Protein 6XZ6 (pdb70)

GO terms:
  GO:0031981 nuclear lumen (C, HTP)
  GO:0005737 cytoplasm (C, HTP)
  GO:0010608 post-transcriptional regulation of gene expression (P, IDA)

Nearest PDB structures (foldseek):
  6xz6-assembly2_C  TM=1.003E+00  e=1.293E-26  Trypanosoma brucei brucei TREU927
  5vtl-assembly1_A  TM=8.570E-01  e=5.437E-08  Trypanosoma brucei
  5hu6-assembly1_D  TM=6.162E-01  e=7.330E-04  Trypanosoma brucei brucei
  4wjg-assembly1_E  TM=4.818E-01  e=4.435E-03  Trypanosoma brucei brucei
  4x0j-assembly1_A  TM=3.186E-01  e=2.013E-04  Trypanosoma brucei brucei

InterPro domains:
  IPR031987 Trypanosoma glutamic acid/alanine-rich protein [PF16731] (33-225)

Structure (mmCIF, N/CA/C/O backbone):
data_6XZ6
#
_entry.id   6XZ6
#
_cell.length_a   160.505
_cell.length_b   66.056
_cell.length_c   71.018
_cell.angle_alpha   90.000
_cell.angle_beta   94.440
_cell.angle_gamma   90.000
#
_symmetry.space_group_name_H-M   'C 1 2 1'
#
loop_
_entity.id
_entity.type
_entity.pdbx_description
1 polymer 'GARP domain-containing protein'
2 polymer 'Complement factor H'
3 water water
#
loop_
_atom_site.group_PDB
_atom_site.id
_atom_site.type_symbol
_atom_site.label_atom_id
_atom_site.label_alt_id
_atom_site.label_comp_id
_atom_site.label_asym_id
_atom_site.label_entity_id
_atom_site.label_seq_id
_atom_site.pdbx_PDB_ins_code
_atom_site.Cartn_x
_atom_site.Cartn_y
_atom_site.Cartn_z
_atom_site.occupancy
_atom_site.B_iso_or_equiv
_atom_site.auth_seq_id
_atom_site.auth_comp_id
_atom_site.auth_asym_id
_atom_site.auth_atom_id
_atom_site.pdbx_PDB_model_num
ATOM 1 N N . ASN A 1 3 ? -48.231 -26.033 -19.652 1.00 63.38 25 ASN A N 1
ATOM 2 C CA . ASN A 1 3 ? -47.464 -27.021 -20.421 1.00 62.99 25 ASN A CA 1
ATOM 3 C C . ASN A 1 3 ? -46.170 -27.381 -19.631 1.00 63.14 25 ASN A C 1
ATOM 4 O O . ASN A 1 3 ? -46.075 -27.037 -18.445 1.00 63.80 25 ASN A O 1
ATOM 9 N N . ASP A 1 4 ? -45.209 -28.114 -20.258 1.00 54.88 26 ASP A N 1
ATOM 10 C CA . ASP A 1 4 ? -43.885 -28.291 -19.676 1.00 52.55 26 ASP A CA 1
ATOM 11 C C . ASP A 1 4 ? -43.211 -27.018 -20.178 1.00 49.34 26 ASP A C 1
ATOM 12 O O . ASP A 1 4 ? -42.260 -26.554 -19.562 1.00 49.96 26 ASP A O 1
ATOM 17 N N . ASN A 1 5 ? -43.769 -26.412 -21.270 1.00 39.44 27 ASN A N 1
ATOM 18 C CA . ASN A 1 5 ? -43.351 -25.128 -21.814 1.00 35.94 27 ASN A CA 1
ATOM 19 C C . ASN A 1 5 ? -43.594 -24.018 -20.803 1.00 34.86 27 ASN A C 1
ATOM 20 O O . ASN A 1 5 ? -42.765 -23.127 -20.690 1.00 37.05 27 ASN A O 1
ATOM 25 N N . LEU A 1 6 ? -44.708 -24.069 -20.060 1.00 27.23 28 LEU A N 1
ATOM 26 C CA . LEU A 1 6 ? -45.012 -23.114 -18.978 1.00 24.25 28 LEU A CA 1
ATOM 27 C C . LEU A 1 6 ? -44.104 -23.350 -17.753 1.00 27.40 28 LEU A C 1
ATOM 28 O O . LEU A 1 6 ? -43.625 -22.387 -17.180 1.00 26.13 28 LEU A O 1
ATOM 33 N N . GLU A 1 7 ? -43.811 -24.621 -17.403 1.00 26.21 29 GLU A N 1
ATOM 34 C CA . GLU A 1 7 ? -42.873 -25.009 -16.333 1.00 27.14 29 GLU A CA 1
ATOM 35 C C . GLU A 1 7 ? -41.450 -24.465 -16.676 1.00 30.29 29 GLU A C 1
ATOM 36 O O . GLU A 1 7 ? -40.787 -23.909 -15.804 1.00 30.67 29 GLU A O 1
ATOM 42 N N . ALA A 1 8 ? -41.015 -24.607 -17.956 1.00 23.88 30 ALA A N 1
ATOM 43 C CA . ALA A 1 8 ? -39.757 -24.121 -18.518 1.00 21.72 30 ALA A CA 1
ATOM 44 C C . ALA A 1 8 ? -39.678 -22.602 -18.374 1.00 24.84 30 ALA A C 1
ATOM 45 O O . ALA A 1 8 ? -38.729 -22.077 -17.777 1.00 25.81 30 ALA A O 1
ATOM 47 N N . GLU A 1 9 ? -40.700 -21.905 -18.880 1.00 18.78 31 GLU A N 1
ATOM 48 C CA . GLU A 1 9 ? -40.785 -20.464 -18.835 1.00 17.85 31 GLU A CA 1
ATOM 49 C C . GLU A 1 9 ? -40.845 -19.918 -17.406 1.00 20.28 31 GLU A C 1
ATOM 50 O O . GLU A 1 9 ? -40.329 -18.837 -17.143 1.00 17.50 31 GLU A O 1
ATOM 56 N N . LEU A 1 10 ? -41.454 -20.665 -16.475 1.00 20.55 32 LEU A N 1
ATOM 57 C CA . LEU A 1 10 ? -41.530 -20.235 -15.058 1.00 20.91 32 LEU A CA 1
ATOM 58 C C . LEU A 1 10 ? -40.161 -20.409 -14.392 1.00 28.11 32 LEU A C 1
ATOM 59 O O . LEU A 1 10 ? -39.733 -19.528 -13.648 1.00 30.40 32 LEU A O 1
ATOM 64 N N . GLU A 1 11 ? -39.453 -21.516 -14.708 1.00 24.42 33 GLU A N 1
ATOM 65 C CA . GLU A 1 11 ? -38.093 -21.791 -14.223 1.00 23.40 33 GLU A CA 1
ATOM 66 C C . GLU A 1 11 ? -37.142 -20.732 -14.744 1.00 23.16 33 GLU A C 1
ATOM 67 O O . GLU A 1 11 ? -36.338 -20.218 -13.965 1.00 22.24 33 GLU A O 1
ATOM 73 N N . GLN A 1 12 ? -37.293 -20.356 -16.040 1.00 17.60 34 GLN A N 1
ATOM 74 C CA . GLN A 1 12 ? -36.502 -19.308 -16.718 1.00 16.12 34 GLN A CA 1
ATOM 75 C C . GLN A 1 12 ? -36.763 -17.921 -16.149 1.00 20.49 34 GLN A C 1
ATOM 76 O O . GLN A 1 12 ? -35.824 -17.150 -16.039 1.00 21.32 34 GLN A O 1
ATOM 82 N N . THR A 1 13 ? -38.034 -17.575 -15.866 1.00 18.16 35 THR A N 1
ATOM 83 C CA . THR A 1 13 ? -38.415 -16.245 -15.360 1.00 19.30 35 THR A CA 1
ATOM 84 C C . THR A 1 13 ? -37.859 -16.048 -13.936 1.00 24.35 35 THR A C 1
ATOM 85 O O . THR A 1 13 ? -37.379 -14.969 -13.629 1.00 23.37 35 THR A O 1
ATOM 89 N N . LYS A 1 14 ? -37.876 -17.123 -13.107 1.00 21.06 36 LYS A N 1
ATOM 90 C CA . LYS A 1 14 ? -37.340 -17.170 -11.756 1.00 20.48 36 LYS A CA 1
ATOM 91 C C . LYS A 1 14 ? -35.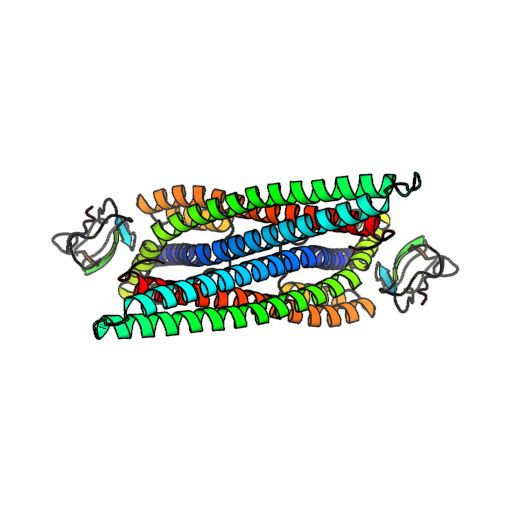826 -16.919 -11.780 1.00 24.63 36 LYS A C 1
ATOM 92 O O . LYS A 1 14 ? -35.340 -16.163 -10.957 1.00 24.40 36 LYS A O 1
ATOM 98 N N . ALA A 1 15 ? -35.086 -17.530 -12.737 1.00 22.04 37 ALA A N 1
ATOM 99 C CA . ALA A 1 15 ? -33.633 -17.375 -12.915 1.00 20.44 37 ALA A CA 1
ATOM 100 C C . ALA A 1 15 ? -33.252 -15.953 -13.284 1.00 23.44 37 ALA A C 1
ATOM 101 O O . ALA A 1 15 ? -32.276 -15.452 -12.751 1.00 23.95 37 ALA A O 1
ATOM 103 N N . LEU A 1 16 ? -34.029 -15.287 -14.158 1.00 19.61 38 LEU A N 1
ATOM 104 C CA . LEU A 1 16 ? -33.867 -13.872 -14.547 1.00 18.24 38 LEU A CA 1
ATOM 105 C C . LEU A 1 16 ? -34.076 -12.960 -13.336 1.00 24.80 38 LEU A C 1
ATOM 106 O O . LEU A 1 16 ? -33.328 -12.021 -13.126 1.00 25.15 38 LEU A O 1
ATOM 111 N N . CYS A 1 17 ? -35.081 -13.267 -12.542 1.00 25.66 39 CYS A N 1
ATOM 112 C CA . CYS A 1 17 ? -35.497 -12.579 -11.320 1.00 28.32 39 CYS A CA 1
ATOM 113 C C . CYS A 1 17 ? -34.395 -12.651 -10.224 1.00 28.94 39 CYS A C 1
ATOM 114 O O . CYS A 1 17 ? -34.075 -11.633 -9.621 1.00 29.28 39 CYS A O 1
ATOM 117 N N . GLU A 1 18 ? -33.783 -13.830 -10.022 1.00 22.54 40 GLU A N 1
ATOM 118 C CA . GLU A 1 18 ? -32.701 -14.073 -9.068 1.00 21.32 40 GLU A CA 1
ATOM 119 C C . GLU A 1 18 ? -31.481 -13.256 -9.454 1.00 24.15 40 GLU A C 1
ATOM 120 O O . GLU A 1 18 ? -30.938 -12.566 -8.611 1.00 24.22 40 GLU A O 1
ATOM 126 N N . VAL A 1 19 ? -31.068 -13.302 -10.735 1.00 20.33 41 VAL A N 1
ATOM 127 C CA . VAL A 1 19 ? -29.935 -12.545 -11.267 1.00 18.05 41 VAL A CA 1
ATOM 128 C C . VAL A 1 19 ? -30.169 -11.037 -11.186 1.00 21.42 41 VAL A C 1
ATOM 129 O O . VAL A 1 19 ? -29.261 -10.319 -10.765 1.00 23.73 41 VAL A O 1
ATOM 133 N N . ALA A 1 20 ? -31.355 -10.546 -11.601 1.00 16.64 42 ALA A N 1
ATOM 134 C CA . ALA A 1 20 ? -31.693 -9.104 -11.585 1.00 17.16 42 ALA A CA 1
ATOM 135 C C . ALA A 1 20 ? -31.607 -8.486 -10.192 1.00 23.78 42 ALA A C 1
ATOM 136 O O . ALA A 1 20 ? -31.113 -7.363 -10.050 1.00 24.03 42 ALA A O 1
ATOM 138 N N . LYS A 1 21 ? -32.096 -9.227 -9.171 1.00 22.34 43 LYS A N 1
ATOM 139 C CA . LYS A 1 21 ? -32.110 -8.862 -7.750 1.00 23.26 43 LYS A CA 1
ATOM 140 C C . LYS A 1 21 ? -30.689 -8.707 -7.195 1.00 28.97 43 LYS A C 1
ATOM 141 O O . LYS A 1 21 ? -30.445 -7.804 -6.401 1.00 31.68 43 LYS A O 1
ATOM 147 N N . GLN A 1 22 ? -29.753 -9.559 -7.634 1.00 24.29 44 GLN A N 1
ATOM 148 C CA . GLN A 1 22 ? -28.328 -9.509 -7.249 1.00 22.40 44 GLN A CA 1
ATOM 149 C C . GLN A 1 22 ? -27.627 -8.313 -7.884 1.00 25.26 44 GLN A C 1
ATOM 150 O O . GLN A 1 22 ? -26.796 -7.678 -7.236 1.00 27.42 44 GLN A O 1
ATOM 156 N N . LEU A 1 23 ? -27.941 -8.021 -9.159 1.00 18.30 45 LEU A N 1
ATOM 157 C CA . LEU A 1 23 ? -27.358 -6.897 -9.903 1.00 16.25 45 LEU A CA 1
ATOM 158 C C . LEU A 1 23 ? -27.807 -5.534 -9.370 1.00 20.00 45 LEU A C 1
ATOM 159 O O . LEU A 1 23 ? -27.045 -4.586 -9.420 1.00 20.17 45 LEU A O 1
ATOM 164 N N . ARG A 1 24 ? -28.993 -5.437 -8.791 1.00 17.99 46 ARG A N 1
ATOM 165 C CA . ARG A 1 24 ? -29.462 -4.186 -8.191 1.00 17.82 46 ARG A CA 1
ATOM 166 C C . ARG A 1 24 ? -28.842 -3.965 -6.804 1.00 24.28 46 ARG A C 1
ATOM 167 O O . ARG A 1 24 ? -28.660 -2.820 -6.406 1.00 27.21 46 ARG A O 1
ATOM 175 N N . LYS A 1 25 ? -28.496 -5.058 -6.085 1.00 20.40 47 LYS A N 1
ATOM 176 C CA . LYS A 1 25 ? -27.848 -5.040 -4.772 1.00 20.44 47 LYS A CA 1
ATOM 177 C C . LYS A 1 25 ? -26.382 -4.708 -4.852 1.00 26.34 47 LYS A C 1
ATOM 178 O O . LYS A 1 25 ? -25.925 -3.966 -3.993 1.00 29.41 47 LYS A O 1
ATOM 184 N N . LEU A 1 26 ? -25.635 -5.242 -5.846 1.00 21.95 48 LEU A N 1
ATOM 185 C CA . LEU A 1 26 ? -24.188 -4.973 -6.009 1.00 21.14 48 LEU A CA 1
ATOM 186 C C . LEU A 1 26 ? -23.771 -3.489 -5.863 1.00 26.23 48 LEU A C 1
ATOM 187 O O . LEU A 1 26 ? -22.809 -3.270 -5.134 1.00 29.85 48 LEU A O 1
ATOM 192 N N . PRO A 1 27 ? -24.396 -2.464 -6.505 1.00 18.83 49 PRO A N 1
ATOM 193 C CA . PRO A 1 27 ? -23.897 -1.084 -6.334 1.00 18.72 49 PRO A CA 1
ATOM 194 C C . PRO A 1 27 ? -24.100 -0.507 -4.925 1.00 27.03 49 PRO A C 1
ATOM 195 O O . PRO A 1 27 ? -23.366 0.404 -4.500 1.00 29.25 49 PRO A O 1
ATOM 199 N N . LEU A 1 28 ? -25.114 -1.021 -4.211 1.00 23.09 50 LEU A N 1
ATOM 200 C CA . LEU A 1 28 ? -25.447 -0.612 -2.851 1.00 24.15 50 LEU A CA 1
ATOM 201 C C . LEU A 1 28 ? -24.408 -1.210 -1.889 1.00 29.29 50 LEU A C 1
ATOM 202 O O . LEU A 1 28 ? -23.911 -0.533 -1.007 1.00 31.85 50 LEU A O 1
ATOM 207 N N . LEU A 1 29 ? -24.038 -2.455 -2.112 1.00 24.59 51 LEU A N 1
ATOM 208 C CA . LEU A 1 29 ? -23.023 -3.215 -1.394 1.00 24.36 51 LEU A CA 1
ATOM 209 C C . LEU A 1 29 ? -21.624 -2.584 -1.598 1.00 27.61 51 LEU A C 1
ATOM 210 O O . LEU A 1 29 ? -20.951 -2.328 -0.611 1.00 29.92 51 LEU A O 1
ATOM 215 N N . THR A 1 30 ? -21.199 -2.307 -2.852 1.00 21.46 52 THR A N 1
ATOM 216 C CA . THR A 1 30 ? -19.893 -1.698 -3.144 1.00 20.79 52 THR A CA 1
ATOM 217 C C . THR A 1 30 ? -19.754 -0.349 -2.469 1.00 26.12 52 THR A C 1
ATOM 218 O O . THR A 1 30 ? -18.661 -0.025 -2.044 1.00 27.96 52 THR A O 1
ATOM 222 N N . GLU A 1 31 ? -20.842 0.437 -2.377 1.00 22.20 53 GLU A N 1
ATOM 223 C CA . GLU A 1 31 ? -20.861 1.756 -1.731 1.00 23.49 53 GLU A CA 1
ATOM 224 C C . GLU A 1 31 ? -20.650 1.649 -0.222 1.00 28.78 53 GLU A C 1
ATOM 225 O O . GLU A 1 31 ? -19.962 2.489 0.353 1.00 29.35 53 GLU A O 1
ATOM 231 N N . GLU A 1 32 ? -21.236 0.614 0.427 1.00 24.95 54 GLU A N 1
ATOM 232 C CA . GLU A 1 32 ? -21.076 0.375 1.865 1.00 24.55 54 GLU A CA 1
ATOM 233 C C . GLU A 1 32 ? -19.610 0.051 2.164 1.00 25.10 54 GLU A C 1
ATOM 234 O O . GLU A 1 32 ? -19.049 0.581 3.122 1.00 25.53 54 GLU A O 1
ATOM 240 N N . ARG A 1 33 ? -18.979 -0.776 1.298 1.00 18.14 55 ARG A N 1
ATOM 241 C CA . ARG A 1 33 ? -17.577 -1.177 1.382 1.00 16.44 55 ARG A CA 1
ATOM 242 C C . ARG A 1 33 ? -16.630 -0.002 1.165 1.00 21.76 55 ARG A C 1
ATOM 243 O O . ARG A 1 33 ? -15.667 0.140 1.915 1.00 23.21 55 ARG A O 1
ATOM 251 N N . ARG A 1 34 ? -16.935 0.851 0.164 1.00 18.63 56 ARG A N 1
ATOM 252 C CA . ARG A 1 34 ? -16.206 2.078 -0.172 1.00 20.35 56 ARG A CA 1
ATOM 253 C C . ARG A 1 34 ? -16.245 3.068 0.995 1.00 24.43 56 ARG A C 1
ATOM 254 O O . ARG A 1 34 ? -15.217 3.629 1.326 1.00 26.62 56 ARG A O 1
ATOM 262 N N . PHE A 1 35 ? -17.407 3.243 1.641 1.00 19.80 57 PHE A N 1
ATOM 263 C CA . PHE A 1 35 ? -17.601 4.090 2.829 1.00 20.02 57 PHE A CA 1
ATOM 264 C C . PHE A 1 35 ? -16.806 3.551 4.014 1.00 24.74 57 PHE A C 1
ATOM 265 O O . PHE A 1 35 ? -16.068 4.300 4.650 1.00 24.97 57 PHE A O 1
ATOM 273 N N . GLU A 1 36 ? -16.893 2.227 4.252 1.00 21.76 58 GLU A N 1
ATOM 274 C CA . GLU A 1 36 ? -16.163 1.517 5.298 1.00 21.62 58 GLU A CA 1
ATOM 275 C C . GLU A 1 36 ? -14.635 1.671 5.149 1.00 24.22 58 GLU A C 1
ATOM 276 O O . GLU A 1 36 ? -13.963 1.935 6.144 1.00 24.21 58 GLU A O 1
ATOM 282 N N . ALA A 1 37 ? -14.101 1.521 3.917 1.00 20.85 59 ALA A N 1
ATOM 283 C CA . ALA A 1 37 ? -12.674 1.681 3.618 1.00 20.72 59 ALA A CA 1
ATOM 284 C C . ALA A 1 37 ? -12.225 3.124 3.885 1.00 26.51 59 ALA A C 1
ATOM 285 O O . ALA A 1 37 ? -11.183 3.334 4.502 1.00 28.34 59 ALA A O 1
ATOM 287 N N . VAL A 1 38 ? -13.040 4.104 3.478 1.00 23.15 60 VAL A N 1
ATOM 288 C CA . VAL A 1 38 ? -12.796 5.540 3.676 1.00 24.59 60 VAL A CA 1
ATOM 289 C C . VAL A 1 38 ? -12.770 5.863 5.182 1.00 29.49 60 VAL A C 1
ATOM 290 O O . VAL A 1 38 ? -11.909 6.602 5.633 1.00 31.20 60 VAL A O 1
ATOM 294 N N . GLY A 1 39 ? -13.711 5.300 5.933 1.00 25.02 61 GLY A N 1
ATOM 295 C CA . GLY A 1 39 ? -13.782 5.469 7.378 1.00 25.17 61 GLY A CA 1
ATOM 296 C C . GLY A 1 39 ? -12.585 4.869 8.073 1.00 27.27 61 GLY A C 1
ATOM 297 O O . GLY A 1 39 ? -11.959 5.537 8.881 1.00 28.88 61 GLY A O 1
ATOM 298 N N . ALA A 1 40 ? -12.230 3.619 7.717 1.00 22.04 62 ALA A N 1
ATOM 299 C CA . ALA A 1 40 ? -11.077 2.892 8.244 1.00 21.18 62 ALA A CA 1
ATOM 300 C C . ALA A 1 40 ? -9.777 3.633 7.971 1.00 25.95 62 ALA A C 1
ATOM 301 O O . ALA A 1 40 ? -8.974 3.780 8.878 1.00 26.98 62 ALA A O 1
ATOM 303 N N . LEU A 1 41 ? -9.596 4.161 6.745 1.00 22.83 63 LEU A N 1
ATOM 304 C CA . LEU A 1 41 ? -8.417 4.942 6.363 1.00 22.33 63 LEU A CA 1
ATOM 305 C C . LEU A 1 41 ? -8.287 6.251 7.151 1.00 34.22 63 LEU A C 1
ATOM 306 O O . LEU A 1 41 ? -7.208 6.546 7.662 1.00 37.57 63 LEU A O 1
ATOM 311 N N . GLU A 1 42 ? -9.356 7.035 7.245 1.00 32.78 64 GLU A N 1
ATOM 312 C CA . GLU A 1 42 ? -9.319 8.289 7.978 1.00 35.40 64 GLU A CA 1
ATOM 313 C C . GLU A 1 42 ? -9.060 8.092 9.472 1.00 39.48 64 GLU A C 1
ATOM 314 O O . GLU A 1 42 ? -8.335 8.881 10.063 1.00 40.01 64 GLU A O 1
ATOM 320 N N . GLU A 1 43 ? -9.541 6.998 10.052 1.00 37.68 65 GLU A N 1
ATOM 321 C CA . GLU A 1 43 ? -9.238 6.664 11.450 1.00 40.89 65 GLU A CA 1
ATOM 322 C C . GLU A 1 43 ? -7.749 6.336 11.608 1.00 45.65 65 GLU A C 1
ATOM 323 O O . GLU A 1 43 ? -7.155 6.721 12.614 1.00 48.30 65 GLU A O 1
ATOM 329 N N . SER A 1 44 ? -7.137 5.645 10.602 1.00 37.88 66 SER A N 1
ATOM 330 C CA . SER A 1 44 ? -5.712 5.291 10.619 1.00 34.01 66 SER A CA 1
ATOM 331 C C . SER A 1 44 ? -4.851 6.527 10.478 1.00 36.69 66 SER A C 1
ATOM 332 O O . SER A 1 44 ? -3.776 6.593 11.072 1.00 37.80 66 SER A O 1
ATOM 335 N N . LYS A 1 45 ? -5.345 7.532 9.750 1.00 31.42 67 LYS A N 1
ATOM 336 C CA . LYS A 1 45 ? -4.635 8.796 9.606 1.00 31.62 67 LYS A CA 1
ATOM 337 C C . LYS A 1 45 ? -4.753 9.635 10.897 1.00 42.83 67 LYS A C 1
ATOM 338 O O . LYS A 1 45 ? -3.812 10.354 11.234 1.00 44.23 67 LYS A O 1
ATOM 344 N N . LYS A 1 46 ? -5.877 9.503 11.655 1.00 43.14 68 LYS A N 1
ATOM 345 C CA . LYS A 1 46 ? -6.064 10.229 12.929 1.00 45.90 68 LYS A CA 1
ATOM 346 C C . LYS A 1 46 ? -5.197 9.609 14.016 1.00 48.68 68 LYS A C 1
ATOM 347 O O . LYS A 1 46 ? -4.681 10.330 14.860 1.00 51.37 68 LYS A O 1
ATOM 353 N N . ALA A 1 47 ? -5.054 8.281 14.006 1.00 42.20 69 ALA A N 1
ATOM 354 C CA . ALA A 1 47 ? -4.206 7.536 14.933 1.00 42.60 69 ALA A CA 1
ATOM 355 C C . ALA A 1 47 ? -2.726 7.880 14.680 1.00 46.65 69 ALA A C 1
ATOM 356 O O . ALA A 1 47 ? -1.976 8.041 15.640 1.00 48.17 69 ALA A O 1
ATOM 358 N N . ALA A 1 48 ? -2.316 8.036 13.398 1.00 40.80 70 ALA A N 1
ATOM 359 C CA . ALA A 1 48 ? -0.945 8.398 13.042 1.00 39.47 70 ALA A CA 1
ATOM 360 C C . ALA A 1 48 ? -0.609 9.839 13.454 1.00 46.91 70 ALA A C 1
ATOM 361 O O . ALA A 1 48 ? 0.495 10.098 13.934 1.00 49.27 70 ALA A O 1
ATOM 363 N N . LYS A 1 49 ? -1.550 10.772 13.277 1.00 44.00 71 LYS A N 1
ATOM 364 C CA . LYS A 1 49 ? -1.395 12.194 13.638 1.00 44.91 71 LYS A CA 1
ATOM 365 C C . LYS A 1 49 ? -1.259 12.339 15.156 1.00 48.40 71 LYS A C 1
ATOM 366 O O . LYS A 1 49 ? -0.403 13.088 15.627 1.00 49.44 71 LYS A O 1
ATOM 372 N N . GLU A 1 50 ? -2.069 11.581 15.910 1.00 44.90 72 GLU A N 1
ATOM 373 C CA . GLU A 1 50 ? -2.065 11.563 17.371 1.00 48.03 72 GLU A CA 1
ATOM 374 C C . GLU A 1 50 ? -0.817 10.889 17.929 1.00 52.87 72 GLU A C 1
ATOM 375 O O . GLU A 1 50 ? -0.265 11.366 18.925 1.00 55.83 72 GLU A O 1
ATOM 381 N N . GLY A 1 51 ? -0.380 9.801 17.285 1.00 46.35 73 GLY A N 1
ATOM 382 C CA . GLY A 1 51 ? 0.824 9.058 17.647 1.00 44.84 73 GLY A CA 1
ATOM 383 C C . GLY A 1 51 ? 2.077 9.903 17.490 1.00 47.35 73 GLY A C 1
ATOM 384 O O . GLY A 1 51 ? 2.975 9.829 18.325 1.00 48.63 73 GLY A O 1
ATOM 385 N N . LYS A 1 52 ? 2.128 10.728 16.425 1.00 42.36 74 LYS A N 1
ATOM 386 C CA . LYS A 1 52 ? 3.216 11.655 16.101 1.00 43.86 74 LYS A CA 1
ATOM 387 C C . LYS A 1 52 ? 3.299 12.740 17.168 1.00 56.26 74 LYS A C 1
ATOM 388 O O . LYS A 1 52 ? 4.403 13.138 17.549 1.00 59.85 74 LYS A O 1
ATOM 394 N N . LYS A 1 53 ? 2.132 13.231 17.627 1.00 54.71 75 LYS A N 1
ATOM 395 C CA . LYS A 1 53 ? 2.042 14.253 18.655 1.00 57.48 75 LYS A CA 1
ATOM 396 C C . LYS A 1 53 ? 2.612 13.703 19.977 1.00 62.84 75 LYS A C 1
ATOM 397 O O . LYS A 1 53 ? 3.490 14.344 20.555 1.00 65.61 75 LYS A O 1
ATOM 403 N N . ALA A 1 54 ? 2.212 12.478 20.372 1.00 56.86 76 ALA A N 1
ATOM 404 C CA . ALA A 1 54 ? 2.664 11.791 21.588 1.00 58.20 76 ALA A CA 1
ATOM 405 C C . ALA A 1 54 ? 4.190 11.593 21.591 1.00 62.79 76 ALA A C 1
ATOM 406 O O . ALA A 1 54 ? 4.845 11.853 22.603 1.00 64.24 76 ALA A O 1
ATOM 408 N N . ALA A 1 55 ? 4.752 11.175 20.436 1.00 57.24 77 ALA A N 1
ATOM 409 C CA . ALA A 1 55 ? 6.176 10.948 20.239 1.00 56.01 77 ALA A CA 1
ATOM 410 C C . ALA A 1 55 ? 6.918 12.251 20.411 1.00 63.26 77 ALA A C 1
ATOM 411 O O . ALA A 1 55 ? 8.017 12.243 20.948 1.00 64.28 77 ALA A O 1
ATOM 413 N N . LYS A 1 56 ? 6.308 13.372 19.992 1.00 60.90 78 LYS A N 1
ATOM 414 C CA . LYS A 1 56 ? 6.892 14.703 20.113 1.00 62.32 78 LYS A CA 1
ATOM 415 C C . LYS A 1 56 ? 6.869 15.204 21.561 1.00 69.71 78 LYS A C 1
ATOM 416 O O . LYS A 1 56 ? 7.833 15.823 22.005 1.00 70.98 78 LYS A O 1
ATOM 422 N N . ARG A 1 57 ? 5.796 14.894 22.306 1.00 67.78 79 ARG A N 1
ATOM 423 C CA . ARG A 1 57 ? 5.611 15.221 23.728 1.00 70.35 79 ARG A CA 1
ATOM 424 C C . ARG A 1 57 ? 6.613 14.404 24.575 1.00 76.93 79 ARG A C 1
ATOM 425 O O . ARG A 1 57 ? 7.166 14.925 25.546 1.00 79.91 79 ARG A O 1
ATOM 433 N N . ALA A 1 58 ? 6.848 13.133 24.196 1.00 72.23 80 ALA A N 1
ATOM 434 C CA . ALA A 1 58 ? 7.800 12.260 24.878 1.00 72.61 80 ALA A CA 1
ATOM 435 C C . ALA A 1 58 ? 9.258 12.687 24.638 1.00 75.64 80 ALA A C 1
ATOM 436 O O . ALA A 1 58 ? 10.034 12.764 25.587 1.00 76.94 80 ALA A O 1
ATOM 438 N N . GLU A 1 59 ? 9.611 12.981 23.382 1.00 69.88 81 GLU A N 1
ATOM 439 C CA . GLU A 1 59 ? 10.954 13.385 22.975 1.00 69.11 81 GLU A CA 1
ATOM 440 C C . GLU A 1 59 ? 11.380 14.700 23.606 1.00 76.18 81 GLU A C 1
ATOM 441 O O . GLU A 1 59 ? 12.511 14.797 24.075 1.00 77.28 81 GLU A O 1
ATOM 447 N N . ALA A 1 60 ? 10.467 15.682 23.677 1.00 74.04 82 ALA A N 1
ATOM 448 C CA . ALA A 1 60 ? 10.710 16.977 24.322 1.00 76.20 82 ALA A CA 1
ATOM 449 C C . ALA A 1 60 ? 10.823 16.794 25.851 1.00 83.03 82 ALA A C 1
ATOM 450 O O . ALA A 1 60 ? 11.670 17.427 26.486 1.00 84.05 82 ALA A O 1
ATOM 452 N N . GLY A 1 61 ? 9.998 15.902 26.403 1.00 80.47 83 GLY A N 1
ATOM 453 C CA . GLY A 1 61 ? 9.984 15.566 27.822 1.00 83.42 83 GLY A CA 1
ATOM 454 C C . GLY A 1 61 ? 11.227 14.848 28.319 1.00 88.56 83 GLY A C 1
ATOM 455 O O . GLY A 1 61 ? 11.717 15.145 29.409 1.00 91.41 83 GLY A O 1
ATOM 456 N N . ALA A 1 62 ? 11.757 13.906 27.519 1.00 83.42 84 ALA A N 1
ATOM 457 C CA . ALA A 1 62 ? 12.940 13.104 27.847 1.00 83.22 84 ALA A CA 1
ATOM 458 C C . ALA A 1 62 ? 14.283 13.807 27.627 1.00 88.13 84 ALA A C 1
ATOM 459 O O . ALA A 1 62 ? 15.314 13.206 27.939 1.00 87.95 84 ALA A O 1
ATOM 461 N N . VAL A 1 63 ? 14.285 15.065 27.114 1.00 86.04 85 VAL A N 1
ATOM 462 C CA . VAL A 1 63 ? 15.504 15.872 26.912 1.00 86.94 85 VAL A CA 1
ATOM 463 C C . VAL A 1 63 ? 16.125 16.132 28.292 1.00 95.91 85 VAL A C 1
ATOM 464 O O . VAL A 1 63 ? 15.490 16.763 29.152 1.00 97.86 85 VAL A O 1
ATOM 468 N N . GLY A 1 64 ? 17.324 15.568 28.491 1.00 93.81 86 GLY A N 1
ATOM 469 C CA . GLY A 1 64 ? 18.080 15.625 29.739 1.00 96.79 86 GLY A CA 1
ATOM 470 C C . GLY A 1 64 ? 17.458 14.779 30.834 1.00 104.28 86 GLY A C 1
ATOM 471 O O . GLY A 1 64 ? 17.645 15.070 32.021 1.00 107.38 86 GLY A O 1
ATOM 472 N N . GLY A 1 65 ? 16.717 13.738 30.424 1.00 100.22 87 GLY A N 1
ATOM 473 C CA . GLY A 1 65 ? 15.999 12.814 31.300 1.00 102.37 87 GLY A CA 1
ATOM 474 C C . GLY A 1 65 ? 16.757 11.559 31.670 1.00 107.06 87 GLY A C 1
ATOM 475 O O . GLY A 1 65 ? 17.847 11.294 31.144 1.00 105.23 87 GLY A O 1
ATOM 476 N N . THR A 1 66 ? 16.156 10.771 32.585 1.00 106.17 88 THR A N 1
ATOM 477 C CA . THR A 1 66 ? 16.708 9.515 33.114 1.00 107.26 88 THR A CA 1
ATOM 478 C C . THR A 1 66 ? 16.669 8.395 32.057 1.00 107.96 88 THR A C 1
ATOM 479 O O . THR A 1 66 ? 16.056 8.582 31.006 1.00 104.82 88 THR A O 1
ATOM 483 N N . SER A 1 67 ? 17.316 7.241 32.332 1.00 105.58 89 SER A N 1
ATOM 484 C CA . SER A 1 67 ? 17.330 6.104 31.408 1.00 103.65 89 SER A CA 1
ATOM 485 C C . SER A 1 67 ? 15.958 5.449 31.256 1.00 108.12 89 SER A C 1
ATOM 486 O O . SER A 1 67 ? 15.629 4.978 30.166 1.00 104.81 89 SER A O 1
ATOM 489 N N . GLU A 1 68 ? 15.141 5.466 32.327 1.00 108.40 90 GLU A N 1
ATOM 490 C CA . GLU A 1 68 ? 13.779 4.914 32.321 1.00 108.87 90 GLU A CA 1
ATOM 491 C C . GLU A 1 68 ? 12.711 5.986 31.949 1.00 108.78 90 GLU A C 1
ATOM 492 O O . GLU A 1 68 ? 11.520 5.847 32.266 1.00 109.80 90 GLU A O 1
ATOM 498 N N . GLN A 1 69 ? 13.177 7.046 31.249 1.00 99.89 91 GLN A N 1
ATOM 499 C CA . GLN A 1 69 ? 12.434 8.194 30.724 1.00 96.50 91 GLN A CA 1
ATOM 500 C C . GLN A 1 69 ? 12.785 8.365 29.248 1.00 92.53 91 GLN A C 1
ATOM 501 O O . GLN A 1 69 ? 11.940 8.793 28.465 1.00 89.65 91 GLN A O 1
ATOM 507 N N . GLN A 1 70 ? 14.050 8.057 28.888 1.00 85.67 92 GLN A N 1
ATOM 508 C CA . GLN A 1 70 ? 14.592 8.110 27.533 1.00 80.81 92 GLN A CA 1
ATOM 509 C C . GLN A 1 70 ? 14.170 6.868 26.739 1.00 80.07 92 GLN A C 1
ATOM 510 O O . GLN A 1 70 ? 14.000 6.938 25.523 1.00 75.31 92 GLN A O 1
ATOM 516 N N . GLN A 1 71 ? 13.975 5.746 27.440 1.00 79.08 93 GLN A N 1
ATOM 517 C CA . GLN A 1 71 ? 13.484 4.494 26.872 1.00 78.50 93 GLN A CA 1
ATOM 518 C C . GLN A 1 71 ? 12.005 4.675 26.454 1.00 80.01 93 GLN A C 1
ATOM 519 O O . GLN A 1 71 ? 11.571 4.073 25.473 1.00 77.38 93 GLN A O 1
ATOM 525 N N . ALA A 1 72 ? 11.251 5.512 27.203 1.00 76.73 94 ALA A N 1
ATOM 526 C CA . ALA A 1 72 ? 9.852 5.841 26.945 1.00 75.18 94 ALA A CA 1
ATOM 527 C C . ALA A 1 72 ? 9.700 6.589 25.615 1.00 73.77 94 ALA A C 1
ATOM 528 O O . ALA A 1 72 ? 8.867 6.192 24.801 1.00 71.58 94 ALA A O 1
ATOM 530 N N . ALA A 1 73 ? 10.527 7.637 25.378 1.00 68.24 95 ALA A N 1
ATOM 531 C CA . ALA A 1 73 ? 10.515 8.426 24.138 1.00 64.48 95 ALA A CA 1
ATOM 532 C C . ALA A 1 73 ? 10.828 7.548 22.930 1.00 63.99 95 ALA A C 1
ATOM 533 O O . ALA A 1 73 ? 10.100 7.619 21.945 1.00 62.44 95 ALA A O 1
ATOM 535 N N . LYS A 1 74 ? 11.852 6.670 23.037 1.00 58.75 96 LYS A N 1
ATOM 536 C CA . LYS A 1 74 ? 12.259 5.710 22.003 1.00 55.26 96 LYS A CA 1
ATOM 537 C C . LYS A 1 74 ? 11.092 4.780 21.633 1.00 59.76 96 LYS A C 1
ATOM 538 O O . LYS A 1 74 ? 10.912 4.484 20.454 1.00 58.92 96 LYS A O 1
ATOM 544 N N . ARG A 1 75 ? 10.303 4.339 22.641 1.00 58.07 97 ARG A N 1
ATOM 545 C CA . ARG A 1 75 ? 9.136 3.451 22.536 1.00 57.72 97 ARG A CA 1
ATOM 546 C C . ARG A 1 75 ? 7.912 4.151 21.925 1.00 60.11 97 ARG A C 1
ATOM 547 O O . ARG A 1 75 ? 7.143 3.508 21.196 1.00 58.24 97 ARG A O 1
ATOM 555 N N . ALA A 1 76 ? 7.709 5.452 22.267 1.00 56.87 98 ALA A N 1
ATOM 556 C CA . ALA A 1 76 ? 6.631 6.308 21.756 1.00 54.99 98 ALA A CA 1
ATOM 557 C C . ALA A 1 76 ? 6.936 6.688 20.313 1.00 54.49 98 ALA A C 1
ATOM 558 O O . ALA A 1 76 ? 6.010 6.869 19.528 1.00 53.38 98 ALA A O 1
ATOM 560 N N . ARG A 1 77 ? 8.235 6.796 19.960 1.00 48.62 99 ARG A N 1
ATOM 561 C CA . ARG A 1 77 ? 8.693 7.098 18.601 1.00 45.55 99 ARG A CA 1
ATOM 562 C C . ARG A 1 77 ? 8.495 5.890 17.711 1.00 48.13 99 ARG A C 1
ATOM 563 O O . ARG A 1 77 ? 8.087 6.046 16.568 1.00 48.41 99 ARG A O 1
ATOM 571 N N . GLU A 1 78 ? 8.797 4.690 18.217 1.00 43.64 100 GLU A N 1
ATOM 572 C CA . GLU A 1 78 ? 8.630 3.463 17.457 1.00 40.95 100 GLU A CA 1
ATOM 573 C C . GLU A 1 78 ? 7.154 3.162 17.199 1.00 42.60 100 GLU A C 1
ATOM 574 O O . GLU A 1 78 ? 6.824 2.663 16.119 1.00 41.86 100 GLU A O 1
ATOM 580 N N . ALA A 1 79 ? 6.269 3.520 18.145 1.00 37.96 101 ALA A N 1
ATOM 581 C CA . ALA A 1 79 ? 4.824 3.327 18.004 1.00 36.97 101 ALA A CA 1
ATOM 582 C C . ALA A 1 79 ? 4.217 4.343 17.035 1.00 39.36 101 ALA A C 1
ATOM 583 O O . ALA A 1 79 ? 3.295 4.014 16.290 1.00 37.15 101 ALA A O 1
ATOM 585 N N . ALA A 1 80 ? 4.769 5.558 17.004 1.00 38.14 102 ALA A N 1
ATOM 586 C CA . ALA A 1 80 ? 4.303 6.636 16.126 1.00 37.69 102 ALA A CA 1
ATOM 587 C C . ALA A 1 80 ? 4.571 6.264 14.670 1.00 39.61 102 ALA A C 1
ATOM 588 O O . ALA A 1 80 ? 3.748 6.586 13.798 1.00 39.19 102 ALA A O 1
ATOM 590 N N . THR A 1 81 ? 5.707 5.564 14.415 1.00 33.97 103 THR A N 1
ATOM 591 C CA . THR A 1 81 ? 6.057 5.123 13.067 1.00 31.75 103 THR A CA 1
ATOM 592 C C . THR A 1 81 ? 5.239 3.876 12.714 1.00 33.23 103 THR A C 1
ATOM 593 O O . THR A 1 81 ? 4.768 3.791 11.587 1.00 32.18 103 THR A O 1
ATOM 597 N N . VAL A 1 82 ? 4.999 2.954 13.667 1.00 29.60 104 VAL A N 1
ATOM 598 C CA . VAL A 1 82 ? 4.146 1.788 13.410 1.00 28.99 104 VAL A CA 1
ATOM 599 C C . VAL A 1 82 ? 2.726 2.236 13.031 1.00 32.21 104 VAL A C 1
ATOM 600 O O . VAL A 1 82 ? 2.160 1.684 12.089 1.00 32.18 104 VAL A O 1
ATOM 604 N N . ALA A 1 83 ? 2.186 3.280 13.702 1.00 28.66 105 ALA A N 1
ATOM 605 C CA . ALA A 1 83 ? 0.876 3.863 13.383 1.00 27.50 105 ALA A CA 1
ATOM 606 C C . ALA A 1 83 ? 0.911 4.469 11.977 1.00 27.92 105 ALA A C 1
ATOM 607 O O . ALA A 1 83 ? 0.029 4.171 11.180 1.00 26.96 105 ALA A O 1
ATOM 609 N N . TYR A 1 84 ? 1.967 5.229 11.636 1.00 25.18 106 TYR A N 1
ATOM 610 C CA . TYR A 1 84 ? 2.177 5.785 10.279 1.00 23.43 106 TYR A CA 1
ATOM 611 C C . TYR A 1 84 ? 2.198 4.682 9.194 1.00 25.25 106 TYR A C 1
ATOM 612 O O . TYR A 1 84 ? 1.514 4.803 8.177 1.00 25.44 106 TYR A O 1
ATOM 621 N N . GLU A 1 85 ? 2.993 3.628 9.412 1.00 19.51 107 GLU A N 1
ATOM 622 C CA . GLU A 1 85 ? 3.140 2.503 8.485 1.00 17.32 107 GLU A CA 1
ATOM 623 C C . GLU A 1 85 ? 1.849 1.753 8.265 1.00 23.20 107 GLU A C 1
ATOM 624 O O . GLU A 1 85 ? 1.613 1.311 7.164 1.00 23.78 107 GLU A O 1
ATOM 630 N N . ALA A 1 86 ? 0.999 1.626 9.295 1.00 23.23 108 ALA A N 1
ATOM 631 C CA . ALA A 1 86 ? -0.320 0.987 9.217 1.00 22.91 108 ALA A CA 1
ATOM 632 C C . ALA A 1 86 ? -1.276 1.859 8.406 1.00 27.18 108 ALA A C 1
ATOM 633 O O . ALA A 1 86 ? -2.055 1.324 7.631 1.00 27.46 108 ALA A O 1
ATOM 635 N N . SER A 1 87 ? -1.199 3.204 8.551 1.00 24.37 109 SER A N 1
ATOM 636 C CA . SER A 1 87 ? -2.005 4.158 7.774 1.00 22.78 109 SER A CA 1
ATOM 637 C C . SER A 1 87 ? -1.651 4.059 6.247 1.00 24.92 109 SER A C 1
ATOM 638 O O . SER A 1 87 ? -2.516 4.206 5.380 1.00 24.95 109 SER A O 1
ATOM 641 N N . VAL A 1 88 ? -0.385 3.777 5.943 1.00 20.28 110 VAL A N 1
ATOM 642 C CA . VAL A 1 88 ? 0.100 3.614 4.572 1.00 18.98 110 VAL A CA 1
ATOM 643 C C . VAL A 1 88 ? -0.493 2.312 3.980 1.00 23.99 110 VAL A C 1
ATOM 644 O O . VAL A 1 88 ? -0.907 2.295 2.811 1.00 23.52 110 VAL A O 1
ATOM 648 N N . ARG A 1 89 ? -0.557 1.239 4.806 1.00 19.86 111 ARG A N 1
ATOM 649 C CA . ARG A 1 89 ? -1.166 -0.027 4.416 1.00 18.65 111 ARG A CA 1
ATOM 650 C C . ARG A 1 89 ? -2.687 0.122 4.225 1.00 23.68 111 ARG A C 1
ATOM 651 O O . ARG A 1 89 ? -3.231 -0.523 3.327 1.00 23.64 111 ARG A O 1
ATOM 659 N N . ALA A 1 90 ? -3.355 1.011 5.013 1.00 20.18 112 ALA A N 1
ATOM 660 C CA . ALA A 1 90 ? -4.787 1.319 4.880 1.00 20.16 112 ALA A CA 1
ATOM 661 C C . ALA A 1 90 ? -5.050 2.122 3.592 1.00 26.67 112 ALA A C 1
ATOM 662 O O . ALA A 1 90 ? -6.086 1.918 2.971 1.00 27.52 112 ALA A O 1
ATOM 664 N N . GLU A 1 91 ? -4.088 2.972 3.152 1.00 24.67 113 GLU A N 1
ATOM 665 C CA . GLU A 1 91 ? -4.147 3.721 1.866 1.00 24.87 113 GLU A CA 1
ATOM 666 C C . GLU A 1 91 ? -4.238 2.771 0.695 1.00 26.29 113 GLU A C 1
ATOM 667 O O . GLU A 1 91 ? -5.087 2.945 -0.179 1.00 25.74 113 GLU A O 1
ATOM 673 N N . ALA A 1 92 ? -3.316 1.789 0.659 1.00 23.25 114 ALA A N 1
ATOM 674 C CA . ALA A 1 92 ? -3.218 0.757 -0.382 1.00 21.70 114 ALA A CA 1
ATOM 675 C C . ALA A 1 92 ? -4.428 -0.153 -0.366 1.00 25.29 114 ALA A C 1
ATOM 676 O O . ALA A 1 92 ? -4.990 -0.386 -1.414 1.00 25.77 114 ALA A O 1
ATOM 678 N N . ALA A 1 93 ? -4.901 -0.586 0.808 1.00 22.03 115 ALA A N 1
ATOM 679 C CA . ALA A 1 93 ? -6.091 -1.441 0.866 1.00 21.17 115 ALA A CA 1
ATOM 680 C C . ALA A 1 93 ? -7.360 -0.730 0.379 1.00 25.30 115 ALA A C 1
ATOM 681 O O . ALA A 1 93 ? -8.103 -1.341 -0.384 1.00 25.85 115 ALA A O 1
ATOM 683 N N . ALA A 1 94 ? -7.577 0.570 0.755 1.00 20.76 116 ALA A N 1
ATOM 684 C CA . ALA A 1 94 ? -8.739 1.383 0.335 1.00 19.02 116 ALA A CA 1
ATOM 685 C C . ALA A 1 94 ? -8.731 1.638 -1.160 1.00 23.14 116 ALA A C 1
ATOM 686 O O . ALA A 1 94 ? -9.784 1.648 -1.781 1.00 23.76 116 ALA A O 1
ATOM 688 N N . MET A 1 95 ? -7.539 1.817 -1.745 1.00 19.68 117 MET A N 1
ATOM 689 C CA . MET A 1 95 ? -7.316 1.998 -3.180 1.00 17.52 117 MET A CA 1
ATOM 690 C C . MET A 1 95 ? -7.815 0.705 -3.869 1.00 21.42 117 MET A C 1
ATOM 691 O O . MET A 1 95 ? -8.509 0.809 -4.877 1.00 21.80 117 MET A O 1
ATOM 696 N N . GLU A 1 96 ? -7.524 -0.501 -3.296 1.00 17.03 118 GLU A N 1
ATOM 697 C CA . GLU A 1 96 ? -8.014 -1.760 -3.891 1.00 16.61 118 GLU A CA 1
ATOM 698 C C . GLU A 1 96 ? -9.538 -1.840 -3.798 1.00 22.14 118 GLU A C 1
ATOM 699 O O . GLU A 1 96 ? -10.180 -2.227 -4.760 1.00 23.38 118 GLU A O 1
ATOM 705 N N . VAL A 1 97 ? -10.118 -1.454 -2.651 1.00 17.82 119 VAL A N 1
ATOM 706 C CA . VAL A 1 97 ? -11.577 -1.408 -2.469 1.00 16.40 119 VAL A CA 1
ATOM 707 C C . VAL A 1 97 ? -12.198 -0.558 -3.609 1.00 20.68 119 VAL A C 1
ATOM 708 O O . VAL A 1 97 ? -13.093 -1.039 -4.282 1.00 20.65 119 VAL A O 1
ATOM 712 N N . LYS A 1 98 ? -11.726 0.675 -3.829 1.00 17.51 120 LYS A N 1
ATOM 713 C CA . LYS A 1 98 ? -12.233 1.533 -4.921 1.00 18.12 120 LYS A CA 1
ATOM 714 C C . LYS A 1 98 ? -12.073 0.844 -6.323 1.00 22.95 120 LYS A C 1
ATOM 715 O O . LYS A 1 98 ? -12.949 0.972 -7.166 1.00 23.76 120 LYS A O 1
ATOM 721 N N . ARG A 1 99 ? -10.997 0.091 -6.524 1.00 18.48 121 ARG A N 1
ATOM 722 C CA . ARG A 1 99 ? -10.694 -0.617 -7.752 1.00 18.91 121 ARG A CA 1
ATOM 723 C C . ARG A 1 99 ? -11.633 -1.809 -8.021 1.00 24.18 121 ARG A C 1
ATOM 724 O O . ARG A 1 99 ? -12.074 -1.967 -9.158 1.00 27.27 121 ARG A O 1
ATOM 732 N N . PHE A 1 100 ? -11.912 -2.652 -7.013 1.00 17.92 122 PHE A N 1
ATOM 733 C CA . PHE A 1 100 ? -12.818 -3.788 -7.150 1.00 16.44 122 PHE A CA 1
ATOM 734 C C . PHE A 1 100 ? -14.271 -3.373 -7.231 1.00 21.22 122 PHE A C 1
ATOM 735 O O . PHE A 1 100 ? -15.039 -4.019 -7.936 1.00 20.95 122 PHE A O 1
ATOM 743 N N . ALA A 1 101 ? -14.640 -2.285 -6.522 1.00 18.99 123 ALA A N 1
ATOM 744 C CA . ALA A 1 101 ? -15.954 -1.642 -6.526 1.00 19.07 123 ALA A CA 1
ATOM 745 C C . ALA A 1 101 ? -16.214 -1.111 -7.939 1.00 26.47 123 ALA A C 1
ATOM 746 O O . ALA A 1 101 ? -17.278 -1.359 -8.482 1.00 28.27 123 ALA A O 1
ATOM 748 N N . ARG A 1 102 ? -15.214 -0.486 -8.577 1.00 24.65 124 ARG A N 1
ATOM 749 C CA . ARG A 1 102 ? -15.314 0.014 -9.947 1.00 25.73 124 ARG A CA 1
ATOM 750 C C . ARG A 1 102 ? -15.585 -1.115 -10.939 1.00 30.27 124 ARG A C 1
ATOM 751 O O . ARG A 1 102 ? -16.402 -0.954 -11.842 1.00 32.99 124 ARG A O 1
ATOM 759 N N . ALA A 1 103 ? -14.883 -2.241 -10.780 1.00 24.12 125 ALA A N 1
ATOM 760 C CA . ALA A 1 103 ? -14.978 -3.428 -11.623 1.00 21.84 125 ALA A CA 1
ATOM 761 C C . ALA A 1 103 ? -16.380 -4.013 -11.550 1.00 22.36 125 ALA A C 1
ATOM 762 O O . ALA A 1 103 ? -16.978 -4.336 -12.575 1.00 20.86 125 ALA A O 1
ATOM 764 N N . LEU A 1 104 ? -16.912 -4.107 -10.323 1.00 18.24 126 LEU A N 1
ATOM 765 C CA . LEU A 1 104 ? -18.240 -4.639 -10.036 1.00 16.92 126 LEU A CA 1
ATOM 766 C C . LEU A 1 104 ? -19.342 -3.706 -10.500 1.00 23.82 126 LEU A C 1
ATOM 767 O O . LEU A 1 104 ? -20.411 -4.161 -10.892 1.00 24.35 126 LEU A O 1
ATOM 772 N N . ASP A 1 105 ? -19.056 -2.407 -10.531 1.00 21.90 127 ASP A N 1
ATOM 773 C CA . ASP A 1 105 ? -20.004 -1.416 -10.984 1.00 22.37 127 ASP A CA 1
ATOM 774 C C . ASP A 1 105 ? -20.129 -1.438 -12.501 1.00 26.55 127 ASP A C 1
ATOM 775 O O . ASP A 1 105 ? -21.218 -1.245 -13.020 1.00 27.50 127 ASP A O 1
ATOM 780 N N . SER A 1 106 ? -19.037 -1.743 -13.211 1.00 23.93 128 SER A N 1
ATOM 781 C CA . SER A 1 106 ? -19.023 -1.883 -14.671 1.00 23.42 128 SER A CA 1
ATOM 782 C C . SER A 1 106 ? -19.807 -3.132 -15.074 1.00 25.10 128 SER A C 1
ATOM 783 O O . SER A 1 106 ? -20.506 -3.117 -16.088 1.00 24.72 128 SER A O 1
ATOM 786 N N . PHE A 1 107 ? -19.697 -4.197 -14.257 1.00 19.90 129 PHE A N 1
ATOM 787 C CA . PHE A 1 107 ? -20.374 -5.464 -14.456 1.00 19.22 129 PHE A CA 1
ATOM 788 C C . PHE A 1 107 ? -21.886 -5.293 -14.308 1.00 24.37 129 PHE A C 1
ATOM 789 O O . PHE A 1 107 ? -22.644 -5.716 -15.185 1.00 24.90 129 PHE A O 1
ATOM 797 N N . GLU A 1 108 ? -22.319 -4.640 -13.216 1.00 19.40 130 GLU A N 1
ATOM 798 C CA . GLU A 1 108 ? -23.727 -4.388 -12.939 1.00 17.99 130 GLU A CA 1
ATOM 799 C C . GLU A 1 108 ? -24.297 -3.524 -14.064 1.00 23.53 130 GLU A C 1
ATOM 800 O O . GLU A 1 108 ? -25.390 -3.792 -14.557 1.00 24.68 130 GLU A O 1
ATOM 806 N N . SER A 1 109 ? -23.557 -2.502 -14.472 1.00 21.15 131 SER A N 1
ATOM 807 C CA . SER A 1 109 ? -23.954 -1.590 -15.539 1.00 22.41 131 SER A CA 1
ATOM 808 C C . SER A 1 109 ? -24.184 -2.318 -16.864 1.00 27.58 131 SER A C 1
ATOM 809 O O . SER A 1 109 ? -25.144 -2.022 -17.560 1.00 29.88 131 SER A O 1
ATOM 812 N N . GLU A 1 110 ? -23.339 -3.292 -17.178 1.00 24.51 132 GLU A N 1
ATOM 813 C CA . GLU A 1 110 ? -23.396 -4.091 -18.405 1.00 24.56 132 GLU A CA 1
ATOM 814 C C . GLU A 1 110 ? -24.655 -4.933 -18.523 1.00 27.05 132 GLU A C 1
ATOM 815 O O . GLU A 1 110 ? -25.141 -5.128 -19.647 1.00 27.84 132 GLU A O 1
ATOM 821 N N . TYR A 1 111 ? -25.164 -5.459 -17.379 1.00 20.73 133 TYR A N 1
ATOM 822 C CA . TYR A 1 111 ? -26.289 -6.397 -17.378 1.00 18.49 133 TYR A CA 1
ATOM 823 C C . TYR A 1 111 ? -27.593 -5.978 -16.709 1.00 20.08 133 TYR A C 1
ATOM 824 O O . TYR A 1 111 ? -28.606 -6.581 -17.047 1.00 19.48 133 TYR A O 1
ATOM 833 N N . GLU A 1 112 ? -27.601 -5.030 -15.752 1.00 16.30 134 GLU A N 1
ATOM 834 C CA . GLU A 1 112 ? -28.848 -4.747 -15.023 1.00 17.05 134 GLU A CA 1
ATOM 835 C C . GLU A 1 112 ? -30.035 -4.358 -15.926 1.00 23.12 134 GLU A C 1
ATOM 836 O O . GLU A 1 112 ? -31.122 -4.900 -15.722 1.00 24.09 134 GLU A O 1
ATOM 842 N N . SER A 1 113 ? -29.840 -3.455 -16.898 1.00 19.52 135 SER A N 1
ATOM 843 C CA . SER A 1 113 ? -30.904 -2.994 -17.799 1.00 22.02 135 SER A CA 1
ATOM 844 C C . SER A 1 113 ? -31.433 -4.104 -18.733 1.00 28.92 135 SER A C 1
ATOM 845 O O . SER A 1 113 ? -32.602 -4.070 -19.169 1.00 30.77 135 SER A O 1
ATOM 848 N N . VAL A 1 114 ? -30.554 -5.071 -19.049 1.00 23.33 136 VAL A N 1
ATOM 849 C CA . VAL A 1 114 ? -30.883 -6.203 -19.902 1.00 22.09 136 VAL A CA 1
ATOM 850 C C . VAL A 1 114 ? -31.838 -7.134 -19.134 1.00 25.01 136 VAL A C 1
ATOM 851 O O . VAL A 1 114 ? -32.940 -7.376 -19.616 1.00 27.41 136 VAL A O 1
ATOM 855 N N . PHE A 1 115 ? -31.443 -7.605 -17.937 1.00 17.75 137 PHE A N 1
ATOM 856 C CA . PHE A 1 115 ? -32.266 -8.485 -17.107 1.00 16.36 137 PHE A CA 1
ATOM 857 C C . PHE A 1 115 ? -33.574 -7.834 -16.689 1.00 23.70 137 PHE A C 1
ATOM 858 O O . PHE A 1 115 ? -34.578 -8.531 -16.603 1.00 26.34 137 PHE A O 1
ATOM 866 N N . SER A 1 116 ? -33.573 -6.519 -16.441 1.00 20.01 138 SER A N 1
ATOM 867 C CA . SER A 1 116 ? -34.777 -5.758 -16.108 1.00 21.50 138 SER A CA 1
ATOM 868 C C . SER A 1 116 ? -35.755 -5.693 -17.301 1.00 25.62 138 SER A C 1
ATOM 869 O O . SER A 1 116 ? -36.942 -5.867 -17.105 1.00 27.38 138 SER A O 1
ATOM 872 N N . GLY A 1 117 ? -35.237 -5.501 -18.510 1.00 21.53 139 GLY A N 1
ATOM 873 C CA . GLY A 1 117 ? -36.007 -5.471 -19.750 1.00 21.42 139 GLY A CA 1
ATOM 874 C C . GLY A 1 117 ? -36.583 -6.820 -20.118 1.00 25.15 139 GLY A C 1
ATOM 875 O O . GLY A 1 117 ? -37.719 -6.894 -20.587 1.00 27.81 139 GLY A O 1
ATOM 876 N N . LEU A 1 118 ? -35.831 -7.899 -19.886 1.00 19.29 140 LEU A N 1
ATOM 877 C CA . LEU A 1 118 ? -36.324 -9.246 -20.137 1.00 18.61 140 LEU A CA 1
ATOM 878 C C . LEU A 1 118 ? -37.492 -9.539 -19.207 1.00 24.23 140 LEU A C 1
ATOM 879 O O . LEU A 1 118 ? -38.501 -10.092 -19.656 1.00 26.21 140 LEU A O 1
ATOM 884 N N . LEU A 1 119 ? -37.410 -9.085 -17.950 1.00 19.52 141 LEU A N 1
ATOM 885 C CA . LEU A 1 119 ? -38.481 -9.291 -16.980 1.00 19.49 141 LEU A CA 1
ATOM 886 C C . LEU A 1 119 ? -39.702 -8.483 -17.333 1.00 26.73 141 LEU A C 1
ATOM 887 O O . LEU A 1 119 ? -40.809 -8.995 -17.214 1.00 30.31 141 LEU A O 1
ATOM 892 N N . ARG A 1 120 ? -39.511 -7.242 -17.801 1.00 22.79 142 ARG A N 1
ATOM 893 C CA . ARG A 1 120 ? -40.578 -6.346 -18.224 1.00 24.08 142 ARG A CA 1
ATOM 894 C C . ARG A 1 120 ? -41.387 -7.019 -19.340 1.00 31.14 142 ARG A C 1
ATOM 895 O O . ARG A 1 120 ? -42.612 -6.949 -19.313 1.00 33.22 142 ARG A O 1
ATOM 903 N N . GLY A 1 121 ? -40.700 -7.695 -20.280 1.00 26.56 143 GLY A N 1
ATOM 904 C CA . GLY A 1 121 ? -41.297 -8.479 -21.359 1.00 24.88 143 GLY A CA 1
ATOM 905 C C . GLY A 1 121 ? -42.154 -9.606 -20.819 1.00 27.38 143 GLY A C 1
ATOM 906 O O . GLY A 1 121 ? -43.297 -9.751 -21.246 1.00 29.13 143 GLY A O 1
ATOM 907 N N . ALA A 1 122 ? -41.627 -10.384 -19.835 1.00 21.51 144 ALA A N 1
ATOM 908 C CA . ALA A 1 122 ? -42.348 -11.474 -19.126 1.00 19.15 144 ALA A CA 1
ATOM 909 C C . ALA A 1 122 ? -43.567 -10.913 -18.327 1.00 25.15 144 ALA A C 1
ATOM 910 O O . ALA A 1 122 ? -44.607 -11.583 -18.245 1.00 26.51 144 ALA A O 1
ATOM 912 N N . ALA A 1 123 ? -43.463 -9.672 -17.780 1.00 20.29 145 ALA A N 1
ATOM 913 C CA . ALA A 1 123 ? -44.569 -9.010 -17.070 1.00 20.68 145 ALA A CA 1
ATOM 914 C C . ALA A 1 123 ? -45.756 -8.728 -17.991 1.00 28.76 145 ALA A C 1
ATOM 915 O O . ALA A 1 123 ? -46.910 -8.910 -17.586 1.00 29.69 145 ALA A O 1
ATOM 917 N N . GLU A 1 124 ? -45.460 -8.300 -19.237 1.00 28.47 146 GLU A N 1
ATOM 918 C CA . GLU A 1 124 ? -46.415 -7.924 -20.285 1.00 30.44 146 GLU A CA 1
ATOM 919 C C . GLU A 1 124 ? -46.901 -9.096 -21.158 1.00 34.80 146 GLU A C 1
ATOM 920 O O . GLU A 1 124 ? -48.074 -9.115 -21.538 1.00 36.26 146 GLU A O 1
ATOM 926 N N . HIS A 1 125 ? -45.996 -10.032 -21.521 1.00 29.34 147 HIS A N 1
ATOM 927 C CA . HIS A 1 125 ? -46.268 -11.127 -22.444 1.00 28.27 147 HIS A CA 1
ATOM 928 C C . HIS A 1 125 ? -45.909 -12.537 -21.919 1.00 31.64 147 HIS A C 1
ATOM 929 O O . HIS A 1 125 ? -45.712 -13.456 -22.720 1.00 33.49 147 HIS A O 1
ATOM 936 N N . GLY A 1 126 ? -45.871 -12.715 -20.602 1.00 26.27 148 GLY A N 1
ATOM 937 C CA . GLY A 1 126 ? -45.595 -14.016 -19.993 1.00 24.28 148 GLY A CA 1
ATOM 938 C C . GLY A 1 126 ? -46.693 -14.985 -20.344 1.00 29.83 148 GLY A C 1
ATOM 939 O O . GLY A 1 126 ? -47.842 -14.567 -20.526 1.00 31.67 148 GLY A O 1
ATOM 940 N N . GLY A 1 127 ? -46.332 -16.262 -20.480 1.00 26.47 149 GLY A N 1
ATOM 941 C CA . GLY A 1 127 ? -47.226 -17.342 -20.908 1.00 25.78 149 GLY A CA 1
ATOM 942 C C . GLY A 1 127 ? -48.438 -17.628 -20.049 1.00 28.44 149 GLY A C 1
ATOM 943 O O . GLY A 1 127 ? -49.462 -18.074 -20.572 1.00 30.56 149 GLY A O 1
ATOM 944 N N . ASN A 1 128 ? -48.321 -17.368 -18.735 1.00 21.78 150 ASN A N 1
ATOM 945 C CA . ASN A 1 128 ? -49.297 -17.647 -17.664 1.00 20.68 150 ASN A CA 1
ATOM 946 C C . ASN A 1 128 ? -49.466 -16.369 -16.880 1.00 25.57 150 ASN A C 1
ATOM 947 O O . ASN A 1 128 ? -48.639 -15.453 -16.994 1.00 22.48 150 ASN A O 1
ATOM 952 N N . GLU A 1 129 ? -50.486 -16.340 -15.997 1.00 23.18 151 GLU A N 1
ATOM 953 C CA . GLU A 1 129 ? -50.708 -15.187 -15.147 1.00 23.14 151 GLU A CA 1
ATOM 954 C C . GLU A 1 129 ? -49.756 -15.281 -13.924 1.00 27.61 151 GLU A C 1
ATOM 955 O O . GLU A 1 129 ? -49.431 -14.250 -13.327 1.00 29.41 151 GLU A O 1
ATOM 961 N N . THR A 1 130 ? -49.242 -16.506 -13.619 1.00 21.78 152 THR A N 1
ATOM 962 C CA . THR A 1 130 ? -48.239 -16.798 -12.577 1.00 20.47 152 THR A CA 1
ATOM 963 C C . THR A 1 130 ? -46.878 -16.203 -13.007 1.00 24.38 152 THR A C 1
ATOM 964 O O . THR A 1 130 ? -46.238 -15.499 -12.230 1.00 24.93 152 THR A O 1
ATOM 968 N N . ILE A 1 131 ? -46.446 -16.495 -14.249 1.00 20.91 153 ILE A N 1
ATOM 969 C CA . ILE A 1 131 ? -45.212 -15.975 -14.864 1.00 19.40 153 ILE A CA 1
ATOM 970 C C . ILE A 1 131 ? -45.251 -14.429 -14.930 1.00 24.13 153 ILE A C 1
ATOM 971 O O . ILE A 1 131 ? -44.282 -13.797 -14.523 1.00 25.17 153 ILE A O 1
ATOM 976 N N . LYS A 1 132 ? -46.379 -13.831 -15.393 1.00 21.22 154 LYS A N 1
ATOM 977 C CA . LYS A 1 132 ? -46.587 -12.370 -15.478 1.00 21.42 154 LYS A CA 1
ATOM 978 C C . LYS A 1 132 ? -46.560 -11.773 -14.077 1.00 27.91 154 LYS A C 1
ATOM 979 O O . LYS A 1 132 ? -46.034 -10.665 -13.909 1.00 28.03 154 LYS A O 1
ATOM 985 N N . GLN A 1 133 ? -47.120 -12.518 -13.070 1.00 23.97 155 GLN A N 1
ATOM 986 C CA . GLN A 1 133 ? -47.159 -12.041 -11.682 1.00 24.91 155 GLN A CA 1
ATOM 987 C C . GLN A 1 133 ? -45.788 -12.033 -11.033 1.00 29.92 155 GLN A C 1
ATOM 988 O O . GLN A 1 133 ? -45.472 -11.078 -10.321 1.00 30.72 155 GLN A O 1
ATOM 994 N N . LEU A 1 134 ? -44.978 -13.089 -11.279 1.00 26.15 156 LEU A N 1
ATOM 995 C CA . LEU A 1 134 ? -43.621 -13.213 -10.740 1.00 25.69 156 LEU A CA 1
ATOM 996 C C . LEU A 1 134 ? -42.722 -12.090 -11.266 1.00 31.18 156 LEU A C 1
ATOM 997 O O . LEU A 1 134 ? -42.038 -11.451 -10.470 1.00 32.00 156 LEU A O 1
ATOM 1002 N N . ALA A 1 135 ? -42.764 -11.831 -12.600 1.00 27.63 157 ALA A N 1
ATOM 1003 C CA . ALA A 1 135 ? -41.993 -10.786 -13.273 1.00 26.49 157 ALA A CA 1
ATOM 1004 C C . ALA A 1 135 ? -42.444 -9.357 -12.870 1.00 32.80 157 ALA A C 1
ATOM 1005 O O . ALA A 1 135 ? -41.596 -8.463 -12.800 1.00 31.72 157 ALA A O 1
ATOM 1007 N N . LYS A 1 136 ? -43.761 -9.141 -12.606 1.00 31.25 158 LYS A N 1
ATOM 1008 C CA . LYS A 1 136 ? -44.279 -7.834 -12.176 1.00 33.52 158 LYS A CA 1
ATOM 1009 C C . LYS A 1 136 ? -43.814 -7.500 -10.753 1.00 42.62 158 LYS A C 1
ATOM 1010 O O . LYS A 1 136 ? -43.500 -6.337 -10.483 1.00 46.40 158 LYS A O 1
ATOM 1016 N N . GLU A 1 137 ? -43.748 -8.518 -9.856 1.00 38.20 159 GLU A N 1
ATOM 1017 C CA . GLU A 1 137 ? -43.303 -8.408 -8.466 1.00 38.74 159 GLU A CA 1
ATOM 1018 C C . GLU A 1 137 ? -41.801 -8.147 -8.374 1.00 41.36 159 GLU A C 1
ATOM 1019 O O . GLU A 1 137 ? -41.320 -7.590 -7.391 1.00 42.90 159 GLU A O 1
ATOM 1025 N N . CYS A 1 138 ? -41.072 -8.564 -9.392 1.00 37.12 160 CYS A N 1
ATOM 1026 C CA . CYS A 1 138 ? -39.620 -8.480 -9.528 1.00 35.88 160 CYS A CA 1
ATOM 1027 C C . CYS A 1 138 ? -39.158 -7.201 -10.228 1.00 37.48 160 CYS A C 1
ATOM 1028 O O . CYS A 1 138 ? -37.979 -7.076 -10.549 1.00 37.61 160 CYS A O 1
ATOM 1031 N N . ALA A 1 139 ? -40.076 -6.266 -10.493 1.00 33.93 161 ALA A N 1
ATOM 1032 C CA . ALA A 1 139 ? -39.763 -5.022 -11.191 1.00 33.47 161 ALA A CA 1
ATOM 1033 C C . ALA A 1 139 ? -38.719 -4.211 -10.457 1.00 36.67 161 ALA A C 1
ATOM 1034 O O . ALA A 1 139 ? -37.717 -3.845 -11.057 1.00 36.05 161 ALA A O 1
ATOM 1036 N N . THR A 1 140 ? -38.902 -3.995 -9.155 1.00 34.01 162 THR A N 1
ATOM 1037 C CA . THR A 1 140 ? -37.964 -3.183 -8.371 1.00 34.51 162 THR A CA 1
ATOM 1038 C C . THR A 1 140 ? -37.250 -3.956 -7.231 1.00 37.06 162 THR A C 1
ATOM 1039 O O . THR A 1 140 ? -36.405 -3.361 -6.554 1.00 38.38 162 THR A O 1
ATOM 1043 N N . ALA A 1 141 ? -37.553 -5.266 -7.053 1.00 29.35 163 ALA A N 1
ATOM 1044 C CA . ALA A 1 141 ? -36.954 -6.125 -6.030 1.00 27.43 163 ALA A CA 1
ATOM 1045 C C . ALA A 1 141 ? -35.420 -6.129 -6.085 1.00 31.53 163 ALA A C 1
ATOM 1046 O O . ALA A 1 141 ? -34.820 -6.136 -7.169 1.00 28.96 163 ALA A O 1
ATOM 1048 N N . VAL A 1 142 ? -34.803 -6.088 -4.889 1.00 29.36 164 VAL A N 1
ATOM 1049 C CA . VAL A 1 142 ? -33.353 -6.068 -4.641 1.00 27.84 164 VAL A CA 1
ATOM 1050 C C . VAL A 1 142 ? -33.042 -7.237 -3.689 1.00 35.01 164 VAL A C 1
ATOM 1051 O O . VAL A 1 142 ? -33.851 -7.524 -2.799 1.00 36.46 164 VAL A O 1
ATOM 1055 N N . ALA A 1 143 ? -31.894 -7.928 -3.891 1.00 31.17 165 ALA A N 1
ATOM 1056 C CA . ALA A 1 143 ? -31.484 -9.066 -3.064 1.00 30.96 165 ALA A CA 1
ATOM 1057 C C . ALA A 1 143 ? -31.094 -8.574 -1.706 1.00 36.91 165 ALA A C 1
ATOM 1058 O O . ALA A 1 143 ? -30.628 -7.454 -1.583 1.00 37.02 165 ALA A O 1
ATOM 1060 N N . ASP A 1 144 ? -31.255 -9.420 -0.688 1.00 35.94 166 ASP A N 1
ATOM 1061 C CA . ASP A 1 144 ? -30.880 -9.091 0.672 1.00 37.83 166 ASP A CA 1
ATOM 1062 C C . ASP A 1 144 ? -29.370 -9.013 0.839 1.00 37.62 166 ASP A C 1
ATOM 1063 O O . ASP A 1 144 ? -28.888 -8.167 1.562 1.00 37.06 166 ASP A O 1
ATOM 1068 N N . ASP A 1 145 ? -28.632 -9.873 0.157 1.00 34.31 167 ASP A N 1
ATOM 1069 C CA . ASP A 1 145 ? -27.171 -9.886 0.162 1.00 34.58 167 ASP A CA 1
ATOM 1070 C C . ASP A 1 145 ? -26.649 -10.483 -1.155 1.00 34.31 167 ASP A C 1
ATOM 1071 O O . ASP A 1 145 ? -27.430 -10.983 -1.981 1.00 32.17 167 ASP A O 1
ATOM 1076 N N . VAL A 1 146 ? -25.335 -10.348 -1.381 1.00 29.42 168 VAL A N 1
ATOM 1077 C CA . VAL A 1 146 ? -24.620 -10.923 -2.519 1.00 28.01 168 VAL A CA 1
ATOM 1078 C C . VAL A 1 146 ? -23.281 -11.460 -1.985 1.00 34.41 168 VAL A C 1
ATOM 1079 O O . VAL A 1 146 ? -22.473 -10.731 -1.382 1.00 34.56 168 VAL A O 1
ATOM 1083 N N . THR A 1 147 ? -23.094 -12.765 -2.155 1.00 31.67 169 THR A N 1
ATOM 1084 C CA . THR A 1 147 ? -21.865 -13.452 -1.797 1.00 30.89 169 THR A CA 1
ATOM 1085 C C . THR A 1 147 ? -21.298 -13.937 -3.120 1.00 30.91 169 THR A C 1
ATOM 1086 O O . THR A 1 147 ? -22.087 -14.216 -4.019 1.00 30.38 169 THR A O 1
ATOM 1090 N N . PRO A 1 148 ? -19.971 -14.108 -3.270 1.00 25.50 170 PRO A N 1
ATOM 1091 C CA . PRO A 1 148 ? -19.446 -14.694 -4.516 1.00 24.18 170 PRO A CA 1
ATOM 1092 C C . PRO A 1 148 ? -20.115 -16.008 -4.959 1.00 26.76 170 PRO A C 1
ATOM 1093 O O . PRO A 1 148 ? -20.344 -16.181 -6.137 1.00 25.15 170 PRO A O 1
ATOM 1097 N N . GLU A 1 149 ? -20.478 -16.888 -4.021 1.00 25.73 171 GLU A N 1
ATOM 1098 C CA . GLU A 1 149 ? -21.117 -18.186 -4.276 1.00 27.42 171 GLU A CA 1
ATOM 1099 C C . GLU A 1 149 ? -22.544 -18.031 -4.806 1.00 32.88 171 GLU A C 1
ATOM 1100 O O . GLU A 1 149 ? -22.962 -18.838 -5.641 1.00 34.82 171 GLU A O 1
ATOM 1106 N N . ALA A 1 150 ? -23.303 -17.027 -4.309 1.00 26.81 172 ALA A N 1
ATOM 1107 C CA . ALA A 1 150 ? -24.679 -16.762 -4.759 1.00 24.76 172 ALA A CA 1
ATOM 1108 C C . ALA A 1 150 ? -24.658 -16.219 -6.176 1.00 26.38 172 ALA A C 1
ATOM 1109 O O . ALA A 1 150 ? -25.518 -16.572 -6.977 1.00 25.92 172 ALA A O 1
ATOM 1111 N N . LEU A 1 151 ? -23.673 -15.372 -6.490 1.00 20.93 173 LEU A N 1
ATOM 1112 C CA . LEU A 1 151 ? -23.493 -14.803 -7.815 1.00 19.80 173 LEU A CA 1
ATOM 1113 C C . LEU A 1 151 ? -23.254 -15.900 -8.867 1.00 26.08 173 LEU A C 1
ATOM 1114 O O . LEU A 1 151 ? -23.940 -15.881 -9.883 1.00 29.41 173 LEU A O 1
ATOM 1119 N N . THR A 1 152 ? -22.342 -16.877 -8.624 1.00 20.75 174 THR A N 1
ATOM 1120 C CA . THR A 1 152 ? -22.020 -17.963 -9.571 1.00 19.55 174 THR A CA 1
ATOM 1121 C C . THR A 1 152 ? -23.138 -18.995 -9.671 1.00 24.88 174 THR A C 1
ATOM 1122 O O . THR A 1 152 ? -23.379 -19.529 -10.757 1.00 25.38 174 THR A O 1
ATOM 1126 N N . ARG A 1 153 ? -23.804 -19.305 -8.543 1.00 21.74 175 ARG A N 1
ATOM 1127 C CA . ARG A 1 153 ? -24.910 -20.274 -8.504 1.00 22.01 175 ARG A CA 1
ATOM 1128 C C . ARG A 1 153 ? -26.049 -19.820 -9.422 1.00 27.87 175 ARG A C 1
ATOM 1129 O O . ARG A 1 153 ? -26.500 -20.588 -10.279 1.00 30.95 175 ARG A O 1
ATOM 1137 N N . ALA A 1 154 ? -26.449 -18.552 -9.298 1.00 21.86 176 ALA A N 1
ATOM 1138 C CA . ALA A 1 154 ? -27.490 -17.955 -10.105 1.00 20.56 176 ALA A CA 1
ATOM 1139 C C . ALA A 1 154 ? -27.060 -17.855 -11.593 1.00 24.26 176 ALA A C 1
ATOM 1140 O O . ALA A 1 154 ? -27.914 -17.980 -12.486 1.00 24.31 176 ALA A O 1
ATOM 1142 N N . ALA A 1 155 ? -25.739 -17.669 -11.859 1.00 19.36 177 ALA A N 1
ATOM 1143 C CA . ALA A 1 155 ? -25.179 -17.596 -13.226 1.00 17.82 177 ALA A CA 1
ATOM 1144 C C . ALA A 1 155 ? -25.177 -18.981 -13.891 1.00 21.97 177 ALA A C 1
ATOM 1145 O O . ALA A 1 155 ? -25.531 -19.103 -15.052 1.00 23.30 177 ALA A O 1
ATOM 1147 N N . HIS A 1 156 ? -24.840 -20.022 -13.141 1.00 18.12 178 HIS A N 1
ATOM 1148 C CA . HIS A 1 156 ? -24.868 -21.407 -13.609 1.00 18.13 178 HIS A CA 1
ATOM 1149 C C . HIS A 1 156 ? -26.306 -21.857 -13.811 1.00 24.97 178 HIS A C 1
ATOM 1150 O O . HIS A 1 156 ? -26.570 -22.618 -14.724 1.00 26.90 178 HIS A O 1
ATOM 1157 N N . ASN A 1 157 ? -27.240 -21.413 -12.942 1.00 20.98 179 ASN A N 1
ATOM 1158 C CA . ASN A 1 157 ? -28.645 -21.746 -13.060 1.00 20.23 179 ASN A CA 1
ATOM 1159 C C . ASN A 1 157 ? -29.206 -21.149 -14.326 1.00 23.26 179 ASN A C 1
ATOM 1160 O O . ASN A 1 157 ? -29.863 -21.866 -15.067 1.00 27.17 179 ASN A O 1
ATOM 1165 N N . LEU A 1 158 ? -28.872 -19.892 -14.637 1.00 17.18 180 LEU A N 1
ATOM 1166 C CA . LEU A 1 158 ? -29.318 -19.221 -15.857 1.00 17.67 180 LEU A CA 1
ATOM 1167 C C . LEU A 1 158 ? -28.759 -19.897 -17.128 1.00 21.85 180 LEU A C 1
ATOM 1168 O O . LEU A 1 158 ? -29.488 -20.126 -18.080 1.00 22.72 180 LEU A O 1
ATOM 1173 N N . ARG A 1 159 ? -27.493 -20.241 -17.102 1.00 17.95 181 ARG A N 1
ATOM 1174 C CA . ARG A 1 159 ? -26.753 -20.872 -18.165 1.00 17.71 181 ARG A CA 1
ATOM 1175 C C . ARG A 1 159 ? -27.309 -22.306 -18.498 1.00 22.96 181 ARG A C 1
ATOM 1176 O O . ARG A 1 159 ? -27.200 -22.766 -19.665 1.00 23.27 181 ARG A O 1
ATOM 1184 N N . GLY A 1 160 ? -27.896 -22.966 -17.490 1.00 18.27 182 GLY A N 1
ATOM 1185 C CA . GLY A 1 160 ? -28.472 -24.309 -17.616 1.00 18.81 182 GLY A CA 1
ATOM 1186 C C . GLY A 1 160 ? -29.873 -24.294 -18.187 1.00 22.29 182 GLY A C 1
ATOM 1187 O O . GLY A 1 160 ? -30.308 -25.263 -18.801 1.00 22.85 182 GLY A O 1
ATOM 1188 N N . LEU A 1 161 ? -30.568 -23.165 -18.021 1.00 19.13 183 LEU A N 1
ATOM 1189 C CA . LEU A 1 161 ? -31.928 -22.913 -18.504 1.00 17.68 183 LEU A CA 1
ATOM 1190 C C . LEU A 1 161 ? -31.993 -22.248 -19.872 1.00 20.57 183 LEU A C 1
ATOM 1191 O O . LEU A 1 161 ? -32.974 -22.455 -20.583 1.00 21.81 183 LEU A O 1
ATOM 1196 N N . TYR A 1 162 ? -30.980 -21.431 -20.221 1.00 16.29 184 TYR A N 1
ATOM 1197 C CA . TYR A 1 162 ? -30.870 -20.656 -21.471 1.00 15.84 184 TYR A CA 1
ATOM 1198 C C . TYR A 1 162 ? -29.697 -21.133 -22.319 1.00 22.58 184 TYR A C 1
ATOM 1199 O O . TYR A 1 162 ? -28.543 -20.970 -21.928 1.00 24.12 184 TYR A O 1
ATOM 1208 N N . MET A 1 163 ? -29.973 -21.691 -23.494 1.00 20.51 185 MET A N 1
ATOM 1209 C CA . MET A 1 163 ? -28.933 -22.147 -24.445 1.00 22.13 185 MET A CA 1
ATOM 1210 C C . MET A 1 163 ? -28.273 -21.019 -25.228 1.00 23.92 185 MET A C 1
ATOM 1211 O O . MET A 1 163 ? -27.226 -21.234 -25.834 1.00 23.43 185 MET A O 1
ATOM 1216 N N . GLN A 1 164 ? -28.871 -19.811 -25.181 1.00 19.41 186 GLN A N 1
ATOM 1217 C CA . GLN A 1 164 ? -28.386 -18.610 -25.841 1.00 19.23 186 GLN A CA 1
ATOM 1218 C C . GLN A 1 164 ? -27.011 -18.259 -25.341 1.00 24.34 186 GLN A C 1
ATOM 1219 O O . GLN A 1 164 ? -26.732 -18.439 -24.153 1.00 22.42 186 GLN A O 1
ATOM 1225 N N . ASP A 1 165 ? -26.147 -17.768 -26.262 1.00 22.87 187 ASP A N 1
ATOM 1226 C CA . ASP A 1 165 ? -24.771 -17.378 -25.977 1.00 22.01 187 ASP A CA 1
ATOM 1227 C C . ASP A 1 165 ? -24.697 -16.344 -24.855 1.00 25.81 187 ASP A C 1
ATOM 1228 O O . ASP A 1 165 ? -23.763 -16.376 -24.065 1.00 26.03 187 ASP A O 1
ATOM 1233 N N . PHE A 1 166 ? -25.682 -15.445 -24.773 1.00 23.23 188 PHE A N 1
ATOM 1234 C CA . PHE A 1 166 ? -25.753 -14.403 -23.754 1.00 23.07 188 PHE A CA 1
ATOM 1235 C C . PHE A 1 166 ? -25.631 -14.929 -22.326 1.00 25.61 188 PHE A C 1
ATOM 1236 O O . PHE A 1 166 ? -24.927 -14.336 -21.510 1.00 26.21 188 PHE A O 1
ATOM 1244 N N . ALA A 1 167 ? -26.362 -16.013 -22.021 1.00 20.59 189 ALA A N 1
ATOM 1245 C CA . ALA A 1 167 ? -26.373 -16.690 -20.725 1.00 18.20 189 ALA A CA 1
ATOM 1246 C C . ALA A 1 167 ? -25.008 -17.301 -20.412 1.00 18.73 189 ALA A C 1
ATOM 1247 O O . ALA A 1 167 ? -24.590 -17.270 -19.263 1.00 19.95 189 ALA A O 1
ATOM 1249 N N . GLU A 1 168 ? -24.290 -17.797 -21.424 1.00 13.61 190 GLU A N 1
ATOM 1250 C CA . GLU A 1 168 ? -22.931 -18.340 -21.287 1.00 14.33 190 GLU A CA 1
ATOM 1251 C C . GLU A 1 168 ? -21.938 -17.209 -21.042 1.00 21.25 190 GLU A C 1
ATOM 1252 O O . GLU A 1 168 ? -21.091 -17.334 -20.161 1.00 22.41 190 GLU A O 1
ATOM 1258 N N . GLU A 1 169 ? -22.064 -16.084 -21.785 1.00 18.85 191 GLU A N 1
ATOM 1259 C CA . GLU A 1 169 ? -21.208 -14.913 -21.591 1.00 18.00 191 GLU A CA 1
ATOM 1260 C C . GLU A 1 169 ? -21.509 -14.266 -20.230 1.00 19.58 191 GLU A C 1
ATOM 1261 O O . GLU A 1 169 ? -20.575 -13.849 -19.566 1.00 20.97 191 GLU A O 1
ATOM 1267 N N . TYR A 1 170 ? -22.759 -14.295 -19.758 1.00 14.48 192 TYR A N 1
ATOM 1268 C CA . TYR A 1 170 ? -23.072 -13.807 -18.406 1.00 14.67 192 TYR A CA 1
ATOM 1269 C C . TYR A 1 170 ? -22.368 -14.653 -17.360 1.00 20.20 192 TYR A C 1
ATOM 1270 O O . TYR A 1 170 ? -21.749 -14.082 -16.477 1.00 22.36 192 TYR A O 1
ATOM 1279 N N . LEU A 1 171 ? -22.403 -15.988 -17.475 1.00 15.59 193 LEU A N 1
ATOM 1280 C CA . LEU A 1 171 ? -21.676 -16.878 -16.557 1.00 14.55 193 LEU A CA 1
ATOM 1281 C C . LEU A 1 171 ? -20.165 -16.535 -16.518 1.00 21.77 193 LEU A C 1
ATOM 1282 O O . LEU A 1 171 ? -19.608 -16.387 -15.428 1.00 24.74 193 LEU A O 1
ATOM 1287 N N . GLN A 1 172 ? -19.519 -16.390 -17.687 1.00 16.66 194 GLN A N 1
ATOM 1288 C CA . GLN A 1 172 ? -18.102 -16.070 -17.767 1.00 16.64 194 GLN A CA 1
ATOM 1289 C C . GLN A 1 172 ? -17.788 -14.785 -17.000 1.00 21.64 194 GLN A C 1
ATOM 1290 O O . GLN A 1 172 ? -16.890 -14.787 -16.174 1.00 22.40 194 GLN A O 1
ATOM 1296 N N . GLU A 1 173 ? -18.588 -13.728 -17.199 1.00 19.20 195 GLU A N 1
ATOM 1297 C CA . GLU A 1 173 ? -18.480 -12.415 -16.527 1.00 17.88 195 GLU A CA 1
ATOM 1298 C C . GLU A 1 173 ? -18.822 -12.482 -15.054 1.00 21.48 195 GLU A C 1
ATOM 1299 O O . GLU A 1 173 ? -18.194 -11.770 -14.271 1.00 22.41 195 GLU A O 1
ATOM 1305 N N . ALA A 1 174 ? -19.846 -13.282 -14.669 1.00 16.57 196 ALA A N 1
ATOM 1306 C CA . ALA A 1 174 ? -20.262 -13.435 -13.269 1.00 15.71 196 ALA A CA 1
ATOM 1307 C C . ALA A 1 174 ? -19.197 -14.163 -12.478 1.00 24.70 196 ALA A C 1
ATOM 1308 O O . ALA A 1 174 ? -19.082 -13.933 -11.276 1.00 27.49 196 ALA A O 1
ATOM 1310 N N . ASN A 1 175 ? -18.413 -15.041 -13.143 1.00 22.24 197 ASN A N 1
ATOM 1311 C CA . ASN A 1 175 ? -17.313 -15.762 -12.503 1.00 23.30 197 ASN A CA 1
ATOM 1312 C C . ASN A 1 175 ? -16.178 -14.790 -12.166 1.00 26.62 197 ASN A C 1
ATOM 1313 O O . ASN A 1 175 ? -15.669 -14.847 -11.061 1.00 29.09 197 ASN A O 1
ATOM 1318 N N . GLU A 1 176 ? -15.859 -13.850 -13.068 1.00 21.30 198 GLU A N 1
ATOM 1319 C CA . GLU A 1 176 ? -14.872 -12.790 -12.858 1.00 21.25 198 GLU A CA 1
ATOM 1320 C C . GLU A 1 176 ? -15.324 -11.858 -11.737 1.00 25.63 198 GLU A C 1
ATOM 1321 O O . GLU A 1 176 ? -14.502 -11.447 -10.929 1.00 25.67 198 GLU A O 1
ATOM 1327 N N . ALA A 1 177 ? -16.628 -11.528 -11.690 1.00 22.79 199 ALA A N 1
ATOM 1328 C CA . ALA A 1 177 ? -17.231 -10.642 -10.698 1.00 22.86 199 ALA A CA 1
ATOM 1329 C C . ALA A 1 177 ? -17.310 -11.288 -9.323 1.00 28.69 199 ALA A C 1
ATOM 1330 O O . ALA A 1 177 ? -17.147 -10.589 -8.328 1.00 29.99 199 ALA A O 1
ATOM 1332 N N . ALA A 1 178 ? -17.538 -12.618 -9.255 1.00 25.46 200 ALA A N 1
ATOM 1333 C CA . ALA A 1 178 ? -17.521 -13.347 -7.996 1.00 24.92 200 ALA A CA 1
ATOM 1334 C C . ALA A 1 178 ? -16.100 -13.262 -7.397 1.00 30.46 200 ALA A C 1
ATOM 1335 O O . ALA A 1 178 ? -15.982 -13.060 -6.195 1.00 32.39 200 ALA A O 1
ATOM 1337 N N . ASN A 1 179 ? -15.027 -13.323 -8.230 1.00 25.44 201 ASN A N 1
ATOM 1338 C CA . ASN A 1 179 ? -13.646 -13.174 -7.736 1.00 25.31 201 ASN A CA 1
ATOM 1339 C C . ASN A 1 179 ? -13.355 -11.734 -7.286 1.00 28.87 201 ASN A C 1
ATOM 1340 O O . ASN A 1 179 ? -12.673 -11.523 -6.286 1.00 31.18 201 ASN A O 1
ATOM 1345 N N . LYS A 1 180 ? -13.856 -10.752 -8.027 1.00 21.65 202 LYS A N 1
ATOM 1346 C CA . LYS A 1 180 ? -13.686 -9.347 -7.703 1.00 19.91 202 LYS A CA 1
ATOM 1347 C C . LYS A 1 180 ? -14.435 -9.011 -6.399 1.00 25.31 202 LYS A C 1
ATOM 1348 O O . LYS A 1 180 ? -13.942 -8.228 -5.598 1.00 26.99 202 LYS A O 1
ATOM 1354 N N . LEU A 1 181 ? -15.597 -9.634 -6.169 1.00 21.51 203 LEU A N 1
ATOM 1355 C CA . LEU A 1 181 ? -16.392 -9.444 -4.962 1.00 21.18 203 LEU A CA 1
ATOM 1356 C C . LEU A 1 181 ? -15.685 -10.056 -3.755 1.00 26.54 203 LEU A C 1
ATOM 1357 O O . LEU A 1 181 ? -15.716 -9.456 -2.696 1.00 30.12 203 LEU A O 1
ATOM 1362 N N . GLU A 1 182 ? -14.981 -11.187 -3.934 1.00 22.67 204 GLU A N 1
ATOM 1363 C CA . GLU A 1 182 ? -14.198 -11.875 -2.901 1.00 24.21 204 GLU A CA 1
ATOM 1364 C C . GLU A 1 182 ? -12.986 -11.029 -2.504 1.00 27.32 204 GLU A C 1
ATOM 1365 O O . GLU A 1 182 ? -12.688 -10.910 -1.321 1.00 27.94 204 GLU A O 1
ATOM 1371 N N . GLU A 1 183 ? -12.311 -10.428 -3.491 1.00 23.95 205 GLU A N 1
ATOM 1372 C CA . GLU A 1 183 ? -11.180 -9.528 -3.310 1.00 24.09 205 GLU A CA 1
ATOM 1373 C C . GLU A 1 183 ? -11.628 -8.195 -2.731 1.00 28.75 205 GLU A C 1
ATOM 1374 O O . GLU A 1 183 ? -10.821 -7.554 -2.070 1.00 30.68 205 GLU A O 1
ATOM 1380 N N . LEU A 1 184 ? -12.890 -7.753 -2.982 1.00 23.95 206 LEU A N 1
ATOM 1381 C CA . LEU A 1 184 ? -13.425 -6.491 -2.422 1.00 23.53 206 LEU A CA 1
ATOM 1382 C C . LEU A 1 184 ? -13.577 -6.662 -0.909 1.00 27.77 206 LEU A C 1
ATOM 1383 O O . LEU A 1 184 ? -13.333 -5.724 -0.153 1.00 26.24 206 LEU A O 1
ATOM 1388 N N . GLN A 1 185 ? -13.942 -7.874 -0.478 1.00 25.78 207 GLN A N 1
ATOM 1389 C CA . GLN A 1 185 ? -14.116 -8.194 0.938 1.00 27.61 207 GLN A CA 1
ATOM 1390 C C . GLN A 1 185 ? -12.776 -8.409 1.651 1.00 28.62 207 GLN A C 1
ATOM 1391 O O . GLN A 1 185 ? -12.632 -7.971 2.793 1.00 28.52 207 GLN A O 1
ATOM 1397 N N . LYS A 1 186 ? -11.766 -8.977 0.957 1.00 24.76 208 LYS A N 1
ATOM 1398 C CA . LYS A 1 186 ? -10.421 -9.170 1.534 1.00 24.93 208 LYS A CA 1
ATOM 1399 C C . LYS A 1 186 ? -9.766 -7.798 1.745 1.00 28.24 208 LYS A C 1
ATOM 1400 O O . LYS A 1 186 ? -9.149 -7.572 2.790 1.00 31.29 208 LYS A O 1
ATOM 1406 N N . ALA A 1 187 ? -9.932 -6.878 0.766 1.00 19.95 209 ALA A N 1
ATOM 1407 C CA . ALA A 1 187 ? -9.397 -5.521 0.803 1.00 17.51 209 ALA A CA 1
ATOM 1408 C C . ALA A 1 187 ? -10.053 -4.668 1.859 1.00 24.23 209 ALA A C 1
ATOM 1409 O O . ALA A 1 187 ? -9.388 -3.822 2.451 1.00 25.78 209 ALA A O 1
ATOM 1411 N N . THR A 1 188 ? -11.342 -4.876 2.122 1.00 23.20 210 THR A N 1
ATOM 1412 C CA . THR A 1 188 ? -12.039 -4.128 3.180 1.00 24.34 210 THR A CA 1
ATOM 1413 C C . THR A 1 188 ? -11.514 -4.569 4.556 1.00 28.88 210 THR A C 1
ATOM 1414 O O . THR A 1 188 ? -11.242 -3.712 5.394 1.00 32.46 210 THR A O 1
ATOM 1418 N N . ALA A 1 189 ? -11.339 -5.881 4.769 1.00 22.40 211 ALA A N 1
ATOM 1419 C CA . ALA A 1 189 ? -10.807 -6.440 6.020 1.00 23.68 211 ALA A CA 1
ATOM 1420 C C . ALA A 1 189 ? -9.377 -5.940 6.303 1.00 28.48 211 ALA A C 1
ATOM 1421 O O . ALA A 1 189 ? -9.054 -5.618 7.450 1.00 30.19 211 ALA A O 1
ATOM 1423 N N . GLU A 1 190 ? -8.540 -5.855 5.255 1.00 23.08 212 GLU A N 1
ATOM 1424 C CA . GLU A 1 190 ? -7.167 -5.346 5.320 1.00 22.17 212 GLU A CA 1
ATOM 1425 C C . GLU A 1 190 ? -7.139 -3.849 5.733 1.00 25.07 212 GLU A C 1
ATOM 1426 O O . GLU A 1 190 ? -6.170 -3.443 6.385 1.00 26.59 212 GLU A O 1
ATOM 1432 N N . THR A 1 191 ? -8.138 -3.017 5.306 1.00 19.11 213 THR A N 1
ATOM 1433 C CA . THR A 1 191 ? -8.170 -1.589 5.702 1.00 20.23 213 THR A CA 1
ATOM 1434 C C . THR A 1 191 ? -8.541 -1.480 7.173 1.00 29.41 213 THR A C 1
ATOM 1435 O O . THR A 1 191 ? -7.921 -0.717 7.922 1.00 31.95 213 THR A O 1
ATOM 1439 N N . VAL A 1 192 ? -9.527 -2.281 7.595 1.00 26.30 214 VAL A N 1
ATOM 1440 C CA . VAL A 1 192 ? -9.995 -2.326 8.978 1.00 28.10 214 VAL A CA 1
ATOM 1441 C C . VAL A 1 192 ? -8.857 -2.807 9.894 1.00 33.36 214 VAL A C 1
ATOM 1442 O O . VAL A 1 192 ? -8.640 -2.195 10.934 1.00 34.53 214 VAL A O 1
ATOM 1446 N N . ARG A 1 193 ? -8.092 -3.850 9.464 1.00 28.77 215 ARG A N 1
ATOM 1447 C CA . ARG A 1 193 ? -6.964 -4.449 10.200 1.00 28.26 215 ARG A CA 1
ATOM 1448 C C . ARG A 1 193 ? -5.847 -3.450 10.429 1.00 31.24 215 ARG A C 1
ATOM 1449 O O . ARG A 1 193 ? -5.288 -3.398 11.520 1.00 34.61 215 ARG A O 1
ATOM 1457 N N . ALA A 1 194 ? -5.544 -2.640 9.417 1.00 24.30 216 ALA A N 1
ATOM 1458 C CA . ALA A 1 194 ? -4.529 -1.605 9.472 1.00 24.17 216 ALA A CA 1
ATOM 1459 C C . ALA A 1 194 ? -5.009 -0.414 10.296 1.00 29.41 216 ALA A C 1
ATOM 1460 O O . ALA A 1 194 ? -4.206 0.213 10.969 1.00 31.29 216 ALA A O 1
ATOM 1462 N N . ALA A 1 195 ? -6.309 -0.121 10.288 1.00 27.52 217 ALA A N 1
ATOM 1463 C CA . ALA A 1 195 ? -6.893 0.959 11.108 1.00 29.02 217 ALA A CA 1
ATOM 1464 C C . ALA A 1 195 ? -6.788 0.604 12.580 1.00 35.80 217 ALA A C 1
ATOM 1465 O O . ALA A 1 195 ? -6.500 1.474 13.397 1.00 38.27 217 ALA A O 1
ATOM 1467 N N . ASP A 1 196 ? -6.997 -0.683 12.914 1.00 34.04 218 ASP A N 1
ATOM 1468 C CA . ASP A 1 196 ? -6.889 -1.214 14.286 1.00 37.33 218 ASP A CA 1
ATOM 1469 C C . ASP A 1 196 ? -5.435 -1.217 14.719 1.00 42.77 218 ASP A C 1
ATOM 1470 O O . ASP A 1 196 ? -5.141 -0.862 15.854 1.00 44.82 218 ASP A O 1
ATOM 1475 N N . ALA A 1 197 ? -4.525 -1.613 13.800 1.00 37.48 219 ALA A N 1
ATOM 1476 C CA . ALA A 1 197 ? -3.079 -1.642 14.001 1.00 36.91 219 ALA A CA 1
ATOM 1477 C C . ALA A 1 197 ? -2.548 -0.240 14.330 1.00 41.81 219 ALA A C 1
ATOM 1478 O O . ALA A 1 197 ? -1.735 -0.114 15.250 1.00 45.66 219 ALA A O 1
ATOM 1480 N N . ALA A 1 198 ? -3.040 0.809 13.618 1.00 34.70 220 ALA A N 1
ATOM 1481 C CA . ALA A 1 198 ? -2.665 2.205 13.856 1.00 34.38 220 ALA A CA 1
ATOM 1482 C C . ALA A 1 198 ? -3.212 2.709 15.202 1.00 42.47 220 ALA A C 1
ATOM 1483 O O . ALA A 1 198 ? -2.506 3.410 15.904 1.00 44.04 220 ALA A O 1
ATOM 1485 N N . ASP A 1 199 ? -4.432 2.319 15.585 1.00 41.76 221 ASP A N 1
ATOM 1486 C CA . ASP A 1 199 ? -5.040 2.713 16.866 1.00 45.55 221 ASP A CA 1
ATOM 1487 C C . ASP A 1 199 ? -4.249 2.176 18.042 1.00 50.58 221 ASP A C 1
ATOM 1488 O O . ASP A 1 199 ? -3.930 2.940 18.952 1.00 51.29 221 ASP A O 1
ATOM 1493 N N . ASP A 1 200 ? -3.908 0.873 17.997 1.00 47.79 222 ASP A N 1
ATOM 1494 C CA . ASP A 1 200 ? -3.123 0.161 19.013 1.00 50.16 222 ASP A CA 1
ATOM 1495 C C . ASP A 1 200 ? -1.767 0.841 19.238 1.00 54.63 222 ASP A C 1
ATOM 1496 O O . ASP A 1 200 ? -1.357 1.002 20.389 1.00 58.56 222 ASP A O 1
ATOM 1501 N N . ALA A 1 201 ? -1.084 1.241 18.134 1.00 46.16 223 ALA A N 1
ATOM 1502 C CA . ALA A 1 201 ? 0.203 1.929 18.138 1.00 44.67 223 ALA A CA 1
ATOM 1503 C C . ALA A 1 201 ? 0.051 3.345 18.696 1.00 49.33 223 ALA A C 1
ATOM 1504 O O . ALA A 1 201 ? 0.879 3.747 19.502 1.00 50.09 223 ALA A O 1
ATOM 1506 N N . LYS A 1 202 ? -1.000 4.100 18.286 1.00 46.08 224 LYS A N 1
ATOM 1507 C CA . LYS A 1 202 ? -1.313 5.449 18.795 1.00 47.41 224 LYS A CA 1
ATOM 1508 C C . LYS A 1 202 ? -1.416 5.387 20.328 1.00 56.96 224 LYS A C 1
ATOM 1509 O O . LYS A 1 202 ? -0.808 6.201 21.021 1.00 59.67 224 LYS A O 1
ATOM 1515 N N . SER A 1 203 ? -2.177 4.402 20.838 1.00 54.12 225 SER A N 1
ATOM 1516 C CA . SER A 1 203 ? -2.396 4.155 22.250 1.00 57.14 225 SER A CA 1
ATOM 1517 C C . SER A 1 203 ? -1.114 3.807 22.977 1.00 63.28 225 SER A C 1
ATOM 1518 O O . SER A 1 203 ? -0.941 4.261 24.103 1.00 68.48 225 SER A O 1
ATOM 1521 N N . GLU A 1 204 ? -0.208 3.031 22.352 1.00 56.65 226 GLU A N 1
ATOM 1522 C CA . GLU A 1 204 ? 1.083 2.675 22.947 1.00 57.29 226 GLU A CA 1
ATOM 1523 C C . GLU A 1 204 ? 1.966 3.921 23.053 1.00 59.30 226 GLU A C 1
ATOM 1524 O O . GLU A 1 204 ? 2.629 4.091 24.064 1.00 61.46 226 GLU A O 1
ATOM 1530 N N . ALA A 1 205 ? 1.928 4.813 22.043 1.00 52.53 227 ALA A N 1
ATOM 1531 C CA . ALA A 1 205 ? 2.668 6.080 22.025 1.00 51.96 227 ALA A CA 1
ATOM 1532 C C . ALA A 1 205 ? 2.116 7.023 23.091 1.00 60.12 227 ALA A C 1
ATOM 1533 O O . ALA A 1 205 ? 2.891 7.596 23.847 1.00 61.59 227 ALA A O 1
ATOM 1535 N N . GLN A 1 206 ? 0.784 7.140 23.188 1.00 59.14 228 GLN A N 1
ATOM 1536 C CA . GLN A 1 206 ? 0.093 7.982 24.172 1.00 62.86 228 GLN A CA 1
ATOM 1537 C C . GLN A 1 206 ? 0.323 7.554 25.637 1.00 72.42 228 GLN A C 1
ATOM 1538 O O . GLN A 1 206 ? 0.374 8.417 26.518 1.00 75.11 228 GLN A O 1
ATOM 1544 N N . GLU A 1 207 ? 0.468 6.234 25.900 1.00 70.52 229 GLU A N 1
ATOM 1545 C CA . GLU A 1 207 ? 0.709 5.684 27.246 1.00 74.50 229 GLU A CA 1
ATOM 1546 C C . GLU A 1 207 ? 2.132 5.948 27.754 1.00 80.85 229 GLU A C 1
ATOM 1547 O O . GLU A 1 207 ? 2.321 6.221 28.942 1.00 85.09 229 GLU A O 1
ATOM 1553 N N . GLU A 1 208 ? 3.127 5.845 26.856 1.00 74.24 230 GLU A N 1
ATOM 1554 C CA . GLU A 1 208 ? 4.543 6.080 27.148 1.00 73.93 230 GLU A CA 1
ATOM 1555 C C . GLU A 1 208 ? 4.777 7.574 27.357 1.00 80.12 230 GLU A C 1
ATOM 1556 O O . GLU A 1 208 ? 5.656 7.940 28.143 1.00 81.73 230 GLU A O 1
ATOM 1562 N N . ALA A 1 209 ? 4.008 8.433 26.634 1.00 76.27 231 ALA A N 1
ATOM 1563 C CA . ALA A 1 209 ? 4.135 9.891 26.720 1.00 77.52 231 ALA A CA 1
ATOM 1564 C C . ALA A 1 209 ? 3.315 10.528 27.849 1.00 87.63 231 ALA A C 1
ATOM 1565 O O . ALA A 1 209 ? 3.408 11.745 28.056 1.00 88.92 231 ALA A O 1
ATOM 1567 N N . ALA A 1 210 ? 2.530 9.711 28.581 1.00 87.06 232 ALA A N 1
ATOM 1568 C CA . ALA A 1 210 ? 1.667 10.164 29.670 1.00 91.06 232 ALA A CA 1
ATOM 1569 C C . ALA A 1 210 ? 2.434 10.841 30.814 1.00 98.92 232 ALA A C 1
ATOM 1570 O O . ALA A 1 210 ? 1.928 11.797 31.413 1.00 101.54 232 ALA A O 1
ATOM 1572 N N . GLN A 1 211 ? 3.666 10.372 31.081 1.00 94.89 233 GLN A N 1
ATOM 1573 C CA . GLN A 1 211 ? 4.526 10.885 32.148 1.00 97.07 233 GLN A CA 1
ATOM 1574 C C . GLN A 1 211 ? 5.094 12.294 31.894 1.00 101.68 233 GLN A C 1
ATOM 1575 O O . GLN A 1 211 ? 5.475 12.959 32.857 1.00 105.07 233 GLN A O 1
ATOM 1581 N N . PHE A 1 212 ? 5.149 12.747 30.623 1.00 95.07 234 PHE A N 1
ATOM 1582 C CA . PHE A 1 212 ? 5.739 14.037 30.230 1.00 94.38 234 PHE A CA 1
ATOM 1583 C C . PHE A 1 212 ? 4.733 15.215 30.073 1.00 99.36 234 PHE A C 1
ATOM 1584 O O . PHE A 1 212 ? 3.527 14.970 29.979 1.00 98.59 234 PHE A O 1
ATOM 1592 N N . PRO A 1 213 ? 5.197 16.500 30.032 1.00 97.44 235 PRO A N 1
ATOM 1593 C CA . PRO A 1 213 ? 4.247 17.613 29.865 1.00 98.76 235 PRO A CA 1
ATOM 1594 C C . PRO A 1 213 ? 3.777 17.795 28.415 1.00 100.67 235 PRO A C 1
ATOM 1595 O O . PRO A 1 213 ? 4.568 17.613 27.481 1.00 97.75 235 PRO A O 1
ATOM 1599 N N . GLU A 1 214 ? 2.504 18.203 28.231 1.00 98.40 236 GLU A N 1
ATOM 1600 C CA . GLU A 1 214 ? 1.899 18.489 26.917 1.00 96.18 236 GLU A CA 1
ATOM 1601 C C . GLU A 1 214 ? 2.474 19.826 26.357 1.00 101.27 236 GLU A C 1
ATOM 1602 O O . GLU A 1 214 ? 3.045 20.605 27.127 1.00 104.09 236 GLU A O 1
ATOM 1608 N N . ILE A 1 215 ? 2.322 20.108 25.041 1.00 95.27 237 ILE A N 1
ATOM 1609 C CA . ILE A 1 215 ? 2.798 21.398 24.505 1.00 113.46 237 ILE A CA 1
ATOM 1610 C C . ILE A 1 215 ? 1.611 22.356 24.256 1.00 146.03 237 ILE A C 1
ATOM 1611 O O . ILE A 1 215 ? 0.531 22.199 24.835 1.00 105.57 237 ILE A O 1
ATOM 1616 N N . GLU B 2 2 ? -52.462 -23.863 -37.573 1.00 89.93 264 GLU B N 1
ATOM 1617 C CA . GLU B 2 2 ? -51.403 -24.864 -37.413 1.00 85.27 264 GLU B CA 1
ATOM 1618 C C . GLU B 2 2 ? -50.026 -24.342 -37.880 1.00 80.71 264 GLU B C 1
ATOM 1619 O O . GLU B 2 2 ? -49.210 -25.087 -38.431 1.00 79.24 264 GLU B O 1
ATOM 1625 N N . ILE B 2 3 ? -49.780 -23.047 -37.626 1.00 72.42 265 ILE B N 1
ATOM 1626 C CA . ILE B 2 3 ? -48.522 -22.321 -37.878 1.00 66.25 265 ILE B CA 1
ATOM 1627 C C . ILE B 2 3 ? -47.518 -22.626 -36.743 1.00 65.10 265 ILE B C 1
ATOM 1628 O O . ILE B 2 3 ? -47.896 -22.599 -35.570 1.00 64.30 265 ILE B O 1
ATOM 1633 N N . THR B 2 4 ? -46.247 -22.923 -37.093 1.00 58.60 266 THR B N 1
ATOM 1634 C CA . THR B 2 4 ? -45.169 -23.129 -36.114 1.00 53.48 266 THR B CA 1
ATOM 1635 C C . THR B 2 4 ? -43.923 -22.389 -36.546 1.00 55.41 266 THR B C 1
ATOM 1636 O O . THR B 2 4 ? -43.717 -22.211 -37.747 1.00 56.71 266 THR B O 1
ATOM 1640 N N . CYS B 2 5 ? -43.103 -21.942 -35.562 1.00 48.88 267 CYS B N 1
ATOM 1641 C CA . CYS B 2 5 ? -41.824 -21.246 -35.757 1.00 45.82 267 CYS B CA 1
ATOM 1642 C C . CYS B 2 5 ? -40.750 -21.958 -34.999 1.00 44.34 267 CYS B C 1
ATOM 1643 O O . CYS B 2 5 ? -40.978 -22.486 -33.909 1.00 42.16 267 CYS B O 1
ATOM 1646 N N . ASP B 2 6 ? -39.547 -21.840 -35.522 1.00 39.43 268 ASP B N 1
ATOM 1647 C CA . ASP B 2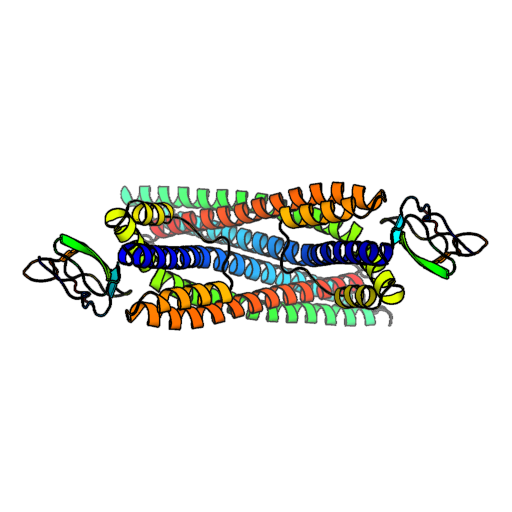 6 ? -38.344 -22.310 -34.882 1.00 37.33 268 ASP B CA 1
ATOM 1648 C C . ASP B 2 6 ? -37.912 -21.158 -33.969 1.00 35.93 268 ASP B C 1
ATOM 1649 O O . ASP B 2 6 ? -38.338 -20.015 -34.218 1.00 35.57 268 ASP B O 1
ATOM 1654 N N . PRO B 2 7 ? -37.082 -21.408 -32.924 1.00 27.59 269 PRO B N 1
ATOM 1655 C CA . PRO B 2 7 ? -36.619 -20.292 -32.082 1.00 24.48 269 PRO B CA 1
ATOM 1656 C C . PRO B 2 7 ? -35.970 -19.170 -32.905 1.00 27.38 269 PRO B C 1
ATOM 1657 O O . PRO B 2 7 ? -35.300 -19.470 -33.906 1.00 28.98 269 PRO B O 1
ATOM 1661 N N . PRO B 2 8 ? -36.181 -17.874 -32.549 1.00 19.77 270 PRO B N 1
ATOM 1662 C CA . PRO B 2 8 ? -35.536 -16.798 -33.323 1.00 18.33 270 PRO B CA 1
ATOM 1663 C C . PRO B 2 8 ? -34.027 -16.820 -33.169 1.00 22.52 270 PRO B C 1
ATOM 1664 O O . PRO B 2 8 ? -33.493 -17.331 -32.188 1.00 23.22 270 PRO B O 1
ATOM 1668 N N . ARG B 2 9 ? -33.335 -16.289 -34.155 1.00 19.24 271 ARG B N 1
ATOM 1669 C CA . ARG B 2 9 ? -31.901 -16.212 -34.108 1.00 17.61 271 ARG B CA 1
ATOM 1670 C C . ARG B 2 9 ? -31.609 -14.714 -34.028 1.00 23.01 271 ARG B C 1
ATOM 1671 O O . ARG B 2 9 ? -31.891 -13.961 -34.960 1.00 26.17 271 ARG B O 1
ATOM 1679 N N . ILE B 2 10 ? -31.194 -14.274 -32.839 1.00 17.60 272 ILE B N 1
ATOM 1680 C CA . ILE B 2 10 ? -30.898 -12.882 -32.509 1.00 16.93 272 ILE B CA 1
ATOM 1681 C C . ILE B 2 10 ? -29.426 -12.766 -32.051 1.00 24.13 272 ILE B C 1
ATOM 1682 O O . ILE B 2 10 ? -29.159 -12.716 -30.844 1.00 20.28 272 ILE B O 1
ATOM 1687 N N . PRO B 2 11 ? -28.454 -12.677 -33.008 1.00 25.98 273 PRO B N 1
ATOM 1688 C CA . PRO B 2 11 ? -27.067 -12.399 -32.602 1.00 27.27 273 PRO B CA 1
ATOM 1689 C C . PRO B 2 11 ? -27.007 -11.028 -31.877 1.00 33.63 273 PRO B C 1
ATOM 1690 O O . PRO B 2 11 ? -27.754 -10.106 -32.240 1.00 33.55 273 PRO B O 1
ATOM 1694 N N . ASN B 2 12 ? -26.138 -10.909 -30.845 1.00 30.43 274 ASN B N 1
ATOM 1695 C CA . ASN B 2 12 ? -25.896 -9.697 -30.032 1.00 30.25 274 ASN B CA 1
ATOM 1696 C C . ASN B 2 12 ? -27.135 -9.2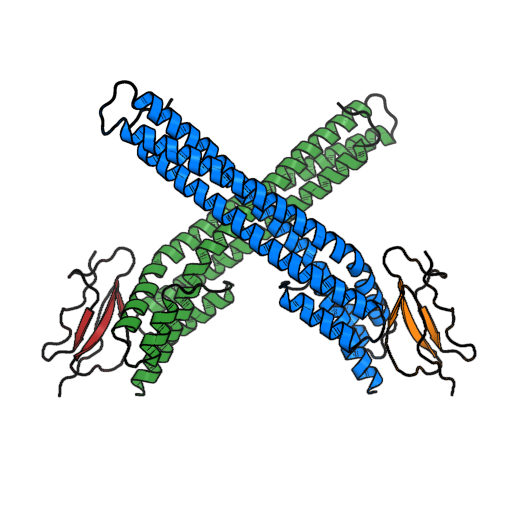21 -29.251 1.00 31.33 274 ASN B C 1
ATOM 1697 O O . ASN B 2 12 ? -27.207 -8.059 -28.831 1.00 30.95 274 ASN B O 1
ATOM 1702 N N . GLY B 2 13 ? -28.052 -10.163 -29.021 1.00 26.38 275 GLY B N 1
ATOM 1703 C CA . GLY B 2 13 ? -29.283 -9.970 -28.270 1.00 25.02 275 GLY B CA 1
ATOM 1704 C C . GLY B 2 13 ? -29.696 -11.195 -27.481 1.00 26.75 275 GLY B C 1
ATOM 1705 O O . GLY B 2 13 ? -29.090 -12.262 -27.638 1.00 26.55 275 GLY B O 1
ATOM 1706 N N . VAL B 2 14 ? -30.735 -11.040 -26.626 1.00 21.71 276 VAL B N 1
ATOM 1707 C CA . VAL B 2 14 ? -31.339 -12.103 -25.790 1.00 19.41 276 VAL B CA 1
ATOM 1708 C C . VAL B 2 14 ? -32.865 -12.051 -25.918 1.00 25.45 276 VAL B C 1
ATOM 1709 O O . VAL B 2 14 ? -33.452 -11.000 -25.673 1.00 28.08 276 VAL B O 1
ATOM 1713 N N . TYR B 2 15 ? -33.508 -13.176 -26.230 1.00 20.06 277 TYR B N 1
ATOM 1714 C CA . TYR B 2 15 ? -34.975 -13.281 -26.276 1.00 18.23 277 TYR B CA 1
ATOM 1715 C C . TYR B 2 15 ? -35.468 -14.149 -25.128 1.00 22.97 277 TYR B C 1
ATOM 1716 O O . TYR B 2 15 ? -34.688 -14.866 -24.468 1.00 21.39 277 TYR B O 1
ATOM 1725 N N . ARG B 2 16 ? -36.774 -14.060 -24.892 1.00 20.59 278 ARG B N 1
ATOM 1726 C CA . ARG B 2 16 ? -37.508 -14.821 -23.901 1.00 20.03 278 ARG B CA 1
ATOM 1727 C C . ARG B 2 16 ? -38.957 -15.020 -24.408 1.00 25.46 278 ARG B C 1
ATOM 1728 O O . ARG B 2 16 ? -39.464 -14.141 -25.114 1.00 25.92 278 ARG B O 1
ATOM 1736 N N . PRO B 2 17 ? -39.637 -16.153 -24.094 1.00 22.22 279 PRO B N 1
ATOM 1737 C CA . PRO B 2 17 ? -39.115 -17.334 -23.392 1.00 21.38 279 PRO B CA 1
ATOM 1738 C C . PRO B 2 17 ? -38.268 -18.172 -24.380 1.00 23.63 279 PRO B C 1
ATOM 1739 O O . PRO B 2 17 ? -38.294 -17.948 -25.598 1.00 20.14 279 PRO B O 1
ATOM 1743 N N . GLU B 2 18 ? -37.501 -19.107 -23.849 1.00 20.76 280 GLU B N 1
ATOM 1744 C CA . GLU B 2 18 ? -36.699 -19.972 -24.681 1.00 19.70 280 GLU B CA 1
ATOM 1745 C C . GLU B 2 18 ? -37.352 -21.359 -24.787 1.00 26.97 280 GLU B C 1
ATOM 1746 O O . GLU B 2 18 ? -37.343 -22.134 -23.825 1.00 28.76 280 GLU B O 1
ATOM 1752 N N . LEU B 2 19 ? -37.975 -21.638 -25.942 1.00 24.79 281 LEU B N 1
ATOM 1753 C CA . LEU B 2 19 ? -38.658 -22.914 -26.219 1.00 27.03 281 LEU B CA 1
ATOM 1754 C C . LEU B 2 19 ? -38.137 -23.518 -27.509 1.00 34.41 281 LEU B C 1
ATOM 1755 O O . LEU B 2 19 ? -37.647 -22.779 -28.377 1.00 33.84 281 LEU B O 1
ATOM 1760 N N . SER B 2 20 ? -38.275 -24.848 -27.653 1.00 35.10 282 SER B N 1
ATOM 1761 C CA . SER B 2 20 ? -37.836 -25.603 -28.839 1.00 37.01 282 SER B CA 1
ATOM 1762 C C . SER B 2 20 ? -38.653 -25.255 -30.077 1.00 41.96 282 SER B C 1
ATOM 1763 O O . SER B 2 20 ? -38.118 -25.271 -31.189 1.00 41.88 282 SER B O 1
ATOM 1766 N N . LYS B 2 21 ? -39.953 -24.952 -29.876 1.00 38.60 283 LYS B N 1
ATOM 1767 C CA . LYS B 2 21 ? -40.898 -24.626 -30.939 1.00 39.66 283 LYS B CA 1
ATOM 1768 C C . LYS B 2 21 ? -41.988 -23.719 -30.402 1.00 43.22 283 LYS B C 1
ATOM 1769 O O . LYS B 2 21 ? -42.469 -23.898 -29.274 1.00 44.09 283 LYS B O 1
ATOM 1775 N N . TYR B 2 22 ? -42.383 -22.749 -31.235 1.00 38.57 284 TYR B N 1
ATOM 1776 C CA . TYR B 2 22 ? -43.422 -21.758 -30.955 1.00 37.36 284 TYR B CA 1
ATOM 1777 C C . TYR B 2 22 ? -44.576 -21.966 -31.919 1.00 44.28 284 TYR B C 1
ATOM 1778 O O . TYR B 2 22 ? -44.385 -22.446 -33.033 1.00 45.05 284 TYR B O 1
ATOM 1787 N N . ARG B 2 23 ? -45.772 -21.622 -31.479 1.00 43.70 285 ARG B N 1
ATOM 1788 C CA . ARG B 2 23 ? -47.001 -21.791 -32.262 1.00 48.29 285 ARG B CA 1
ATOM 1789 C C . ARG B 2 23 ? -47.428 -20.418 -32.776 1.00 50.76 285 ARG B C 1
ATOM 1790 O O . ARG B 2 23 ? -46.925 -19.411 -32.287 1.00 48.75 285 ARG B O 1
ATOM 1798 N N . GLY B 2 24 ? -48.326 -20.378 -33.749 1.00 48.56 286 GLY B N 1
ATOM 1799 C CA . GLY B 2 24 ? -48.840 -19.126 -34.286 1.00 49.44 286 GLY B CA 1
ATOM 1800 C C . GLY B 2 24 ? -49.371 -18.219 -33.195 1.00 53.40 286 GLY B C 1
ATOM 1801 O O . GLY B 2 24 ? -49.998 -18.686 -32.241 1.00 54.57 286 GLY B O 1
ATOM 1802 N N . GLN B 2 25 ? -49.041 -16.927 -33.295 1.00 49.34 287 GLN B N 1
ATOM 1803 C CA . GLN B 2 25 ? -49.414 -15.831 -32.384 1.00 49.65 287 GLN B CA 1
ATOM 1804 C C . GLN B 2 25 ? -48.629 -15.840 -31.042 1.00 50.46 287 GLN B C 1
ATOM 1805 O O . GLN B 2 25 ? -48.868 -14.969 -30.205 1.00 49.64 287 GLN B O 1
ATOM 1811 N N . ASP B 2 26 ? -47.645 -16.766 -30.883 1.00 44.90 288 ASP B N 1
ATOM 1812 C CA . ASP B 2 26 ? -46.772 -16.821 -29.705 1.00 40.69 288 ASP B CA 1
ATOM 1813 C C . ASP B 2 26 ? -45.798 -15.666 -29.840 1.00 42.08 288 ASP B C 1
ATOM 1814 O O . ASP B 2 26 ? -45.193 -15.493 -30.906 1.00 41.90 288 ASP B O 1
ATOM 1819 N N . LYS B 2 27 ? -45.679 -14.854 -28.779 1.00 36.71 289 LYS B N 1
ATOM 1820 C CA . LYS B 2 27 ? -44.798 -13.692 -28.750 1.00 33.45 289 LYS B CA 1
ATOM 1821 C C . LYS B 2 27 ? -43.535 -13.926 -27.944 1.00 35.51 289 LYS B C 1
ATOM 1822 O O . LYS B 2 27 ? -43.570 -14.468 -26.820 1.00 36.26 289 LYS B O 1
ATOM 1828 N N . ILE B 2 28 ? -42.415 -13.465 -28.510 1.00 28.60 290 ILE B N 1
ATOM 1829 C CA . ILE B 2 28 ? -41.124 -13.412 -27.836 1.00 24.15 290 ILE B CA 1
ATOM 1830 C C . ILE B 2 28 ? -40.810 -11.910 -27.600 1.00 28.43 290 ILE B C 1
ATOM 1831 O O . ILE B 2 28 ? -41.302 -11.057 -28.338 1.00 29.80 290 ILE B O 1
ATOM 1836 N N . THR B 2 29 ? -40.032 -11.601 -26.563 1.00 23.74 291 THR B N 1
ATOM 1837 C CA . THR B 2 29 ? -39.544 -10.251 -26.282 1.00 23.82 291 THR B CA 1
ATOM 1838 C C . THR B 2 29 ? -38.002 -10.365 -26.260 1.00 24.74 291 THR B C 1
ATOM 1839 O O . THR B 2 29 ? -37.468 -11.336 -25.761 1.00 24.58 291 THR B O 1
ATOM 1843 N N . TYR B 2 30 ? -37.302 -9.416 -26.824 1.00 20.85 292 TYR B N 1
ATOM 1844 C CA . TYR B 2 30 ? -35.848 -9.452 -26.873 1.00 18.32 292 TYR B CA 1
ATOM 1845 C C . TYR B 2 30 ? -35.191 -8.150 -26.389 1.00 27.40 292 TYR B C 1
ATOM 1846 O O . TYR B 2 30 ? -35.777 -7.078 -26.495 1.00 30.59 292 TYR B O 1
ATOM 1855 N N . GLU B 2 31 ? -33.960 -8.264 -25.889 1.00 23.62 293 GLU B N 1
ATOM 1856 C CA . GLU B 2 31 ? -33.125 -7.158 -25.421 1.00 24.38 293 GLU B CA 1
ATOM 1857 C C . GLU B 2 31 ? -31.785 -7.274 -26.118 1.00 28.33 293 GLU B C 1
ATOM 1858 O O . GLU B 2 31 ? -31.352 -8.375 -26.421 1.00 26.04 293 GLU B O 1
ATOM 1864 N N . CYS B 2 32 ? -31.138 -6.154 -26.366 1.00 29.02 294 CYS B N 1
ATOM 1865 C CA . CYS B 2 32 ? -29.843 -6.119 -27.024 1.00 31.28 294 CYS B CA 1
ATOM 1866 C C . CYS B 2 32 ? -28.702 -5.938 -25.997 1.00 33.74 294 CYS B C 1
ATOM 1867 O O . CYS B 2 32 ? -28.907 -5.352 -24.928 1.00 32.42 294 CYS B O 1
ATOM 1870 N N . LYS B 2 33 ? -27.500 -6.458 -26.334 1.00 30.82 295 LYS B N 1
ATOM 1871 C CA . LYS B 2 33 ? -26.273 -6.357 -25.537 1.00 32.37 295 LYS B CA 1
ATOM 1872 C C . LYS B 2 33 ? -25.913 -4.895 -25.385 1.00 38.85 295 LYS B C 1
ATOM 1873 O O . LYS B 2 33 ? -26.238 -4.101 -26.271 1.00 40.38 295 LYS B O 1
ATOM 1879 N N . LYS B 2 34 ? -25.199 -4.538 -24.302 1.00 35.98 296 LYS B N 1
ATOM 1880 C CA . LYS B 2 34 ? -24.742 -3.169 -24.066 1.00 38.55 296 LYS B CA 1
ATOM 1881 C C . LYS B 2 34 ? -23.943 -2.760 -25.311 1.00 45.72 296 LYS B C 1
ATOM 1882 O O . LYS B 2 34 ? -23.083 -3.524 -25.761 1.00 46.88 296 LYS B O 1
ATOM 1888 N N . GLY B 2 35 ? -24.324 -1.639 -25.920 1.00 43.33 297 GLY B N 1
ATOM 1889 C CA . GLY B 2 35 ? -23.689 -1.148 -27.137 1.00 45.64 297 GLY B CA 1
ATOM 1890 C C . GLY B 2 35 ? -24.474 -1.397 -28.407 1.00 49.39 297 GLY B C 1
ATOM 1891 O O . GLY B 2 35 ? -24.156 -0.831 -29.453 1.00 52.73 297 GLY B O 1
ATOM 1892 N N . PHE B 2 36 ? -25.505 -2.247 -28.323 1.00 44.20 298 PHE B N 1
ATOM 1893 C CA . PHE B 2 36 ? -26.376 -2.632 -29.435 1.00 43.55 298 PHE B CA 1
ATOM 1894 C C . PHE B 2 36 ? -27.777 -2.144 -29.192 1.00 49.08 298 PHE B C 1
ATOM 1895 O O . PHE B 2 36 ? -28.202 -2.061 -28.038 1.00 47.97 298 PHE B O 1
ATOM 1903 N N . PHE B 2 37 ? -28.488 -1.805 -30.278 1.00 49.54 299 PHE B N 1
ATOM 1904 C CA . PHE B 2 37 ? -29.842 -1.256 -30.252 1.00 51.76 299 PHE B CA 1
ATOM 1905 C C . PHE B 2 37 ? -30.731 -1.978 -31.269 1.00 54.75 299 PHE B C 1
ATOM 1906 O O . PHE B 2 37 ? -30.229 -2.367 -32.329 1.00 54.74 299 PHE B O 1
ATOM 1914 N N . PRO B 2 38 ? -32.046 -2.153 -30.994 1.00 51.20 300 PRO B N 1
ATOM 1915 C CA . PRO B 2 38 ? -32.904 -2.861 -31.962 1.00 51.85 300 PRO B CA 1
ATOM 1916 C C . PRO B 2 38 ? -33.169 -2.103 -33.251 1.00 64.72 300 PRO B C 1
ATOM 1917 O O . PRO B 2 38 ? -33.160 -0.871 -33.246 1.00 68.49 300 PRO B O 1
ATOM 1921 N N . GLU B 2 39 ? -33.458 -2.843 -34.342 1.00 65.46 301 GLU B N 1
ATOM 1922 C CA . GLU B 2 39 ? -33.759 -2.273 -35.672 1.00 72.16 301 GLU B CA 1
ATOM 1923 C C . GLU B 2 39 ? -35.066 -1.439 -35.662 1.00 82.67 301 GLU B C 1
ATOM 1924 O O . GLU B 2 39 ? -35.135 -0.383 -36.300 1.00 86.62 301 GLU B O 1
ATOM 1930 N N . ILE B 2 40 ? -36.090 -1.943 -34.922 1.00 79.34 302 ILE B N 1
ATOM 1931 C CA . ILE B 2 40 ? -37.427 -1.351 -34.710 1.00 81.87 302 ILE B CA 1
ATOM 1932 C C . ILE B 2 40 ? -37.413 -0.749 -33.283 1.00 84.14 302 ILE B C 1
ATOM 1933 O O . ILE B 2 40 ? -36.477 -1.013 -32.538 1.00 80.97 302 ILE B O 1
ATOM 1938 N N . ARG B 2 41 ? -38.408 0.059 -32.907 1.00 83.76 303 ARG B N 1
ATOM 1939 C CA . ARG B 2 41 ? -38.450 0.660 -31.573 1.00 84.02 303 ARG B CA 1
ATOM 1940 C C . ARG B 2 41 ? -38.770 -0.392 -30.479 1.00 84.11 303 ARG B C 1
ATOM 1941 O O . ARG B 2 41 ? -38.064 -0.478 -29.461 1.00 80.30 303 ARG B O 1
ATOM 1949 N N . GLY B 2 42 ? -39.819 -1.186 -30.729 1.00 80.85 304 GLY B N 1
ATOM 1950 C CA . GLY B 2 42 ? -40.316 -2.229 -29.836 1.00 76.99 304 GLY B CA 1
ATOM 1951 C C . GLY B 2 42 ? -39.391 -3.416 -29.697 1.00 73.77 304 GLY B C 1
ATOM 1952 O O . GLY B 2 42 ? -38.492 -3.621 -30.519 1.00 72.90 304 GLY B O 1
ATOM 1953 N N . THR B 2 43 ? -39.592 -4.197 -28.639 1.00 65.11 305 THR B N 1
ATOM 1954 C CA . THR B 2 43 ? -38.740 -5.356 -28.395 1.00 59.12 305 THR B CA 1
ATOM 1955 C C . THR B 2 43 ? -39.581 -6.646 -28.467 1.00 55.88 305 THR B C 1
ATOM 1956 O O . THR B 2 43 ? -39.247 -7.659 -27.858 1.00 49.61 305 THR B O 1
ATOM 1960 N N . ASP B 2 44 ? -40.641 -6.593 -29.302 1.00 54.02 306 ASP B N 1
ATOM 1961 C CA . ASP B 2 44 ? -41.628 -7.639 -29.573 1.00 52.79 306 ASP B CA 1
ATOM 1962 C C . ASP B 2 44 ? -41.465 -8.303 -30.926 1.00 52.01 306 ASP B C 1
ATOM 1963 O O . ASP B 2 44 ? -41.035 -7.670 -31.891 1.00 53.45 306 ASP B O 1
ATOM 1968 N N . ALA B 2 45 ? -41.858 -9.583 -30.998 1.00 44.30 307 ALA B N 1
ATOM 1969 C CA . ALA B 2 45 ? -41.890 -10.404 -32.213 1.00 43.17 307 ALA B CA 1
ATOM 1970 C C . ALA B 2 45 ? -42.907 -11.523 -32.030 1.00 45.85 307 ALA B C 1
ATOM 1971 O O . ALA B 2 45 ? -42.921 -12.179 -30.990 1.00 42.14 307 ALA B O 1
ATOM 1973 N N . THR B 2 46 ? -43.803 -11.679 -33.018 1.00 46.64 308 THR B N 1
ATOM 1974 C CA . THR B 2 46 ? -44.885 -12.666 -33.023 1.00 48.70 308 THR B CA 1
ATOM 1975 C C . THR B 2 46 ? -44.609 -13.746 -34.071 1.00 52.44 308 THR B C 1
ATOM 1976 O O . THR B 2 46 ? -44.074 -13.439 -35.143 1.00 52.28 308 THR B O 1
ATOM 1980 N N . CYS B 2 47 ? -44.973 -15.009 -33.753 1.00 48.20 309 CYS B N 1
ATOM 1981 C CA . CYS B 2 47 ? -44.834 -16.126 -34.676 1.00 48.50 309 CYS B CA 1
ATOM 1982 C C . CYS B 2 47 ? -46.004 -16.090 -35.656 1.00 56.84 309 CYS B C 1
ATOM 1983 O O . CYS B 2 47 ? -47.165 -16.175 -35.249 1.00 60.21 309 CYS B O 1
ATOM 1986 N N . THR B 2 48 ? -45.682 -15.902 -36.948 1.00 53.63 310 THR B N 1
ATOM 1987 C CA . THR B 2 48 ? -46.630 -15.818 -38.062 1.00 57.96 310 THR B CA 1
ATOM 1988 C C . THR B 2 48 ? -46.261 -16.818 -39.173 1.00 64.83 310 THR B C 1
ATOM 1989 O O . THR B 2 48 ? -45.259 -17.535 -39.072 1.00 60.69 310 THR B O 1
ATOM 1993 N N . ARG B 2 49 ? -47.077 -16.837 -40.248 1.00 68.96 311 ARG B N 1
ATOM 1994 C CA . ARG B 2 49 ? -46.920 -17.670 -41.446 1.00 72.47 311 ARG B CA 1
ATOM 1995 C C . ARG B 2 49 ? -45.598 -17.331 -42.180 1.00 75.17 311 ARG B C 1
ATOM 1996 O O . ARG B 2 49 ? -45.031 -18.187 -42.865 1.00 74.32 311 ARG B O 1
ATOM 2004 N N . ASP B 2 50 ? -45.111 -16.080 -41.999 1.00 71.47 312 ASP B N 1
ATOM 2005 C CA . ASP B 2 50 ? -43.882 -15.540 -42.588 1.00 70.17 312 ASP B CA 1
ATOM 2006 C C . ASP B 2 50 ? -42.721 -15.441 -41.566 1.00 66.43 312 ASP B C 1
ATOM 2007 O O . ASP B 2 50 ? -41.788 -14.661 -41.768 1.00 65.46 312 ASP B O 1
ATOM 2012 N N . GLY B 2 51 ? -42.781 -16.236 -40.499 1.00 57.13 313 GLY B N 1
ATOM 2013 C CA . GLY B 2 51 ? -41.765 -16.241 -39.454 1.00 50.41 313 GLY B CA 1
ATOM 2014 C C . GLY B 2 51 ? -42.030 -15.221 -38.363 1.00 48.93 313 GLY B C 1
ATOM 2015 O O . GLY B 2 51 ? -43.183 -14.891 -38.082 1.00 50.67 313 GLY B O 1
ATOM 2016 N N . TRP B 2 52 ? -40.962 -14.731 -37.725 1.00 38.89 314 TRP B N 1
ATOM 2017 C CA . TRP B 2 52 ? -41.040 -13.762 -36.637 1.00 34.91 314 TRP B CA 1
ATOM 2018 C C . TRP B 2 52 ? -41.285 -12.403 -37.208 1.00 46.22 314 TRP B C 1
ATOM 2019 O O . TRP B 2 52 ? -40.543 -11.964 -38.093 1.00 47.72 314 TRP B O 1
ATOM 2030 N N . VAL B 2 53 ? -42.389 -11.763 -36.758 1.00 47.19 315 VAL B N 1
ATOM 2031 C CA . VAL B 2 53 ? -42.832 -10.454 -37.255 1.00 50.68 315 VAL B CA 1
ATOM 2032 C C . VAL B 2 53 ? -43.113 -9.445 -36.118 1.00 53.85 315 VAL B C 1
ATOM 2033 O O . VAL B 2 53 ? -44.005 -9.695 -35.311 1.00 53.44 315 VAL B O 1
ATOM 2037 N N . PRO B 2 54 ? -42.431 -8.267 -36.087 1.00 51.97 316 PRO B N 1
ATOM 2038 C CA . PRO B 2 54 ? -41.322 -7.839 -36.966 1.00 51.84 316 PRO B CA 1
ATOM 2039 C C . PRO B 2 54 ? -40.047 -8.622 -36.663 1.00 52.44 316 PRO B C 1
ATOM 2040 O O . PRO B 2 54 ? -39.907 -9.154 -35.557 1.00 50.50 316 PRO B O 1
ATOM 2044 N N . VAL B 2 55 ? -39.145 -8.721 -37.644 1.00 49.06 317 VAL B N 1
ATOM 2045 C CA . VAL B 2 55 ? -37.899 -9.484 -37.519 1.00 46.06 317 VAL B CA 1
ATOM 2046 C C . VAL B 2 55 ? -36.966 -8.910 -36.426 1.00 48.92 317 VAL B C 1
ATOM 2047 O O . VAL B 2 55 ? -36.578 -7.739 -36.519 1.00 51.64 317 VAL B O 1
ATOM 2051 N N . PRO B 2 56 ? -36.588 -9.716 -35.400 1.00 40.28 318 PRO B N 1
ATOM 2052 C CA . PRO B 2 56 ? -35.694 -9.203 -34.355 1.00 37.82 318 PRO B CA 1
ATOM 2053 C C . PRO B 2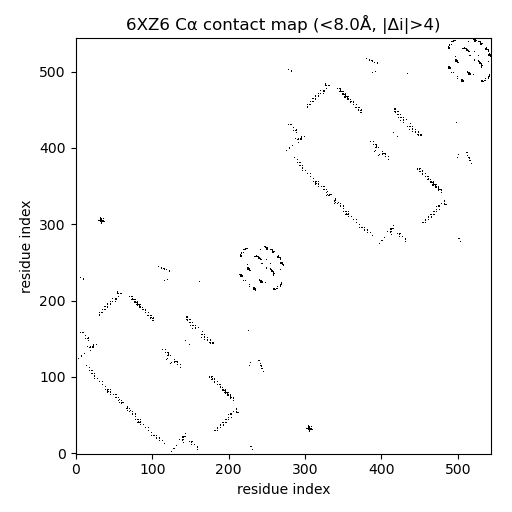 56 ? -34.233 -9.113 -34.805 1.00 44.20 318 PRO B C 1
ATOM 2054 O O . PRO B 2 56 ? -33.646 -10.118 -35.235 1.00 46.08 318 PRO B O 1
ATOM 2058 N N . ARG B 2 57 ? -33.659 -7.893 -34.725 1.00 40.99 319 ARG B N 1
ATOM 2059 C CA . ARG B 2 57 ? -32.269 -7.616 -35.106 1.00 41.94 319 ARG B CA 1
ATOM 2060 C C . ARG B 2 57 ? -31.647 -6.592 -34.170 1.00 46.12 319 ARG B C 1
ATOM 2061 O O . ARG B 2 57 ? -32.217 -5.507 -33.976 1.00 47.03 319 ARG B O 1
ATOM 2069 N N . CYS B 2 58 ? -30.463 -6.947 -33.595 1.00 41.14 320 CYS B N 1
ATOM 2070 C CA . CYS B 2 58 ? -29.647 -6.092 -32.726 1.00 40.72 320 CYS B CA 1
ATOM 2071 C C . CYS B 2 58 ? -28.452 -5.549 -33.541 1.00 46.84 320 CYS B C 1
ATOM 2072 O O . CYS B 2 58 ? -27.591 -6.313 -33.990 1.00 48.02 320 CYS B O 1
ATOM 2075 N N . ALA B 2 59 ? -28.455 -4.231 -33.780 1.00 43.49 321 ALA B N 1
ATOM 2076 C CA . ALA B 2 59 ? -27.457 -3.519 -34.558 1.00 46.49 321 ALA B CA 1
ATOM 2077 C C . ALA B 2 59 ? -26.592 -2.633 -33.689 1.00 51.36 321 ALA B C 1
ATOM 2078 O O . ALA B 2 59 ? -27.070 -2.113 -32.686 1.00 50.41 321 ALA B O 1
ATOM 2080 N N . TRP B 2 60 ? -25.328 -2.428 -34.104 1.00 50.83 322 TRP B N 1
ATOM 2081 C CA . TRP B 2 60 ? -24.316 -1.614 -33.439 1.00 79.73 322 TRP B CA 1
ATOM 2082 C C . TRP B 2 60 ? -24.668 -0.111 -33.466 1.00 108.05 322 TRP B C 1
ATOM 2083 O O . TRP B 2 60 ? -24.736 0.514 -34.527 1.00 71.16 322 TRP B O 1
ATOM 2094 N N . ASN C 1 3 ? -25.986 -40.643 30.886 1.00 68.54 25 ASN C N 1
ATOM 2095 C CA . ASN C 1 3 ? -26.250 -40.701 29.444 1.00 70.91 25 ASN C CA 1
ATOM 2096 C C . ASN C 1 3 ? -27.352 -39.720 29.028 1.00 74.75 25 ASN C C 1
ATOM 2097 O O . ASN C 1 3 ? -27.145 -38.990 28.054 1.00 75.92 25 ASN C O 1
ATOM 2102 N N . ASP C 1 4 ? -28.510 -39.675 29.754 1.00 68.87 26 ASP C N 1
ATOM 2103 C CA . ASP C 1 4 ? -29.581 -38.702 29.455 1.00 67.68 26 ASP C CA 1
ATOM 2104 C C . ASP C 1 4 ? -29.068 -37.321 29.879 1.00 64.55 26 ASP C C 1
ATOM 2105 O O . ASP C 1 4 ? -29.502 -36.283 29.367 1.00 62.63 26 ASP C O 1
ATOM 2110 N N . ASN C 1 5 ? -28.073 -37.365 30.779 1.00 57.45 27 ASN C N 1
ATOM 2111 C CA . ASN C 1 5 ? -27.257 -36.299 31.356 1.00 53.59 27 ASN C CA 1
ATOM 2112 C C . ASN C 1 5 ? -26.196 -35.858 30.348 1.00 54.77 27 ASN C C 1
ATOM 2113 O O . ASN C 1 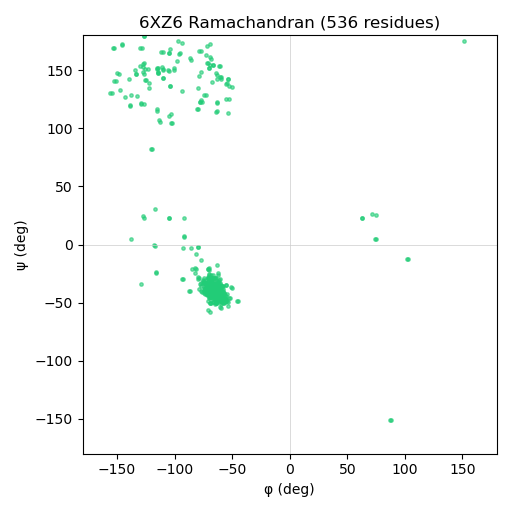5 ? -25.888 -34.677 30.300 1.00 52.83 27 ASN C O 1
ATOM 2118 N N . LEU C 1 6 ? -25.647 -36.794 29.542 1.00 51.24 28 LEU C N 1
ATOM 2119 C CA . LEU C 1 6 ? -24.684 -36.476 28.494 1.00 50.68 28 LEU C CA 1
ATOM 2120 C C . LEU C 1 6 ? -25.377 -35.757 27.311 1.00 55.30 28 LEU C C 1
ATOM 2121 O O . LEU C 1 6 ? -24.807 -34.804 26.773 1.00 55.46 28 LEU C O 1
ATOM 2126 N N . GLU C 1 7 ? -26.614 -36.185 26.932 1.00 51.66 29 GLU C N 1
ATOM 2127 C CA . GLU C 1 7 ? -27.416 -35.531 25.889 1.00 52.05 29 GLU C CA 1
ATOM 2128 C C . GLU C 1 7 ? -27.722 -34.066 26.306 1.00 51.59 29 GLU C C 1
ATOM 2129 O O . GLU C 1 7 ? -27.604 -33.156 25.480 1.00 50.15 29 GLU C O 1
ATOM 2135 N N . ALA C 1 8 ? -28.073 -33.858 27.604 1.00 45.59 30 ALA C N 1
ATOM 2136 C CA . ALA C 1 8 ? -28.351 -32.571 28.238 1.00 43.12 30 ALA C CA 1
ATOM 2137 C C . ALA C 1 8 ? -27.108 -31.677 28.157 1.00 46.33 30 ALA C C 1
ATOM 2138 O O . ALA C 1 8 ? -27.183 -30.560 27.632 1.00 45.60 30 ALA C O 1
ATOM 2140 N N . GLU C 1 9 ? -25.958 -32.195 28.634 1.00 41.80 31 GLU C N 1
ATOM 2141 C CA . GLU C 1 9 ? -24.688 -31.493 28.637 1.00 40.06 31 GLU C CA 1
ATOM 2142 C C . GLU C 1 9 ? -24.208 -31.162 27.208 1.00 44.94 31 GLU C C 1
ATOM 2143 O O . GLU C 1 9 ? -23.581 -30.127 27.016 1.00 42.84 31 GLU C O 1
ATOM 2149 N N . LEU C 1 10 ? -24.518 -32.017 26.204 1.00 43.42 32 LEU C N 1
ATOM 2150 C CA . LEU C 1 10 ? -24.123 -31.751 24.816 1.00 43.38 32 LEU C CA 1
ATOM 2151 C C . LEU C 1 10 ? -24.997 -30.639 24.235 1.00 44.98 32 LEU C C 1
ATOM 2152 O O . LEU C 1 10 ? -24.483 -29.759 23.531 1.00 44.79 32 LEU C O 1
ATOM 2157 N N . GLU C 1 11 ? -26.312 -30.669 24.554 1.00 39.70 33 GLU C N 1
ATOM 2158 C CA . GLU C 1 11 ? -27.263 -29.650 24.126 1.00 38.17 33 GLU C CA 1
ATOM 2159 C C . GLU C 1 11 ? -26.879 -28.299 24.751 1.00 38.98 33 GLU C C 1
ATOM 2160 O O . GLU C 1 11 ? -26.873 -27.283 24.042 1.00 38.79 33 GLU C O 1
ATOM 2166 N N . GLN C 1 12 ? -26.483 -28.319 26.050 1.00 31.40 34 GLN C N 1
ATOM 2167 C CA . GLN C 1 12 ? -26.034 -27.139 26.812 1.00 29.23 34 GLN C CA 1
ATOM 2168 C C . GLN C 1 12 ? -24.720 -26.572 26.291 1.00 33.63 34 GLN C C 1
ATOM 2169 O O . GLN C 1 12 ? -24.576 -25.359 26.276 1.00 32.05 34 GLN C O 1
ATOM 2175 N N . THR C 1 13 ? -23.740 -27.439 25.937 1.00 33.27 35 THR C N 1
ATOM 2176 C CA . THR C 1 13 ? -22.415 -27.020 25.448 1.00 33.81 35 THR C CA 1
ATOM 2177 C C . THR C 1 13 ? -22.551 -26.335 24.078 1.00 37.29 35 THR C C 1
ATOM 2178 O O . THR C 1 13 ? -21.900 -25.323 23.848 1.00 36.19 35 THR C O 1
ATOM 2182 N N . LYS C 1 14 ? -23.448 -26.857 23.215 1.00 35.04 36 LYS C N 1
ATOM 2183 C CA . LYS C 1 14 ? -23.793 -26.322 21.897 1.00 35.08 36 LYS C CA 1
ATOM 2184 C C . LYS C 1 14 ? -24.378 -24.909 22.030 1.00 36.48 36 LYS C C 1
ATOM 2185 O O . LYS C 1 14 ? -23.987 -24.021 21.279 1.00 35.98 36 LYS C O 1
ATOM 2191 N N . ALA C 1 15 ? -25.282 -24.700 23.009 1.00 32.99 37 ALA C N 1
ATOM 2192 C CA . ALA C 1 15 ? -25.928 -23.406 23.287 1.00 31.50 37 ALA C CA 1
ATOM 2193 C C . ALA C 1 15 ? -24.935 -22.341 23.733 1.00 34.85 37 ALA C C 1
ATOM 2194 O O . ALA C 1 15 ? -25.047 -21.208 23.284 1.00 33.71 37 ALA C O 1
ATOM 2196 N N . LEU C 1 16 ? -23.948 -22.713 24.589 1.00 32.31 38 LEU C N 1
ATOM 2197 C CA . LEU C 1 16 ? -22.853 -21.850 25.062 1.00 31.47 38 LEU C CA 1
ATOM 2198 C C . LEU C 1 16 ? -21.969 -21.444 23.886 1.00 39.99 38 LEU C C 1
ATOM 2199 O O . LEU C 1 16 ? -21.561 -20.293 23.772 1.00 38.64 38 LEU C O 1
ATOM 2204 N N . CYS C 1 17 ? -21.695 -22.402 23.007 1.00 42.38 39 CYS C N 1
ATOM 2205 C CA . CYS C 1 17 ? -20.878 -22.274 21.808 1.00 45.29 39 CYS C CA 1
ATOM 2206 C C . CYS C 1 17 ? -21.505 -21.292 20.779 1.00 44.21 39 CYS C C 1
ATOM 2207 O O . CYS C 1 17 ? -20.808 -20.427 20.259 1.00 43.60 39 CYS C O 1
ATOM 2210 N N . GLU C 1 18 ? -22.826 -21.394 20.545 1.00 37.08 40 GLU C N 1
ATOM 2211 C CA . GLU C 1 18 ? -23.588 -20.533 19.647 1.00 34.89 40 GLU C CA 1
ATOM 2212 C C . GLU C 1 18 ? -23.555 -19.094 20.164 1.00 33.84 40 GLU C C 1
ATOM 2213 O O . GLU C 1 18 ? -23.258 -18.191 19.391 1.00 36.19 40 GLU C O 1
ATOM 2219 N N . VAL C 1 19 ? -23.817 -18.885 21.460 1.00 24.77 41 VAL C N 1
ATOM 2220 C CA . VAL C 1 19 ? -23.790 -17.571 22.100 1.00 22.34 41 VAL C CA 1
ATOM 2221 C C . VAL C 1 19 ? -22.396 -16.949 22.081 1.00 30.51 41 VAL C C 1
ATOM 2222 O O . VAL C 1 19 ? -22.277 -15.763 21.743 1.00 32.34 41 VAL C O 1
ATOM 2226 N N . ALA C 1 20 ? -21.346 -17.724 22.457 1.00 27.92 42 ALA C N 1
ATOM 2227 C CA . ALA C 1 20 ? -19.946 -17.247 22.494 1.00 27.71 42 ALA C CA 1
ATOM 2228 C C . ALA C 1 20 ? -19.454 -16.733 21.140 1.00 34.76 42 ALA C C 1
ATOM 2229 O O . ALA C 1 20 ? -18.783 -15.696 21.092 1.00 37.03 42 ALA C O 1
ATOM 2231 N N . LYS C 1 21 ? -19.794 -17.460 20.044 1.00 29.92 43 LYS C N 1
ATOM 2232 C CA . LYS C 1 21 ? -19.464 -17.153 18.654 1.00 29.55 43 LYS C CA 1
ATOM 2233 C C . LYS C 1 21 ? -20.083 -15.816 18.211 1.00 33.06 43 LYS C C 1
ATOM 2234 O O . LYS C 1 21 ? -19.442 -15.071 17.471 1.00 34.71 43 LYS C O 1
ATOM 2240 N N . GLN C 1 22 ? -21.317 -15.507 18.671 1.00 27.36 44 GLN C N 1
ATOM 2241 C CA . GLN C 1 22 ? -22.023 -14.255 18.371 1.00 26.18 44 GLN C CA 1
ATOM 2242 C C . GLN C 1 22 ? -21.393 -13.083 19.103 1.00 31.09 44 GLN C C 1
ATOM 2243 O O . GLN C 1 22 ? -21.284 -11.982 18.543 1.00 31.50 44 GLN C O 1
ATOM 2249 N N . LEU C 1 23 ? -20.997 -13.309 20.372 1.00 26.88 45 LEU C N 1
ATOM 2250 C CA . LEU C 1 23 ? -20.358 -12.282 21.216 1.00 25.14 45 LEU C CA 1
ATOM 2251 C C . LEU C 1 23 ? -18.958 -11.900 20.714 1.00 30.41 45 LEU C C 1
ATOM 2252 O O . LEU C 1 23 ? -18.568 -10.764 20.877 1.00 32.07 45 LEU C O 1
ATOM 2257 N N . ARG C 1 24 ? -18.240 -12.808 20.050 1.00 25.87 46 ARG C N 1
ATOM 2258 C CA . ARG C 1 24 ? -16.923 -12.495 19.508 1.00 26.54 46 ARG C CA 1
ATOM 2259 C C . ARG C 1 24 ? -17.037 -11.729 18.183 1.00 33.16 46 ARG C C 1
ATOM 2260 O O . ARG C 1 24 ? -16.141 -10.952 17.858 1.00 34.17 46 ARG C O 1
ATOM 2268 N N . LYS C 1 25 ? -18.148 -11.945 17.429 1.00 30.60 47 LYS C N 1
ATOM 2269 C CA . LYS C 1 25 ? -18.465 -11.277 16.156 1.00 30.16 47 LYS C CA 1
ATOM 2270 C C . LYS C 1 25 ? -18.966 -9.871 16.346 1.00 34.26 47 LYS C C 1
ATOM 2271 O O . LYS C 1 25 ? -18.573 -9.016 15.557 1.00 37.16 47 LYS C O 1
ATOM 2277 N N . LEU C 1 26 ? -19.809 -9.605 17.370 1.00 28.96 48 LEU C N 1
ATOM 2278 C CA . LEU C 1 26 ? -20.340 -8.257 17.643 1.00 27.92 48 LEU C CA 1
ATOM 2279 C C . LEU C 1 26 ? -19.302 -7.117 17.608 1.00 31.73 48 LEU C C 1
ATOM 2280 O O . LEU C 1 26 ? -19.620 -6.129 16.957 1.00 31.89 48 LEU C O 1
ATOM 2285 N N . PRO C 1 27 ? -18.107 -7.165 18.268 1.00 27.87 49 PRO C N 1
ATOM 2286 C CA . PRO C 1 27 ? -17.188 -6.014 18.198 1.00 28.38 49 PRO C CA 1
ATOM 2287 C C . PRO C 1 27 ? -16.589 -5.755 16.817 1.00 34.51 49 PRO C C 1
ATOM 2288 O O . PRO C 1 27 ? -16.216 -4.614 16.495 1.00 35.62 49 PRO C O 1
ATOM 2292 N N . LEU C 1 28 ? -16.487 -6.815 16.009 1.00 31.38 50 LEU C N 1
ATOM 2293 C CA . LEU C 1 28 ? -15.959 -6.746 14.647 1.00 33.04 50 LEU C CA 1
ATOM 2294 C C . LEU C 1 28 ? -16.994 -6.077 13.736 1.00 34.71 50 LEU C C 1
ATOM 2295 O O . LEU C 1 28 ? -16.659 -5.195 12.956 1.00 35.23 50 LEU C O 1
ATOM 2300 N N . LEU C 1 29 ? -18.254 -6.452 13.908 1.00 30.15 51 LEU C N 1
ATOM 2301 C CA . LEU C 1 29 ? -19.434 -5.931 13.230 1.00 29.14 51 LEU C CA 1
ATOM 2302 C C . LEU C 1 29 ? -19.656 -4.434 13.578 1.00 31.35 51 LEU C C 1
ATOM 2303 O O . LEU C 1 29 ? -19.796 -3.636 12.660 1.00 34.63 51 LEU C O 1
ATOM 2308 N N . THR C 1 30 ? -19.660 -4.049 14.874 1.00 22.88 52 THR C N 1
ATOM 2309 C CA . THR C 1 30 ? -19.845 -2.661 15.293 1.00 20.91 52 THR C CA 1
ATOM 2310 C C . THR C 1 30 ? -18.787 -1.761 14.719 1.00 28.34 52 THR C C 1
ATOM 2311 O O . THR C 1 30 ? -19.084 -0.610 14.400 1.00 30.34 52 THR C O 1
ATOM 2315 N N . GLU C 1 31 ? -17.544 -2.263 14.591 1.00 25.53 53 GLU C N 1
ATOM 2316 C CA . GLU C 1 31 ? -16.420 -1.493 14.043 1.00 25.52 53 GLU C CA 1
ATOM 2317 C C . GLU C 1 31 ? -16.603 -1.203 12.563 1.00 30.17 53 GLU C C 1
ATOM 2318 O O . GLU C 1 31 ? -16.289 -0.100 12.127 1.00 32.03 53 GLU C O 1
ATOM 2324 N N . GLU C 1 32 ? -17.112 -2.190 11.794 1.00 25.96 54 GLU C N 1
ATOM 2325 C CA . GLU C 1 32 ? -17.389 -2.049 10.369 1.00 26.35 54 GLU C CA 1
ATOM 2326 C C . GLU C 1 32 ? -18.461 -0.964 10.165 1.00 27.99 54 GLU C C 1
ATOM 2327 O O . GLU C 1 32 ? -18.313 -0.121 9.289 1.00 29.12 54 GLU C O 1
ATOM 2333 N N . ARG C 1 33 ? -19.502 -0.966 11.002 1.00 21.29 55 ARG C N 1
ATOM 2334 C CA . ARG C 1 33 ? -20.598 -0.000 10.972 1.00 20.39 55 ARG C CA 1
ATOM 2335 C C . ARG C 1 33 ? -20.135 1.426 11.315 1.00 25.72 55 ARG C C 1
ATOM 2336 O O . ARG C 1 33 ? -20.535 2.365 10.619 1.00 24.70 55 ARG C O 1
ATOM 2344 N N . ARG C 1 34 ? -19.281 1.590 12.371 1.00 23.43 56 ARG C N 1
ATOM 2345 C CA . ARG C 1 34 ? -18.670 2.872 12.810 1.00 22.30 56 ARG C CA 1
ATOM 2346 C C . ARG C 1 34 ? -17.827 3.435 11.678 1.00 24.17 56 ARG C C 1
ATOM 2347 O O . ARG C 1 34 ? -17.858 4.633 11.457 1.00 24.99 56 ARG C O 1
ATOM 2355 N N . PHE C 1 35 ? -17.013 2.579 11.015 1.00 20.07 57 PHE C N 1
ATOM 2356 C CA . PHE C 1 35 ? -16.159 2.964 9.890 1.00 21.52 57 PHE C CA 1
ATOM 2357 C C . PHE C 1 35 ? -16.988 3.398 8.683 1.00 28.53 57 PHE C C 1
ATOM 2358 O O . PHE C 1 35 ? -16.733 4.458 8.121 1.00 31.08 57 PHE C O 1
ATOM 2366 N N . GLU C 1 36 ? -18.045 2.626 8.349 1.00 25.20 58 GLU C N 1
ATOM 2367 C CA . GLU C 1 36 ? -19.022 2.941 7.300 1.00 24.47 58 GLU C CA 1
ATOM 2368 C C . GLU C 1 36 ? -19.735 4.308 7.547 1.00 24.71 58 GLU C C 1
ATOM 2369 O O . GLU C 1 36 ? -19.873 5.085 6.616 1.00 24.98 58 GLU C O 1
ATOM 2375 N N . ALA C 1 37 ? -20.152 4.593 8.787 1.00 20.04 59 ALA C N 1
ATOM 2376 C CA . ALA C 1 37 ? -20.797 5.859 9.170 1.00 19.34 59 ALA C CA 1
ATOM 2377 C C . ALA C 1 37 ? -19.813 7.022 8.994 1.00 26.43 59 ALA C C 1
ATOM 2378 O O . ALA C 1 37 ? -20.194 8.051 8.434 1.00 28.03 59 ALA C O 1
ATOM 2380 N N . VAL C 1 38 ? -18.543 6.840 9.411 1.00 23.61 60 VAL C N 1
ATOM 2381 C CA . VAL C 1 38 ? -17.450 7.822 9.283 1.00 23.99 60 VAL C CA 1
ATOM 2382 C C . VAL C 1 38 ? -17.187 8.129 7.812 1.00 27.57 60 VAL C C 1
ATOM 2383 O O . VAL C 1 38 ? -17.027 9.295 7.454 1.00 29.27 60 VAL C O 1
ATOM 2387 N N . GLY C 1 39 ? -17.164 7.087 6.981 1.00 23.05 61 GLY C N 1
ATOM 2388 C CA . GLY C 1 39 ? -16.972 7.215 5.547 1.00 23.80 61 GLY C CA 1
ATOM 2389 C C . GLY C 1 39 ? -18.107 7.970 4.896 1.00 27.24 61 GLY C C 1
ATOM 2390 O O . GLY C 1 39 ? -17.872 8.943 4.170 1.00 27.63 61 GLY C O 1
ATOM 2391 N N . ALA C 1 40 ? -19.357 7.553 5.205 1.00 22.74 62 ALA C N 1
ATOM 2392 C CA . ALA C 1 40 ? -20.591 8.153 4.695 1.00 21.20 62 ALA C CA 1
ATOM 2393 C C . ALA C 1 40 ? -20.672 9.639 5.079 1.00 26.22 62 ALA C C 1
ATOM 2394 O O . ALA C 1 40 ? -20.983 10.462 4.227 1.00 26.03 62 ALA C O 1
ATOM 2396 N N . LEU C 1 41 ? -20.335 9.984 6.343 1.00 22.71 63 LEU C N 1
ATOM 2397 C CA . LEU C 1 41 ? -20.303 11.367 6.830 1.00 21.05 63 LEU C CA 1
ATOM 2398 C C . LEU C 1 41 ? -19.262 12.238 6.076 1.00 29.91 63 LEU C C 1
ATOM 2399 O O . LEU C 1 41 ? -19.611 13.335 5.645 1.00 31.45 63 LEU C O 1
ATOM 2404 N N . GLU C 1 42 ? -18.025 11.750 5.887 1.00 28.65 64 GLU C N 1
ATOM 2405 C CA . GLU C 1 42 ? -16.994 12.476 5.138 1.00 31.45 64 GLU C CA 1
ATOM 2406 C C . GLU C 1 42 ? -17.415 12.738 3.689 1.00 34.55 64 GLU C C 1
ATOM 2407 O O . GLU C 1 42 ? -17.079 13.797 3.150 1.00 36.42 64 GLU C O 1
ATOM 2413 N N . GLU C 1 43 ? -18.144 11.788 3.061 1.00 28.01 65 GLU C N 1
ATOM 2414 C CA . GLU C 1 43 ? -18.696 11.929 1.706 1.00 27.76 65 GLU C CA 1
ATOM 2415 C C . GLU C 1 43 ? -19.700 13.086 1.629 1.00 29.98 65 GLU C C 1
ATOM 2416 O O . GLU C 1 43 ? -19.628 13.919 0.719 1.00 28.98 65 GLU C O 1
ATOM 2422 N N . SER C 1 44 ? -20.634 13.126 2.603 1.00 25.45 66 SER C N 1
ATOM 2423 C CA . SER C 1 44 ? -21.658 14.147 2.697 1.00 23.67 66 SER C CA 1
ATOM 2424 C C . SER C 1 44 ? -21.042 15.519 2.958 1.00 28.98 66 SER C C 1
ATOM 2425 O O . SER C 1 44 ? -21.533 16.506 2.390 1.00 29.63 66 SER C O 1
ATOM 2428 N N . LYS C 1 45 ? -19.922 15.581 3.730 1.00 25.23 67 LYS C N 1
ATOM 2429 C CA . LYS C 1 45 ? -19.204 16.841 3.968 1.00 25.71 67 LYS C CA 1
ATOM 2430 C C . LYS C 1 45 ? -18.428 17.300 2.715 1.00 30.77 67 LYS C C 1
ATOM 2431 O O . LYS C 1 45 ? -18.358 18.495 2.461 1.00 29.79 67 LYS C O 1
ATOM 2437 N N . LYS C 1 46 ? -17.859 16.348 1.930 1.00 29.73 68 LYS C N 1
ATOM 2438 C CA . LYS C 1 46 ? -17.131 16.630 0.671 1.00 31.62 68 LYS C CA 1
ATOM 2439 C C . LYS C 1 46 ? -18.144 17.215 -0.334 1.00 34.44 68 LYS C C 1
ATOM 2440 O O . LYS C 1 46 ? -17.947 18.333 -0.791 1.00 31.65 68 LYS C O 1
ATOM 2446 N N . ALA C 1 47 ? -19.308 16.516 -0.518 1.00 33.35 69 ALA C N 1
ATOM 2447 C CA . ALA C 1 47 ? -20.465 16.894 -1.357 1.00 32.41 69 ALA C CA 1
ATOM 2448 C C . ALA C 1 47 ? -20.995 18.286 -0.994 1.00 35.50 69 ALA C C 1
ATOM 2449 O O . ALA C 1 47 ? -21.263 19.066 -1.901 1.00 36.13 69 ALA C O 1
ATOM 2451 N N . ALA C 1 48 ? -21.102 18.614 0.316 1.00 29.94 70 ALA C N 1
ATOM 2452 C CA . ALA C 1 48 ? -21.543 19.947 0.764 1.00 29.59 70 ALA C CA 1
ATOM 2453 C C . ALA C 1 48 ? -20.527 21.055 0.427 1.00 35.74 70 ALA C C 1
ATOM 2454 O O . ALA C 1 48 ? -20.923 22.150 0.036 1.00 36.06 70 ALA C O 1
ATOM 2456 N N . LYS C 1 49 ? -19.229 20.773 0.576 1.00 33.45 71 LYS C N 1
ATOM 2457 C CA . LYS C 1 49 ? -18.140 21.708 0.299 1.00 34.68 71 LYS C CA 1
ATOM 2458 C C . LYS C 1 49 ? -18.095 22.009 -1.218 1.00 39.47 71 LYS C C 1
ATOM 2459 O O . LYS C 1 49 ? -17.935 23.170 -1.592 1.00 40.20 71 LYS C O 1
ATOM 2465 N N . GLU C 1 50 ? -18.272 20.962 -2.072 1.00 35.02 72 GLU C N 1
ATOM 2466 C CA . GLU C 1 50 ? -18.320 21.005 -3.551 1.00 34.68 72 GLU C CA 1
ATOM 2467 C C . GLU C 1 50 ? -19.589 21.711 -4.049 1.00 36.14 72 GLU C C 1
ATOM 2468 O O . GLU C 1 50 ? -19.540 22.391 -5.072 1.00 37.88 72 GLU C O 1
ATOM 2474 N N . GLY C 1 51 ? -20.713 21.480 -3.369 1.00 29.39 73 GLY C N 1
ATOM 2475 C CA . GLY C 1 51 ? -22.001 22.081 -3.687 1.00 28.38 73 GLY C CA 1
ATOM 2476 C C . GLY C 1 51 ? -21.976 23.577 -3.464 1.00 35.22 73 GLY C C 1
ATOM 2477 O O . GLY C 1 51 ? -22.514 24.341 -4.279 1.00 35.78 73 GLY C O 1
ATOM 2478 N N . LYS C 1 52 ? -21.308 24.002 -2.365 1.00 31.57 74 LYS C N 1
ATOM 2479 C CA . LYS C 1 52 ? -21.107 25.403 -1.967 1.00 30.88 74 LYS C CA 1
ATOM 2480 C C . LYS C 1 52 ? -20.218 26.118 -2.997 1.00 37.82 74 LYS C C 1
ATOM 2481 O O . LYS C 1 52 ? -20.485 27.266 -3.311 1.00 39.17 74 LYS C O 1
ATOM 2487 N N . LYS C 1 53 ? -19.182 25.441 -3.528 1.00 35.35 75 LYS C N 1
ATOM 2488 C CA . LYS C 1 53 ? -18.268 25.989 -4.524 1.00 37.19 75 LYS C CA 1
ATOM 2489 C C . LYS C 1 53 ? -18.944 26.163 -5.873 1.00 42.16 75 LYS C C 1
ATOM 2490 O O . LYS C 1 53 ? -18.638 27.129 -6.589 1.00 46.07 75 LYS C O 1
ATOM 2496 N N . ALA C 1 54 ? -19.832 25.228 -6.236 1.00 35.07 76 ALA C N 1
ATOM 2497 C CA . ALA C 1 54 ? -20.609 25.297 -7.469 1.00 34.50 76 ALA C CA 1
ATOM 2498 C C . ALA C 1 54 ? -21.616 26.480 -7.413 1.00 35.98 76 ALA C C 1
ATOM 2499 O O . ALA C 1 54 ? -21.758 27.214 -8.385 1.00 38.30 76 ALA C O 1
ATOM 2501 N N . ALA C 1 55 ? -22.269 26.680 -6.263 1.00 29.00 77 ALA C N 1
ATOM 2502 C CA . ALA C 1 55 ? -23.230 27.749 -6.015 1.00 27.11 77 ALA C CA 1
ATOM 2503 C C . ALA C 1 55 ? -22.523 29.064 -6.112 1.00 32.84 77 ALA C C 1
ATOM 2504 O O . ALA C 1 55 ? -23.128 30.010 -6.602 1.00 33.75 77 ALA C O 1
ATOM 2506 N N . LYS C 1 56 ? -21.229 29.118 -5.686 1.00 29.31 78 LYS C N 1
ATOM 2507 C CA . LYS C 1 56 ? -20.388 30.310 -5.730 1.00 29.77 78 LYS C CA 1
ATOM 2508 C C . LYS C 1 56 ? -19.949 30.629 -7.149 1.00 36.64 78 LYS C C 1
ATOM 2509 O O . LYS C 1 56 ? -19.930 31.799 -7.534 1.00 38.03 78 LYS C O 1
ATOM 2515 N N . ARG C 1 57 ? -19.642 29.584 -7.932 1.00 34.92 79 ARG C N 1
ATOM 2516 C CA . ARG C 1 57 ? -19.264 29.655 -9.351 1.00 36.88 79 ARG C CA 1
ATOM 2517 C C . ARG C 1 57 ? -20.458 30.184 -10.157 1.00 40.79 79 ARG C C 1
ATOM 2518 O O . ARG C 1 57 ? -20.281 31.062 -10.999 1.00 43.20 79 ARG C O 1
ATOM 2526 N N . ALA C 1 58 ? -21.673 29.666 -9.867 1.00 34.13 80 ALA C N 1
ATOM 2527 C CA . ALA C 1 58 ? -22.904 30.065 -10.535 1.00 32.18 80 ALA C CA 1
ATOM 2528 C C . ALA C 1 58 ? -23.305 31.504 -10.225 1.00 36.40 80 ALA C C 1
ATOM 2529 O O . ALA C 1 58 ? -23.626 32.250 -11.143 1.00 36.55 80 ALA C O 1
ATOM 2531 N N . GLU C 1 59 ? -23.271 31.895 -8.940 1.00 33.44 81 GLU C N 1
ATOM 2532 C CA . GLU C 1 59 ? -23.636 33.223 -8.458 1.00 32.62 81 GLU C CA 1
ATOM 2533 C C . GLU C 1 59 ? -22.739 34.320 -9.030 1.00 39.50 81 GLU C C 1
ATOM 2534 O O . GLU C 1 59 ? -23.250 35.349 -9.463 1.00 40.37 81 GLU C O 1
ATOM 2540 N N . ALA C 1 60 ? -21.421 34.073 -9.091 1.00 36.93 82 ALA C N 1
ATOM 2541 C CA . ALA C 1 60 ? -20.438 34.989 -9.668 1.00 37.15 82 ALA C CA 1
ATOM 2542 C C . ALA C 1 60 ? -20.638 35.077 -11.187 1.00 42.69 82 ALA C C 1
ATOM 2543 O O . ALA C 1 60 ? -20.547 36.173 -11.750 1.00 44.23 82 ALA C O 1
ATOM 2545 N N . GLY C 1 61 ? -20.933 33.931 -11.817 1.00 38.70 83 GLY C N 1
ATOM 2546 C CA . GLY C 1 61 ? -21.194 33.806 -13.249 1.00 39.35 83 GLY C CA 1
ATOM 2547 C C . GLY C 1 61 ? -22.454 34.512 -13.729 1.00 41.28 83 GLY C C 1
ATOM 2548 O O . GLY C 1 61 ? -22.441 35.145 -14.789 1.00 44.26 83 GLY C O 1
ATOM 2549 N N . ALA C 1 62 ? -23.546 34.421 -12.955 1.00 33.69 84 ALA C N 1
ATOM 2550 C CA . ALA C 1 62 ? -24.843 35.005 -13.274 1.00 33.11 84 ALA C CA 1
ATOM 2551 C C . ALA C 1 62 ? -24.970 36.495 -12.982 1.00 37.08 84 ALA C C 1
ATOM 2552 O O . ALA C 1 62 ? -26.021 37.057 -13.288 1.00 37.19 84 ALA C O 1
ATOM 2554 N N . VAL C 1 63 ? -23.917 37.150 -12.418 1.00 33.14 85 VAL C N 1
ATOM 2555 C CA . VAL C 1 63 ? -23.890 38.613 -12.152 1.00 31.87 85 VAL C CA 1
ATOM 2556 C C . VAL C 1 63 ? -23.955 39.330 -13.512 1.00 39.84 85 VAL C C 1
ATOM 2557 O O . VAL C 1 63 ? -23.058 39.159 -14.354 1.00 41.36 85 VAL C O 1
ATOM 2561 N N . GLY C 1 64 ? -25.058 40.042 -13.745 1.00 37.52 86 GLY C N 1
ATOM 2562 C CA . GLY C 1 64 ? -25.312 40.717 -15.019 1.00 38.20 86 GLY C CA 1
ATOM 2563 C C . GLY C 1 64 ? -25.705 39.759 -16.132 1.00 41.82 86 GLY C C 1
ATOM 2564 O O . GLY C 1 64 ? -25.514 40.061 -17.314 1.00 41.49 86 GLY C O 1
ATOM 2565 N N . GLY C 1 65 ? -26.262 38.612 -15.736 1.00 37.69 87 GLY C N 1
ATOM 2566 C CA . GLY C 1 65 ? -26.677 37.550 -16.637 1.00 38.59 87 GLY C CA 1
ATOM 2567 C C . GLY C 1 65 ? -28.143 37.538 -17.019 1.00 45.69 87 GLY C C 1
ATOM 2568 O O . GLY C 1 65 ? -28.943 38.332 -16.515 1.00 44.57 87 GLY C O 1
ATOM 2569 N N . THR C 1 66 ? -28.491 36.611 -17.923 1.00 47.48 88 THR C N 1
ATOM 2570 C CA . THR C 1 66 ? -29.834 36.365 -18.475 1.00 49.69 88 THR C CA 1
ATOM 2571 C C . THR C 1 66 ? -30.782 35.771 -17.405 1.00 57.57 88 THR C C 1
ATOM 2572 O O . THR C 1 66 ? -30.318 35.422 -16.322 1.00 57.09 88 THR C O 1
ATOM 2576 N N . SER C 1 67 ? -32.089 35.627 -17.713 1.00 57.30 89 SER C N 1
ATOM 2577 C CA . SER C 1 67 ? -33.068 35.044 -16.780 1.00 57.59 89 SER C CA 1
ATOM 2578 C C . SER C 1 67 ? -32.802 33.567 -16.468 1.00 62.52 89 SER C C 1
ATOM 2579 O O . SER C 1 67 ? -33.013 33.140 -15.327 1.00 61.64 89 SER C O 1
ATOM 2582 N N . GLU C 1 68 ? -32.303 32.806 -17.470 1.00 60.06 90 GLU C N 1
ATOM 2583 C CA . GLU C 1 68 ? -31.937 31.398 -17.324 1.00 59.77 90 GLU C CA 1
ATOM 2584 C C . GLU C 1 68 ? -30.686 31.280 -16.472 1.00 61.35 90 GLU C C 1
ATOM 2585 O O . GLU C 1 68 ? -30.600 30.345 -15.671 1.00 61.89 90 GLU C O 1
ATOM 2591 N N . GLN C 1 69 ? -29.725 32.235 -16.617 1.00 54.40 91 GLN C N 1
ATOM 2592 C CA . GLN C 1 69 ? -28.485 32.264 -15.820 1.00 50.34 91 GLN C CA 1
ATOM 2593 C C . GLN C 1 69 ? -28.771 32.523 -14.334 1.00 49.76 91 GLN C C 1
ATOM 2594 O O . GLN C 1 69 ? -28.243 31.798 -13.476 1.00 48.72 91 GLN C O 1
ATOM 2600 N N . GLN C 1 70 ? -29.629 33.526 -14.036 1.00 43.14 92 GLN C N 1
ATOM 2601 C CA . GLN C 1 70 ? -29.996 33.901 -12.669 1.00 41.05 92 GLN C CA 1
ATOM 2602 C C . GLN C 1 70 ? -30.743 32.766 -11.974 1.00 44.21 92 GLN C C 1
ATOM 2603 O O . GLN C 1 70 ? -30.497 32.499 -10.800 1.00 40.91 92 GLN C O 1
ATOM 2609 N N . GLN C 1 71 ? -31.639 32.091 -12.717 1.00 43.53 93 GLN C N 1
ATOM 2610 C CA . GLN C 1 71 ? -32.412 30.945 -12.246 1.00 43.23 93 GLN C CA 1
ATOM 2611 C C . GLN C 1 71 ? -31.525 29.707 -12.066 1.00 44.87 93 GLN C C 1
ATOM 2612 O O . GLN C 1 71 ? -31.800 28.902 -11.182 1.00 43.60 93 GLN C O 1
ATOM 2618 N N . ALA C 1 72 ? -30.458 29.566 -12.878 1.00 41.50 94 ALA C N 1
ATOM 2619 C CA . ALA C 1 72 ? -29.487 28.475 -12.747 1.00 41.41 94 ALA C CA 1
ATOM 2620 C C . ALA C 1 72 ? -28.677 28.682 -11.459 1.00 44.15 94 ALA C C 1
ATOM 2621 O O . ALA C 1 72 ? -28.426 27.698 -10.747 1.00 45.06 94 ALA C O 1
ATOM 2623 N N . ALA C 1 73 ? -28.292 29.958 -11.140 1.00 36.19 95 ALA C N 1
ATOM 2624 C CA . ALA C 1 73 ? -27.537 30.260 -9.925 1.00 33.00 95 ALA C CA 1
ATOM 2625 C C . ALA C 1 73 ? -28.403 30.052 -8.686 1.00 37.15 95 ALA C C 1
ATOM 2626 O O . ALA C 1 73 ? -27.894 29.613 -7.653 1.00 36.98 95 ALA C O 1
ATOM 2628 N N . LYS C 1 74 ? -29.721 30.294 -8.817 1.00 34.40 96 LYS C N 1
ATOM 2629 C CA . LYS C 1 74 ? -30.718 30.137 -7.762 1.00 33.64 96 LYS C CA 1
ATOM 2630 C C . LYS C 1 74 ? -30.891 28.660 -7.445 1.00 39.81 96 LYS C C 1
ATOM 2631 O O . LYS C 1 74 ? -30.914 28.296 -6.268 1.00 40.07 96 LYS C O 1
ATOM 2637 N N . ARG C 1 75 ? -30.987 27.803 -8.489 1.00 37.45 97 ARG C N 1
ATOM 2638 C CA . ARG C 1 75 ? -31.143 26.351 -8.345 1.00 36.57 97 ARG C CA 1
ATOM 2639 C C . ARG C 1 75 ? -29.877 25.704 -7.760 1.00 38.91 97 ARG C C 1
ATOM 2640 O O . ARG C 1 75 ? -29.986 24.850 -6.872 1.00 38.34 97 ARG C O 1
ATOM 2648 N N . ALA C 1 76 ? -28.684 26.168 -8.212 1.00 33.63 98 ALA C N 1
ATOM 2649 C CA . ALA C 1 76 ? -27.359 25.764 -7.721 1.00 31.54 98 ALA C CA 1
ATOM 2650 C C . ALA C 1 76 ? -27.225 26.072 -6.218 1.00 32.87 98 ALA C C 1
ATOM 2651 O O . ALA C 1 76 ? -26.765 25.227 -5.452 1.00 31.69 98 ALA C O 1
ATOM 2653 N N . ARG C 1 77 ? -27.648 27.273 -5.794 1.00 29.21 99 ARG C N 1
ATOM 2654 C CA . ARG C 1 77 ? -27.600 27.668 -4.384 1.00 28.10 99 ARG C CA 1
ATOM 2655 C C . ARG C 1 77 ? -28.586 26.849 -3.534 1.00 30.54 99 ARG C C 1
ATOM 2656 O O . ARG C 1 77 ? -28.231 26.494 -2.427 1.00 29.06 99 ARG C O 1
ATOM 2664 N N . GLU C 1 78 ? -29.788 26.526 -4.055 1.00 28.68 100 GLU C N 1
ATOM 2665 C CA . GLU C 1 78 ? -30.760 25.713 -3.325 1.00 29.21 100 GLU C CA 1
ATOM 2666 C C . GLU C 1 78 ? -30.255 24.292 -3.108 1.00 32.82 100 GLU C C 1
ATOM 2667 O O . GLU C 1 78 ? -30.440 23.775 -2.006 1.00 33.22 100 GLU C O 1
ATOM 2673 N N . ALA C 1 79 ? -29.543 23.704 -4.119 1.00 28.95 101 ALA C N 1
ATOM 2674 C CA . ALA C 1 79 ? -28.919 22.368 -4.081 1.00 28.02 101 ALA C CA 1
ATOM 2675 C C . ALA C 1 79 ? -27.727 22.344 -3.118 1.00 29.51 101 ALA C C 1
ATOM 2676 O O . ALA C 1 79 ? -27.525 21.343 -2.416 1.00 28.02 101 ALA C O 1
ATOM 2678 N N . ALA C 1 80 ? -26.939 23.456 -3.076 1.00 23.67 102 ALA C N 1
ATOM 2679 C CA . ALA C 1 80 ? -25.834 23.612 -2.122 1.00 22.25 102 ALA C CA 1
ATOM 2680 C C . ALA C 1 80 ? -26.375 23.470 -0.662 1.00 26.48 102 ALA C C 1
ATOM 2681 O O . ALA C 1 80 ? -25.744 22.797 0.159 1.00 26.25 102 ALA C O 1
ATOM 2683 N N . THR C 1 81 ? -27.561 24.079 -0.356 1.00 21.00 103 THR C N 1
ATOM 2684 C CA . THR C 1 81 ? -28.127 24.024 0.988 1.00 20.31 103 THR C CA 1
ATOM 2685 C C . THR C 1 81 ? -28.722 22.628 1.245 1.00 22.99 103 THR C C 1
ATOM 2686 O O . THR C 1 81 ? -28.548 22.099 2.337 1.00 22.35 103 THR C O 1
ATOM 2690 N N . VAL C 1 82 ? -29.356 22.002 0.242 1.00 19.41 104 VAL C N 1
ATOM 2691 C CA . VAL C 1 82 ? -29.871 20.636 0.402 1.00 18.27 104 VAL C CA 1
ATOM 2692 C C . VAL C 1 82 ? -28.719 19.653 0.725 1.00 23.61 104 VAL C C 1
ATOM 2693 O O . VAL C 1 82 ? -28.874 18.816 1.612 1.00 24.02 104 VAL C O 1
ATOM 2697 N N . ALA C 1 83 ? -27.547 19.824 0.078 1.00 21.63 105 ALA C N 1
ATOM 2698 C CA . ALA C 1 83 ? -26.338 19.035 0.351 1.00 20.61 105 ALA C CA 1
ATOM 2699 C C . ALA C 1 83 ? -25.852 19.310 1.771 1.00 21.83 105 ALA C C 1
ATOM 2700 O O . ALA C 1 83 ? -25.614 18.361 2.507 1.00 22.77 105 ALA C O 1
ATOM 2702 N N . TYR C 1 84 ? -25.800 20.581 2.192 1.00 18.40 106 TYR C N 1
ATOM 2703 C CA . TYR C 1 84 ? -25.444 20.976 3.575 1.00 18.61 106 TYR C CA 1
ATOM 2704 C C . TYR C 1 84 ? -26.370 20.330 4.628 1.00 20.15 106 TYR C C 1
ATOM 2705 O O . TYR C 1 84 ? -25.884 19.758 5.610 1.00 18.99 106 TYR C O 1
ATOM 2714 N N . GLU C 1 85 ? -27.694 20.435 4.415 1.00 16.03 107 GLU C N 1
ATOM 2715 C CA . GLU C 1 85 ? -28.711 19.872 5.298 1.00 15.61 107 GLU C CA 1
ATOM 2716 C C . GLU C 1 85 ? -28.622 18.362 5.428 1.00 20.98 107 GLU C C 1
ATOM 2717 O O . GLU C 1 85 ? -28.866 17.852 6.513 1.00 21.07 107 GLU C O 1
ATOM 2723 N N . ALA C 1 86 ? -28.247 17.647 4.338 1.00 17.81 108 ALA C N 1
ATOM 2724 C CA . ALA C 1 86 ? -28.056 16.198 4.334 1.00 17.76 108 ALA C CA 1
ATOM 2725 C C . ALA C 1 86 ? -26.805 15.829 5.117 1.00 21.85 108 ALA C C 1
ATOM 2726 O O . ALA C 1 86 ? -26.815 14.828 5.815 1.00 19.64 108 ALA C O 1
ATOM 2728 N N . SER C 1 87 ? -25.732 16.657 5.036 1.00 21.02 109 SER C N 1
ATOM 2729 C CA . SER C 1 87 ? -24.486 16.444 5.795 1.00 20.00 109 SER C CA 1
ATOM 2730 C C . SER C 1 87 ? -24.751 16.580 7.324 1.00 21.55 109 SER C C 1
ATOM 2731 O O . SER C 1 87 ? -24.142 15.881 8.133 1.00 21.94 109 SER C O 1
ATOM 2734 N N . VAL C 1 88 ? -25.693 17.455 7.701 1.00 16.17 110 VAL C N 1
ATOM 2735 C CA . VAL C 1 88 ? -26.100 17.681 9.088 1.00 14.60 110 VAL C CA 1
ATOM 2736 C C . VAL C 1 88 ? -26.832 16.430 9.585 1.00 20.02 110 VAL C C 1
ATOM 2737 O O . VAL C 1 88 ? -26.583 15.994 10.711 1.00 20.51 110 VAL C O 1
ATOM 2741 N N . ARG C 1 89 ? -27.702 15.838 8.731 1.00 15.99 111 ARG C N 1
ATOM 2742 C CA . ARG C 1 89 ? -28.420 14.601 9.031 1.00 14.24 111 ARG C CA 1
ATOM 2743 C C . ARG C 1 89 ? -27.463 13.417 9.142 1.00 18.77 111 ARG C C 1
ATOM 2744 O O . ARG C 1 89 ? -27.703 12.545 9.991 1.00 21.75 111 ARG C O 1
ATOM 2752 N N . ALA C 1 90 ? -26.366 13.400 8.333 1.00 12.83 112 ALA C N 1
ATOM 2753 C CA . ALA C 1 90 ? -25.309 12.360 8.384 1.00 11.48 112 ALA C CA 1
ATOM 2754 C C . ALA C 1 90 ? -24.487 12.474 9.680 1.00 19.51 112 ALA C C 1
ATOM 2755 O O . ALA C 1 90 ? -24.121 11.442 10.254 1.00 18.55 112 ALA C O 1
ATOM 2757 N N . GLU C 1 91 ? -24.229 13.710 10.177 1.00 18.36 113 GLU C N 1
ATOM 2758 C CA . GLU C 1 91 ? -23.494 13.857 11.431 1.00 18.98 113 GLU C CA 1
ATOM 2759 C C . GLU C 1 91 ? -24.286 13.238 12.567 1.00 23.54 113 GLU C C 1
ATOM 2760 O O . GLU C 1 91 ? -23.732 12.410 13.274 1.00 24.55 113 GLU C O 1
ATOM 2766 N N . ALA C 1 92 ? -25.601 13.600 12.703 1.00 19.12 114 ALA C N 1
ATOM 2767 C CA . ALA C 1 92 ? -26.515 13.100 13.727 1.00 17.35 114 ALA C CA 1
ATOM 2768 C C . ALA C 1 92 ? -26.657 11.594 13.673 1.00 20.33 114 ALA C C 1
ATOM 2769 O O . ALA C 1 92 ? -26.573 10.953 14.717 1.00 22.26 114 ALA C O 1
ATOM 2771 N N . ALA C 1 93 ? -26.825 11.019 12.486 1.00 15.21 115 ALA C N 1
ATOM 2772 C CA . ALA C 1 93 ? -26.954 9.571 12.313 1.00 14.87 115 ALA C CA 1
ATOM 2773 C C . ALA C 1 93 ? -25.653 8.808 12.699 1.00 22.63 115 ALA C C 1
ATOM 2774 O O . ALA C 1 93 ? -25.753 7.772 13.347 1.00 21.55 115 ALA C O 1
ATOM 2776 N N . ALA C 1 94 ? -24.435 9.351 12.357 1.00 22.53 116 ALA C N 1
ATOM 2777 C CA . ALA C 1 94 ? -23.121 8.767 12.721 1.00 22.22 116 ALA C CA 1
ATOM 2778 C C . ALA C 1 94 ? -22.891 8.806 14.227 1.00 27.71 116 ALA C C 1
ATOM 2779 O O . ALA C 1 94 ? -22.308 7.884 14.767 1.00 27.66 116 ALA C O 1
ATOM 2781 N N . MET C 1 95 ? -23.351 9.864 14.899 1.00 28.07 117 MET C N 1
ATOM 2782 C CA . MET C 1 95 ? -23.312 10.049 16.361 1.00 30.63 117 MET C CA 1
ATOM 2783 C C . MET C 1 95 ? -24.135 8.887 17.005 1.00 32.64 117 MET C C 1
ATOM 2784 O O . MET C 1 95 ? -23.664 8.260 17.954 1.00 33.94 117 MET C O 1
ATOM 2789 N N . GLU C 1 96 ? -25.352 8.594 16.461 1.00 26.49 118 GLU C N 1
ATOM 2790 C CA . GLU C 1 96 ? -26.208 7.471 16.853 1.00 25.20 118 GLU C CA 1
ATOM 2791 C C . GLU C 1 96 ? -25.462 6.129 16.676 1.00 25.88 118 GLU C C 1
ATOM 2792 O O . GLU C 1 96 ? -25.522 5.326 17.590 1.00 25.93 118 GLU C O 1
ATOM 2798 N N . VAL C 1 97 ? -24.733 5.903 15.535 1.00 20.54 119 VAL C N 1
ATOM 2799 C CA . VAL C 1 97 ? -23.917 4.699 15.244 1.00 19.29 119 VAL C CA 1
ATOM 2800 C C . VAL C 1 97 ? -22.836 4.522 16.345 1.00 24.46 119 VAL C C 1
ATOM 2801 O O . VAL C 1 97 ? -22.726 3.441 16.911 1.00 25.92 119 VAL C O 1
ATOM 2805 N N . LYS C 1 98 ? -22.068 5.567 16.662 1.00 22.25 120 LYS C N 1
ATOM 2806 C CA . LYS C 1 98 ? -21.049 5.510 17.722 1.00 24.84 120 LYS C CA 1
ATOM 2807 C C . LYS C 1 98 ? -21.652 5.122 19.087 1.00 31.86 120 LYS C C 1
ATOM 2808 O O . LYS C 1 98 ? -21.052 4.353 19.840 1.00 34.52 120 LYS C O 1
ATOM 281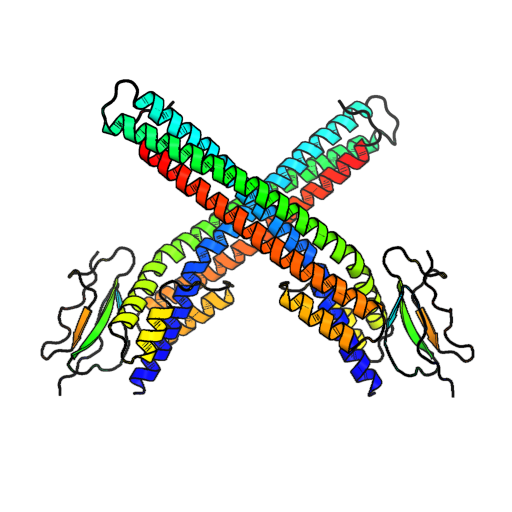4 N N . ARG C 1 99 ? -22.852 5.626 19.375 1.00 27.36 121 ARG C N 1
ATOM 2815 C CA . ARG C 1 99 ? -23.576 5.380 20.609 1.00 26.50 121 ARG C CA 1
ATOM 2816 C C . ARG C 1 99 ? -24.085 3.934 20.752 1.00 28.71 121 ARG C C 1
ATOM 2817 O O . ARG C 1 99 ? -23.944 3.365 21.837 1.00 29.00 121 ARG C O 1
ATOM 2825 N N . PHE C 1 100 ? -24.688 3.351 19.687 1.00 22.02 122 PHE C N 1
ATOM 2826 C CA . PHE C 1 100 ? -25.188 1.968 19.694 1.00 19.80 122 PHE C CA 1
ATOM 2827 C C . PHE C 1 100 ? -24.080 0.950 19.667 1.00 22.81 122 PHE C C 1
ATOM 2828 O O . PHE C 1 100 ? -24.229 -0.112 20.264 1.00 22.35 122 PHE C O 1
ATOM 2836 N N . ALA C 1 101 ? -22.956 1.282 18.988 1.00 20.13 123 ALA C N 1
ATOM 2837 C CA . ALA C 1 101 ? -21.734 0.488 18.905 1.00 19.46 123 ALA C CA 1
ATOM 2838 C C . ALA C 1 101 ? -21.125 0.392 20.302 1.00 26.84 123 ALA C C 1
ATOM 2839 O O . ALA C 1 101 ? -20.805 -0.704 20.759 1.00 27.67 123 ALA C O 1
ATOM 2841 N N . ARG C 1 102 ? -21.068 1.523 21.024 1.00 24.62 124 ARG C N 1
ATOM 2842 C CA . ARG C 1 102 ? -20.576 1.573 22.403 1.00 25.17 124 ARG C CA 1
ATOM 2843 C C . ARG C 1 102 ? -21.412 0.666 23.348 1.00 28.75 124 ARG C C 1
ATOM 2844 O O . ARG C 1 102 ? -20.850 -0.016 24.195 1.00 29.97 124 ARG C O 1
ATOM 2852 N N . ALA C 1 103 ? -22.746 0.695 23.199 1.00 22.07 125 ALA C N 1
ATOM 2853 C CA . ALA C 1 103 ? -23.715 -0.056 23.981 1.00 19.88 125 ALA C CA 1
ATOM 2854 C C . ALA C 1 103 ? -23.512 -1.532 23.771 1.00 24.04 125 ALA C C 1
ATOM 2855 O O . ALA C 1 103 ? -23.498 -2.294 24.737 1.00 24.99 125 ALA C O 1
ATOM 2857 N N . LEU C 1 104 ? -23.343 -1.936 22.509 1.00 20.36 126 LEU C N 1
ATOM 2858 C CA . LEU C 1 104 ? -23.136 -3.325 22.106 1.00 19.96 126 LEU C CA 1
ATOM 2859 C C . LEU C 1 104 ? -21.773 -3.839 22.532 1.00 26.53 126 LEU C C 1
ATOM 2860 O O . LEU C 1 104 ? -21.625 -5.023 22.815 1.00 26.40 126 LEU C O 1
ATOM 2865 N N . ASP C 1 105 ? -20.789 -2.936 22.622 1.00 26.08 127 ASP C N 1
ATOM 2866 C CA . ASP C 1 105 ? -19.448 -3.281 23.058 1.00 27.14 127 ASP C CA 1
ATOM 2867 C C . ASP C 1 105 ? -19.403 -3.525 24.570 1.00 30.03 127 ASP C C 1
ATOM 2868 O O . ASP C 1 105 ? -18.680 -4.411 25.014 1.00 30.85 127 ASP C O 1
ATOM 2873 N N . SER C 1 106 ? -20.226 -2.803 25.345 1.00 24.54 128 SER C N 1
ATOM 2874 C CA . SER C 1 106 ? -20.367 -2.993 26.784 1.00 24.30 128 SER C CA 1
ATOM 2875 C C . SER C 1 106 ? -21.068 -4.337 27.066 1.00 26.57 128 SER C C 1
ATOM 2876 O O . SER C 1 106 ? -20.727 -5.014 28.040 1.00 27.83 128 SER C O 1
ATOM 2879 N N . PHE C 1 107 ? -22.028 -4.719 26.195 1.00 18.73 129 PHE C N 1
ATOM 2880 C CA . PHE C 1 107 ? -22.773 -5.968 26.279 1.00 17.00 129 PHE C CA 1
ATOM 2881 C C . PHE C 1 107 ? -21.851 -7.158 26.042 1.00 20.25 129 PHE C C 1
ATOM 2882 O O . PHE C 1 107 ? -21.824 -8.090 26.841 1.00 20.11 129 PHE C O 1
ATOM 2890 N N . GLU C 1 108 ? -21.069 -7.102 24.969 1.00 17.13 130 GLU C N 1
ATOM 2891 C CA . GLU C 1 108 ? -20.120 -8.144 24.620 1.00 17.84 130 GLU C CA 1
ATOM 2892 C C . GLU C 1 108 ? -19.091 -8.278 25.748 1.00 24.63 130 GLU C C 1
ATOM 2893 O O . GLU C 1 108 ? -18.764 -9.392 26.148 1.00 25.88 130 GLU C O 1
ATOM 2899 N N . SER C 1 109 ? -18.600 -7.150 26.261 1.00 22.76 131 SER C N 1
ATOM 2900 C CA . SER C 1 109 ? -17.616 -7.112 27.337 1.00 24.82 131 SER C CA 1
ATOM 2901 C C . SER C 1 109 ? -18.126 -7.782 28.607 1.00 31.43 131 SER C C 1
ATOM 2902 O O . SER C 1 109 ? -17.366 -8.496 29.249 1.00 35.45 131 SER C O 1
ATOM 2905 N N . GLU C 1 110 ? -19.405 -7.594 28.937 1.00 25.08 132 GLU C N 1
ATOM 2906 C CA . GLU C 1 110 ? -20.054 -8.163 30.112 1.00 24.07 132 GLU C CA 1
ATOM 2907 C C . GLU C 1 110 ? -20.117 -9.685 30.086 1.00 30.27 132 GLU C C 1
ATOM 2908 O O . GLU C 1 110 ? -20.049 -10.299 31.151 1.00 33.15 132 GLU C O 1
ATOM 2914 N N . TYR C 1 111 ? -20.291 -10.294 28.893 1.00 24.66 133 TYR C N 1
ATOM 2915 C CA . TYR C 1 111 ? -20.514 -11.733 28.775 1.00 23.35 133 TYR C CA 1
ATOM 2916 C C . TYR C 1 111 ? -19.476 -12.566 28.046 1.00 29.63 133 TYR C C 1
ATOM 2917 O O . TYR C 1 111 ? -19.467 -13.774 28.288 1.00 32.87 133 TYR C O 1
ATOM 2926 N N . GLU C 1 112 ? -18.666 -12.004 27.125 1.00 24.34 134 GLU C N 1
ATOM 2927 C CA . GLU C 1 112 ? -17.770 -12.858 26.340 1.00 25.75 134 GLU C CA 1
ATOM 2928 C C . GLU C 1 112 ? -16.824 -13.740 27.190 1.00 31.17 134 GLU C C 1
ATOM 2929 O O . GLU C 1 112 ? -16.719 -14.933 26.894 1.00 33.61 134 GLU C O 1
ATOM 2935 N N . SER C 1 113 ? -16.155 -13.175 28.223 1.00 24.22 135 SER C N 1
ATOM 2936 C CA . SER C 1 113 ? -15.223 -13.921 29.068 1.00 23.95 135 SER C CA 1
ATOM 2937 C C . SER C 1 113 ? -15.907 -15.029 29.894 1.00 29.27 135 SER C C 1
ATOM 2938 O O . SER C 1 113 ? -15.269 -16.037 30.257 1.00 30.68 135 SER C O 1
ATOM 2941 N N . VAL C 1 114 ? -17.196 -14.816 30.219 1.00 23.28 136 VAL C N 1
ATOM 2942 C CA . VAL C 1 114 ? -18.009 -15.756 30.983 1.00 21.03 136 VAL C CA 1
ATOM 2943 C C . VAL C 1 114 ? -18.272 -16.999 30.125 1.00 27.43 136 VAL C C 1
ATOM 2944 O O . VAL C 1 114 ? -17.887 -18.103 30.523 1.00 29.53 136 VAL C O 1
ATOM 2948 N N . PHE C 1 115 ? -18.876 -16.816 28.941 1.00 23.21 137 PHE C N 1
ATOM 2949 C CA . PHE C 1 115 ? -19.166 -17.903 27.997 1.00 22.27 137 PHE C CA 1
ATOM 2950 C C . PHE C 1 115 ? -17.922 -18.631 27.536 1.00 26.51 137 PHE C C 1
ATOM 2951 O O . PHE C 1 115 ? -17.973 -19.839 27.350 1.00 28.00 137 PHE C O 1
ATOM 2959 N N . SER C 1 116 ? -16.804 -17.909 27.361 1.00 24.11 138 SER C N 1
ATOM 2960 C CA . SER C 1 116 ? -15.516 -18.503 26.984 1.00 25.92 138 SER C CA 1
ATOM 2961 C C . SER C 1 116 ? -14.949 -19.390 28.113 1.00 29.30 138 SER C C 1
ATOM 2962 O O . SER C 1 116 ? -14.467 -20.468 27.831 1.00 32.73 138 SER C O 1
ATOM 2965 N N . GLY C 1 117 ? -15.069 -18.955 29.360 1.00 23.74 139 GLY C N 1
ATOM 2966 C CA . GLY C 1 117 ? -14.639 -19.687 30.547 1.00 24.60 139 GLY C CA 1
ATOM 2967 C C . GLY C 1 117 ? -15.462 -20.932 30.805 1.00 29.94 139 GLY C C 1
ATOM 2968 O O . GLY C 1 117 ? -14.912 -21.974 31.184 1.00 32.73 139 GLY C O 1
ATOM 2969 N N . LEU C 1 118 ? -16.781 -20.857 30.558 1.00 23.34 140 LEU C N 1
ATOM 2970 C CA . LEU C 1 118 ? -17.650 -22.020 30.715 1.00 21.73 140 LEU C CA 1
ATOM 2971 C C . LEU C 1 118 ? -17.264 -23.074 29.696 1.00 28.23 140 LEU C C 1
ATOM 2972 O O . LEU C 1 118 ? -17.180 -24.253 30.040 1.00 29.57 140 LEU C O 1
ATOM 2977 N N . LEU C 1 119 ? -16.929 -22.650 28.464 1.00 24.70 141 LEU C N 1
ATOM 2978 C CA . LEU C 1 119 ? -16.530 -23.577 27.404 1.00 24.55 141 LEU C CA 1
ATOM 2979 C C . LEU C 1 119 ? -15.172 -24.193 27.692 1.00 31.54 141 LEU C C 1
ATOM 2980 O O . LEU C 1 119 ? -14.989 -25.382 27.447 1.00 33.65 141 LEU C O 1
ATOM 2985 N N . ARG C 1 120 ? -14.231 -23.403 28.245 1.00 27.89 142 ARG C N 1
ATOM 2986 C CA . ARG C 1 120 ? -12.898 -23.859 28.625 1.00 29.48 142 ARG C CA 1
ATOM 2987 C C . ARG C 1 120 ? -13.021 -25.013 29.613 1.00 36.36 142 ARG C C 1
ATOM 2988 O O . ARG C 1 120 ? -12.301 -25.996 29.470 1.00 39.04 142 ARG C O 1
ATOM 2996 N N . GLY C 1 121 ? -13.962 -24.888 30.570 1.00 31.47 143 GLY C N 1
ATOM 2997 C CA . GLY C 1 121 ? -14.306 -25.904 31.555 1.00 30.46 143 GLY C CA 1
ATOM 2998 C C . GLY C 1 121 ? -14.789 -27.184 30.901 1.00 35.46 143 GLY C C 1
ATOM 2999 O O . GLY C 1 121 ? -14.292 -28.265 31.230 1.00 35.48 143 GLY C O 1
ATOM 3000 N N . ALA C 1 122 ? -15.737 -27.066 29.936 1.00 31.82 144 ALA C N 1
ATOM 3001 C CA . ALA C 1 122 ? -16.268 -28.184 29.141 1.00 32.15 144 ALA C CA 1
ATOM 3002 C C . ALA C 1 122 ? -15.148 -28.840 28.270 1.00 40.72 144 ALA C C 1
ATOM 3003 O O . ALA C 1 122 ? -15.165 -30.061 28.076 1.00 42.83 144 ALA C O 1
ATOM 3005 N N . ALA C 1 123 ? -14.161 -28.038 27.778 1.00 37.82 145 ALA C N 1
ATOM 3006 C CA . ALA C 1 123 ? -13.020 -28.546 27.006 1.00 40.40 145 ALA C CA 1
ATOM 3007 C C . ALA C 1 123 ? -12.143 -29.497 27.851 1.00 49.57 145 ALA C C 1
ATOM 3008 O O . ALA C 1 123 ? -11.693 -30.537 27.349 1.00 52.64 145 ALA C O 1
ATOM 3010 N N . GLU C 1 124 ? -11.927 -29.132 29.142 1.00 44.94 146 GLU C N 1
ATOM 3011 C CA . GLU C 1 124 ? -11.101 -29.830 30.138 1.00 45.06 146 GLU C CA 1
ATOM 3012 C C . GLU C 1 124 ? -11.823 -30.934 30.910 1.00 46.25 146 GLU C C 1
ATOM 3013 O O . GLU C 1 124 ? -11.209 -31.953 31.202 1.00 47.09 146 GLU C O 1
ATOM 3019 N N . HIS C 1 125 ? -13.092 -30.707 31.290 1.00 40.27 147 HIS C N 1
ATOM 3020 C CA . HIS C 1 125 ? -13.873 -31.605 32.142 1.00 39.05 147 HIS C CA 1
ATOM 3021 C C . HIS C 1 125 ? -15.244 -32.026 31.573 1.00 39.62 147 HIS C C 1
ATOM 3022 O O . HIS C 1 125 ? -16.122 -32.420 32.342 1.00 36.47 147 HIS C O 1
ATOM 3029 N N . GLY C 1 126 ? -15.412 -31.955 30.255 1.00 37.88 148 GLY C N 1
ATOM 3030 C CA . GLY C 1 126 ? -16.652 -32.360 29.603 1.00 38.98 148 GLY C CA 1
ATOM 3031 C C . GLY C 1 126 ? -16.900 -33.837 29.825 1.00 49.48 148 GLY C C 1
ATOM 3032 O O . GLY C 1 126 ? -15.940 -34.610 29.916 1.00 52.65 148 GLY C O 1
ATOM 3033 N N . GLY C 1 127 ? -18.173 -34.211 29.951 1.00 46.28 149 GLY C N 1
ATOM 3034 C CA . GLY C 1 127 ? -18.597 -35.572 30.260 1.00 47.32 149 GLY C CA 1
ATOM 3035 C C . GLY C 1 127 ? -18.222 -36.668 29.278 1.00 55.07 149 GLY C C 1
ATOM 3036 O O . GLY C 1 127 ? -18.041 -37.823 29.674 1.00 55.27 149 GLY C O 1
ATOM 3037 N N . ASN C 1 128 ? -18.114 -36.305 27.989 1.00 53.55 150 ASN C N 1
ATOM 3038 C CA . ASN C 1 128 ? -17.856 -37.159 26.825 1.00 54.80 150 ASN C CA 1
ATOM 3039 C C . ASN C 1 128 ? -16.688 -36.550 26.059 1.00 59.52 150 ASN C C 1
ATOM 3040 O O . ASN C 1 128 ? -16.340 -35.380 26.278 1.00 56.79 150 ASN C O 1
ATOM 3045 N N . GLU C 1 129 ? -16.154 -37.305 25.084 1.00 58.61 151 GLU C N 1
ATOM 3046 C CA . GLU C 1 129 ? -15.089 -36.806 24.240 1.00 59.18 151 GLU C CA 1
ATOM 3047 C C . GLU C 1 129 ? -15.697 -35.929 23.130 1.00 60.48 151 GLU C C 1
ATOM 3048 O O . GLU C 1 129 ? -15.001 -35.064 22.594 1.00 60.18 151 GLU C O 1
ATOM 3054 N N . THR C 1 130 ? -17.018 -36.107 22.843 1.00 54.91 152 THR C N 1
ATOM 3055 C CA . THR C 1 130 ? -17.813 -35.311 21.888 1.00 53.57 152 THR C CA 1
ATOM 3056 C C . THR C 1 130 ? -17.973 -33.891 22.453 1.00 54.41 152 THR C C 1
ATOM 3057 O O . THR C 1 130 ? -17.698 -32.920 21.748 1.00 55.44 152 THR C O 1
ATOM 3061 N N . ILE C 1 131 ? -18.413 -33.788 23.733 1.00 46.10 153 ILE C N 1
ATOM 3062 C CA . ILE C 1 131 ? -18.599 -32.543 24.476 1.00 41.07 153 ILE C CA 1
ATOM 3063 C C . ILE C 1 131 ? -17.264 -31.773 24.576 1.00 45.43 153 ILE C C 1
ATOM 3064 O O . ILE C 1 131 ? -17.235 -30.585 24.258 1.00 42.95 153 ILE C O 1
ATOM 3069 N N . LYS C 1 132 ? -16.159 -32.460 24.975 1.00 44.63 154 LYS C N 1
ATOM 3070 C CA . LYS C 1 132 ? -14.810 -31.875 25.094 1.00 45.21 154 LYS C CA 1
ATOM 3071 C C . LYS C 1 132 ? -14.332 -31.409 23.736 1.00 54.35 154 LYS C C 1
ATOM 3072 O O . LYS C 1 132 ? -13.668 -30.371 23.657 1.00 55.98 154 LYS C O 1
ATOM 3078 N N . GLN C 1 133 ? -14.625 -32.182 22.662 1.00 52.54 155 GLN C N 1
ATOM 3079 C CA . GLN C 1 133 ? -14.199 -31.785 21.322 1.00 54.22 155 GLN C CA 1
ATOM 3080 C C . GLN C 1 133 ? -14.966 -30.568 20.796 1.00 53.70 155 GLN C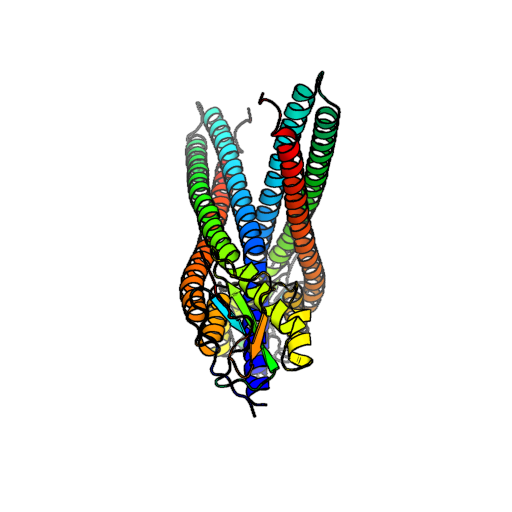 C 1
ATOM 3081 O O . GLN C 1 133 ? -14.337 -29.687 20.212 1.00 53.75 155 GLN C O 1
ATOM 3087 N N . LEU C 1 134 ? -16.298 -30.511 21.009 1.00 46.02 156 LEU C N 1
ATOM 3088 C CA . LEU C 1 134 ? -17.112 -29.392 20.565 1.00 44.14 156 LEU C CA 1
ATOM 3089 C C . LEU C 1 134 ? -16.640 -28.067 21.225 1.00 46.15 156 LEU C C 1
ATOM 3090 O O . LEU C 1 134 ? -16.456 -27.070 20.514 1.00 45.01 156 LEU C O 1
ATOM 3095 N N . ALA C 1 135 ? -16.398 -28.092 22.563 1.00 40.45 157 ALA C N 1
ATOM 3096 C CA . ALA C 1 135 ? -15.909 -26.967 23.351 1.00 38.09 157 ALA C CA 1
ATOM 3097 C C . ALA C 1 135 ? -14.467 -26.558 22.985 1.00 46.51 157 ALA C C 1
ATOM 3098 O O . ALA C 1 135 ? -14.159 -25.364 23.032 1.00 45.19 157 ALA C O 1
ATOM 3100 N N . LYS C 1 136 ? -13.587 -27.535 22.618 1.00 48.12 158 LYS C N 1
ATOM 3101 C CA . LYS C 1 136 ? -12.196 -27.259 22.203 1.00 50.84 158 LYS C CA 1
ATOM 3102 C C . LYS C 1 136 ? -12.150 -26.553 20.849 1.00 56.02 158 LYS C C 1
ATOM 3103 O O . LYS C 1 136 ? -11.318 -25.669 20.658 1.00 56.76 158 LYS C O 1
ATOM 3109 N N . GLU C 1 137 ? -13.053 -26.935 19.924 1.00 53.35 159 GLU C N 1
ATOM 3110 C CA . GLU C 1 137 ? -13.194 -26.373 18.577 1.00 55.44 159 GLU C CA 1
ATOM 3111 C C . GLU C 1 137 ? -13.747 -24.958 18.616 1.00 59.45 159 GLU C C 1
ATOM 3112 O O . GLU C 1 137 ? -13.526 -24.177 17.701 1.00 59.71 159 GLU C O 1
ATOM 3118 N N . CYS C 1 138 ? -14.489 -24.652 19.672 1.00 56.98 160 CYS C N 1
ATOM 3119 C CA . CYS C 1 138 ? -15.182 -23.397 19.940 1.00 55.28 160 CYS C CA 1
ATOM 3120 C C . CYS C 1 138 ? -14.343 -22.410 20.741 1.00 56.50 160 CYS C C 1
ATOM 3121 O O . CYS C 1 138 ? -14.864 -21.377 21.160 1.00 55.00 160 CYS C O 1
ATOM 3124 N N . ALA C 1 139 ? -13.069 -22.724 20.980 1.00 52.73 161 ALA C N 1
ATOM 3125 C CA . ALA C 1 139 ? -12.177 -21.869 21.757 1.00 51.66 161 ALA C CA 1
ATOM 3126 C C . ALA C 1 139 ? -12.031 -20.491 21.134 1.00 54.72 161 ALA C C 1
ATOM 3127 O O . ALA C 1 139 ? -12.230 -19.491 21.820 1.00 54.29 161 ALA C O 1
ATOM 3129 N N . THR C 1 140 ? -11.750 -20.433 19.834 1.00 50.84 162 THR C N 1
ATOM 3130 C CA . THR C 1 140 ? -11.538 -19.162 19.141 1.00 50.19 162 THR C CA 1
ATOM 3131 C C . THR C 1 140 ? -12.568 -18.848 18.030 1.00 49.70 162 THR C C 1
ATOM 3132 O O . THR C 1 140 ? -12.488 -17.773 17.437 1.00 48.47 162 THR C O 1
ATOM 3136 N N . ALA C 1 141 ? -13.536 -19.765 17.775 1.00 43.67 163 ALA C N 1
ATOM 3137 C CA . ALA C 1 141 ? -14.576 -19.634 16.753 1.00 41.36 163 ALA C CA 1
ATOM 3138 C C . ALA C 1 141 ? -15.387 -18.347 16.904 1.00 41.43 163 ALA C C 1
ATOM 3139 O O . ALA C 1 141 ? -15.716 -17.935 18.021 1.00 38.69 163 ALA C O 1
ATOM 3141 N N . VAL C 1 142 ? -15.664 -17.700 15.760 1.00 37.03 164 VAL C N 1
ATOM 3142 C CA . VAL C 1 142 ? -16.414 -16.448 15.615 1.00 33.92 164 VAL C CA 1
ATOM 3143 C C . VAL C 1 142 ? -17.568 -16.721 14.617 1.00 39.78 164 VAL C C 1
ATOM 3144 O O . VAL C 1 142 ? -17.374 -17.470 13.661 1.00 41.28 164 VAL C O 1
ATOM 3148 N N . ALA C 1 143 ? -18.764 -16.144 14.860 1.00 36.18 165 ALA C N 1
ATOM 3149 C CA . ALA C 1 143 ? -19.938 -16.320 13.998 1.00 36.97 165 ALA C CA 1
ATOM 3150 C C . ALA C 1 143 ? -19.716 -15.618 12.701 1.00 44.83 165 ALA C C 1
ATOM 3151 O O . ALA C 1 143 ? -19.010 -14.617 12.671 1.00 44.97 165 ALA C O 1
ATOM 3153 N N . ASP C 1 144 ? -20.338 -16.110 11.630 1.00 45.54 166 ASP C N 1
ATOM 3154 C CA . ASP C 1 144 ? -20.235 -15.498 10.308 1.00 47.68 166 ASP C CA 1
ATOM 3155 C C . ASP C 1 144 ? -20.966 -14.164 10.243 1.00 49.90 166 ASP C C 1
ATOM 3156 O O . ASP C 1 144 ? -20.490 -13.252 9.588 1.00 50.15 166 ASP C O 1
ATOM 3161 N N . ASP C 1 145 ? -22.097 -14.043 10.942 1.00 45.65 167 ASP C N 1
ATOM 3162 C CA . ASP C 1 145 ? -22.874 -12.815 11.036 1.00 44.54 167 ASP C CA 1
ATOM 3163 C C . ASP C 1 145 ? -23.669 -12.800 12.349 1.00 47.16 167 ASP C C 1
ATOM 3164 O O . ASP C 1 145 ? -23.694 -13.799 13.080 1.00 46.05 167 ASP C O 1
ATOM 3169 N N . VAL C 1 146 ? -24.248 -11.629 12.682 1.00 42.67 168 VAL C N 1
ATOM 3170 C CA . VAL C 1 146 ? -25.122 -11.409 13.827 1.00 40.62 168 VAL C CA 1
ATOM 3171 C C . VAL C 1 146 ? -26.273 -10.519 13.369 1.00 44.52 168 VAL C C 1
ATOM 3172 O O . VAL C 1 146 ? -26.067 -9.398 12.882 1.00 44.84 168 VAL C O 1
ATOM 3176 N N . THR C 1 147 ? -27.483 -11.057 13.472 1.00 39.70 169 THR C N 1
ATOM 3177 C CA . THR C 1 147 ? -28.711 -10.340 13.160 1.00 38.20 169 THR C CA 1
ATOM 3178 C C . THR C 1 147 ? -29.444 -10.235 14.479 1.00 38.70 169 THR C C 1
ATOM 3179 O O . THR C 1 147 ? -29.272 -11.134 15.300 1.00 38.01 169 THR C O 1
ATOM 3183 N N . PRO C 1 148 ? -30.296 -9.212 14.715 1.00 34.38 170 PRO C N 1
ATOM 3184 C CA . PRO C 1 148 ? -31.069 -9.186 15.967 1.00 33.82 170 PRO C CA 1
ATOM 3185 C C . PRO C 1 148 ? -31.838 -10.483 16.294 1.00 38.28 170 PRO C C 1
ATOM 3186 O O . PRO C 1 148 ? -31.886 -10.878 17.446 1.00 37.31 170 PRO C O 1
ATOM 3190 N N . GLU C 1 149 ? -32.383 -11.166 15.282 1.00 37.73 171 GLU C N 1
ATOM 3191 C CA . GLU C 1 149 ? -33.142 -12.423 15.400 1.00 38.72 171 GLU C CA 1
ATOM 3192 C C . GLU C 1 149 ? -32.263 -13.590 15.836 1.00 40.98 171 GLU C C 1
ATOM 3193 O O . GLU C 1 149 ? -32.726 -14.453 16.584 1.00 41.49 171 GLU C O 1
ATOM 3199 N N . ALA C 1 150 ? -31.006 -13.638 15.359 1.00 35.81 172 ALA C N 1
ATOM 3200 C CA . ALA C 1 150 ? -30.056 -14.707 15.721 1.00 34.92 172 ALA C CA 1
ATOM 3201 C C . ALA C 1 150 ? -29.623 -14.561 17.151 1.00 33.76 172 ALA C C 1
ATOM 3202 O O . ALA C 1 150 ? -29.483 -15.554 17.848 1.00 35.40 172 ALA C O 1
ATOM 3204 N N . LEU C 1 151 ? -29.428 -13.328 17.587 1.00 26.69 173 LEU C N 1
ATOM 3205 C CA . LEU C 1 151 ? -29.046 -12.991 18.956 1.00 24.31 173 LEU C CA 1
ATOM 3206 C C . LEU C 1 151 ? -30.106 -13.475 19.941 1.00 29.02 173 LEU C C 1
ATOM 3207 O O . LEU C 1 151 ? -29.764 -14.174 20.903 1.00 28.46 173 LEU C O 1
ATOM 3212 N N . THR C 1 152 ? -31.388 -13.160 19.632 1.00 26.00 174 THR C N 1
ATOM 3213 C CA . THR C 1 152 ? -32.613 -13.493 20.350 1.00 26.66 174 THR C CA 1
ATOM 3214 C C . THR C 1 152 ? -32.872 -15.034 20.381 1.00 32.54 174 THR C C 1
ATOM 3215 O O . THR 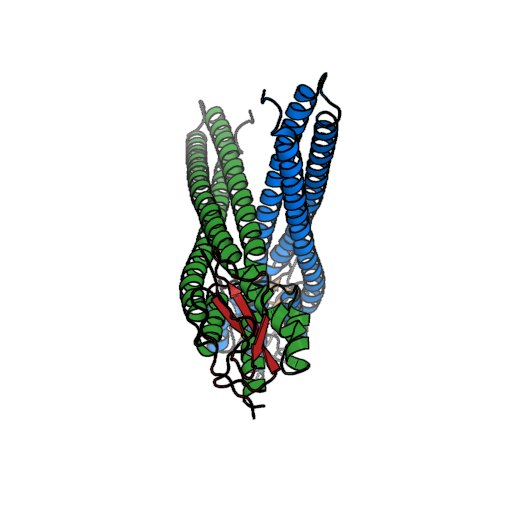C 1 152 ? -33.173 -15.562 21.446 1.00 33.54 174 THR C O 1
ATOM 3219 N N . ARG C 1 153 ? -32.755 -15.734 19.234 1.00 29.35 175 ARG C N 1
ATOM 3220 C CA . ARG C 1 153 ? -32.964 -17.172 19.083 1.00 30.38 175 ARG C CA 1
ATOM 3221 C C . ARG C 1 153 ? -32.037 -17.940 20.020 1.00 32.58 175 ARG C C 1
ATOM 3222 O O . ARG C 1 153 ? -32.516 -18.776 20.782 1.00 33.33 175 ARG C O 1
ATOM 3230 N N . ALA C 1 154 ? -30.717 -17.622 19.998 1.00 27.04 176 ALA C N 1
ATOM 3231 C CA . ALA C 1 154 ? -29.654 -18.253 20.795 1.00 25.64 176 ALA C CA 1
ATOM 3232 C C . ALA C 1 154 ? -29.803 -17.999 22.319 1.00 31.80 176 ALA C C 1
ATOM 3233 O O . ALA C 1 154 ? -29.479 -18.877 23.133 1.00 32.94 176 ALA C O 1
ATOM 3235 N N . ALA C 1 155 ? -30.299 -16.814 22.708 1.00 27.16 177 ALA C N 1
ATOM 3236 C CA . ALA C 1 155 ? -30.530 -16.490 24.111 1.00 25.99 177 ALA C CA 1
ATOM 3237 C C . ALA C 1 155 ? -31.742 -17.286 24.668 1.00 30.64 177 ALA C C 1
ATOM 3238 O O . ALA C 1 155 ? -31.675 -17.777 25.802 1.00 29.55 177 ALA C O 1
ATOM 3240 N N . HIS C 1 156 ? -32.823 -17.450 23.859 1.00 29.30 178 HIS C N 1
ATOM 3241 C CA . HIS C 1 156 ? -33.999 -18.244 24.233 1.00 31.90 178 HIS C CA 1
ATOM 3242 C C . HIS C 1 156 ? -33.643 -19.711 24.341 1.00 34.10 178 HIS C C 1
ATOM 3243 O O . HIS C 1 156 ? -34.176 -20.398 25.212 1.00 35.84 178 HIS C O 1
ATOM 3250 N N . ASN C 1 157 ? -32.751 -20.193 23.458 1.00 29.34 179 ASN C N 1
ATOM 3251 C CA . ASN C 1 157 ? -32.275 -21.574 23.453 1.00 28.89 179 ASN C CA 1
ATOM 3252 C C . ASN C 1 157 ? -31.498 -21.834 24.725 1.00 31.46 179 ASN C C 1
ATOM 3253 O O . ASN C 1 157 ? -31.759 -22.841 25.381 1.00 34.51 179 ASN C O 1
ATOM 3258 N N . LEU C 1 158 ? -30.604 -20.905 25.118 1.00 23.80 180 LEU C N 1
ATOM 3259 C CA . LEU C 1 158 ? -29.822 -20.993 26.356 1.00 21.50 180 LEU C CA 1
ATOM 3260 C C . LEU C 1 158 ? -30.718 -20.979 27.614 1.00 25.54 180 LEU C C 1
ATOM 3261 O O . LEU C 1 158 ? -30.508 -21.810 28.489 1.00 25.96 180 LEU C O 1
ATOM 3266 N N . ARG C 1 159 ? -31.714 -20.067 27.713 1.00 22.97 181 ARG C N 1
ATOM 3267 C CA . ARG C 1 159 ? -32.581 -20.072 28.902 1.00 24.86 181 ARG C CA 1
ATOM 3268 C C . ARG C 1 159 ? -33.545 -21.332 28.962 1.00 30.61 181 ARG C C 1
ATOM 3269 O O . ARG C 1 159 ? -33.996 -21.700 30.042 1.00 31.94 181 ARG C O 1
ATOM 3277 N N . GLY C 1 160 ? -33.789 -21.993 27.841 1.00 26.30 182 GLY C N 1
ATOM 3278 C CA . GLY C 1 160 ? -34.590 -23.213 27.831 1.00 27.87 182 GLY C CA 1
ATOM 3279 C C . GLY C 1 160 ? -33.820 -24.399 28.394 1.00 32.93 182 GLY C C 1
ATOM 3280 O O . GLY C 1 160 ? -34.396 -25.325 28.972 1.00 35.13 182 GLY C O 1
ATOM 3281 N N . LEU C 1 161 ? -32.496 -24.359 28.250 1.00 28.12 183 LEU C N 1
ATOM 3282 C CA . LEU C 1 161 ? -31.552 -25.391 28.681 1.00 27.26 183 LEU C CA 1
ATOM 3283 C C . LEU C 1 161 ? -30.966 -25.164 30.067 1.00 31.12 183 LEU C C 1
ATOM 3284 O O . LEU C 1 161 ? -30.587 -26.130 30.725 1.00 30.82 183 LEU C O 1
ATOM 3289 N N . TYR C 1 162 ? -30.838 -23.889 30.491 1.00 28.64 184 TYR C N 1
ATOM 3290 C CA . TYR C 1 162 ? -30.253 -23.481 31.770 1.00 28.31 184 TYR C CA 1
ATOM 3291 C C . TYR C 1 162 ? -31.287 -22.808 32.664 1.00 30.14 184 TYR C C 1
ATOM 3292 O O . TYR C 1 162 ? -31.772 -21.728 32.342 1.00 28.37 184 TYR C O 1
ATOM 3301 N N . MET C 1 163 ? -31.578 -23.418 33.808 1.00 28.61 185 MET C N 1
ATOM 3302 C CA . MET C 1 163 ? -32.526 -22.863 34.795 1.00 30.68 185 MET C CA 1
ATOM 3303 C C . MET C 1 163 ? -31.901 -21.801 35.698 1.00 30.78 185 MET C C 1
ATOM 3304 O O . MET C 1 163 ? -32.615 -21.124 36.441 1.00 31.50 185 MET C O 1
ATOM 3309 N N . GLN C 1 164 ? -30.565 -21.634 35.607 1.00 22.23 186 GLN C N 1
ATOM 3310 C CA . GLN C 1 164 ? -29.810 -20.648 36.363 1.00 19.77 186 GLN C CA 1
ATOM 3311 C C . GLN C 1 164 ? -30.253 -19.272 35.984 1.00 27.13 186 GLN C C 1
ATOM 3312 O O . GLN C 1 164 ? -30.555 -19.037 34.808 1.00 28.06 186 GLN C O 1
ATOM 3318 N N . ASP C 1 165 ? -30.306 -18.358 36.972 1.00 25.62 187 ASP C N 1
ATOM 3319 C CA . ASP C 1 165 ? -30.715 -16.954 36.786 1.00 26.18 187 ASP C CA 1
ATOM 3320 C C . ASP C 1 165 ? -29.890 -16.258 35.720 1.00 31.55 187 ASP C C 1
ATOM 3321 O O . ASP C 1 165 ? -30.421 -15.433 34.981 1.00 32.74 187 ASP C O 1
ATOM 3326 N N . PHE C 1 166 ? -28.596 -16.606 35.623 1.00 27.22 188 PHE C N 1
ATOM 3327 C CA . PHE C 1 166 ? -27.665 -16.035 34.656 1.00 25.08 188 PHE C CA 1
ATOM 3328 C C . PHE C 1 166 ? -28.167 -16.089 33.217 1.00 26.57 188 PHE C C 1
ATOM 3329 O O . PHE C 1 166 ? -28.040 -15.106 32.489 1.00 25.07 188 PHE C O 1
ATOM 3337 N N . ALA C 1 167 ? -28.699 -17.259 32.808 1.00 21.82 189 ALA C N 1
ATOM 3338 C CA . ALA C 1 167 ? -29.246 -17.530 31.487 1.00 19.90 189 ALA C CA 1
ATOM 3339 C C . ALA C 1 167 ? -30.485 -16.678 31.223 1.00 25.16 189 ALA C C 1
ATOM 3340 O O . ALA C 1 167 ? -30.665 -16.218 30.099 1.00 26.97 189 ALA C O 1
ATOM 3342 N N . GLU C 1 168 ? -31.313 -16.416 32.262 1.00 20.91 190 GLU C N 1
ATOM 3343 C CA . GLU C 1 168 ? -32.488 -15.544 32.176 1.00 20.39 190 GLU C CA 1
ATOM 3344 C C . GLU C 1 168 ? -32.055 -14.083 32.063 1.00 23.89 190 GLU C C 1
ATOM 3345 O O . GLU C 1 168 ? -32.597 -13.361 31.228 1.00 24.50 190 GLU C O 1
ATOM 3351 N N . GLU C 1 169 ? -31.046 -13.658 32.852 1.00 20.26 191 GLU C N 1
ATOM 3352 C CA . GLU C 1 169 ? -30.508 -12.290 32.777 1.00 20.91 191 GLU C CA 1
ATOM 3353 C C . GLU C 1 169 ? -29.780 -12.085 31.448 1.00 24.64 191 GLU C C 1
ATOM 3354 O O . GLU C 1 169 ? -29.901 -11.015 30.872 1.00 23.57 191 GLU C O 1
ATOM 3360 N N . TYR C 1 170 ? -29.126 -13.125 30.896 1.00 21.85 192 TYR C N 1
ATOM 3361 C CA . TYR C 1 170 ? -28.516 -13.007 29.568 1.00 20.14 192 TYR C CA 1
ATOM 3362 C C . TYR C 1 170 ? -29.599 -12.773 28.523 1.00 24.64 192 TYR C C 1
ATOM 3363 O O . TYR C 1 170 ? -29.437 -11.872 27.725 1.00 25.24 192 TYR C O 1
ATOM 3372 N N . LEU C 1 171 ? -30.719 -13.525 28.550 1.00 22.64 193 LEU C N 1
ATOM 3373 C CA . LEU C 1 171 ? -31.844 -13.305 27.622 1.00 23.43 193 LEU C CA 1
ATOM 3374 C C . LEU C 1 171 ? -32.363 -11.845 27.705 1.00 26.13 193 LEU C C 1
ATOM 3375 O O . LEU C 1 171 ? -32.529 -11.203 26.680 1.00 24.86 193 LEU C O 1
ATOM 3380 N N . GLN C 1 172 ? -32.601 -11.329 28.920 1.00 23.44 194 GLN C N 1
ATOM 3381 C CA . GLN C 1 172 ? -33.076 -9.965 29.118 1.00 23.48 194 GLN C CA 1
ATOM 3382 C C . GLN C 1 172 ? -32.134 -8.963 28.455 1.00 27.17 194 GLN C C 1
ATOM 3383 O O . GLN C 1 172 ? -32.603 -8.126 27.706 1.00 27.62 194 GLN C O 1
ATOM 3389 N N . GLU C 1 173 ? -30.811 -9.104 28.658 1.00 24.29 195 GLU C N 1
ATOM 3390 C CA . GLU C 1 173 ? -29.747 -8.259 28.083 1.00 23.35 195 GLU C CA 1
ATOM 3391 C C . GLU C 1 173 ? -29.590 -8.454 26.590 1.00 24.95 195 GLU C C 1
ATOM 3392 O O . GLU C 1 173 ? -29.314 -7.483 25.898 1.00 27.04 195 GLU C O 1
ATOM 3398 N N . ALA C 1 174 ? -29.722 -9.693 26.090 1.00 17.36 196 ALA C N 1
ATOM 3399 C CA . ALA C 1 174 ? -29.628 -10.004 24.665 1.00 15.36 196 ALA C CA 1
ATOM 3400 C C . ALA C 1 174 ? -30.811 -9.412 23.906 1.00 22.73 196 ALA C C 1
ATOM 3401 O O . ALA C 1 174 ? -30.665 -9.090 22.727 1.00 23.90 196 ALA C O 1
ATOM 3403 N N . ASN C 1 175 ? -31.986 -9.264 24.570 1.00 19.44 197 ASN C N 1
ATOM 3404 C CA . ASN C 1 175 ? -33.167 -8.667 23.968 1.00 20.22 197 ASN C CA 1
ATOM 3405 C C . ASN C 1 175 ? -32.946 -7.180 23.783 1.00 25.11 197 ASN C C 1
ATOM 3406 O O . ASN C 1 175 ? -33.255 -6.673 22.716 1.00 25.72 197 ASN C O 1
ATOM 3411 N N . GLU C 1 176 ? -32.317 -6.499 24.770 1.00 22.74 198 GLU C N 1
ATOM 3412 C CA . GLU C 1 176 ? -31.932 -5.076 24.699 1.00 22.04 198 GLU C CA 1
ATOM 3413 C C . GLU C 1 176 ? -30.880 -4.860 23.614 1.00 25.77 198 GLU C C 1
ATOM 3414 O O . GLU C 1 176 ? -30.948 -3.856 22.920 1.00 27.17 198 GLU C O 1
ATOM 3420 N N . ALA C 1 177 ? -29.919 -5.793 23.473 1.00 20.70 199 ALA C N 1
ATOM 3421 C CA . ALA C 1 177 ? -28.840 -5.734 22.513 1.00 21.15 199 ALA C CA 1
ATOM 3422 C C . ALA C 1 177 ? -29.326 -6.001 21.112 1.00 32.18 199 ALA C C 1
ATOM 3423 O O . ALA C 1 177 ? -28.797 -5.393 20.176 1.00 34.40 199 ALA C O 1
ATOM 3425 N N . ALA C 1 178 ? -30.347 -6.886 20.943 1.00 29.72 200 ALA C N 1
ATOM 3426 C CA . ALA C 1 178 ? -30.967 -7.138 19.638 1.00 29.01 200 ALA C CA 1
ATOM 3427 C C . ALA C 1 178 ? -31.629 -5.835 19.170 1.00 33.84 200 ALA C C 1
ATOM 3428 O O . ALA C 1 178 ? -31.500 -5.519 18.002 1.00 35.86 200 ALA C O 1
ATOM 3430 N N . ASN C 1 179 ? -32.247 -5.034 20.074 1.00 28.80 201 ASN C N 1
ATOM 3431 C CA . ASN C 1 179 ? -32.836 -3.727 19.712 1.00 28.87 201 ASN C CA 1
ATOM 3432 C C . ASN C 1 179 ? -31.763 -2.677 19.393 1.00 29.28 201 ASN C C 1
ATOM 3433 O O . ASN C 1 179 ? -31.941 -1.888 18.474 1.00 28.35 201 ASN C O 1
ATOM 3438 N N . LYS C 1 180 ? -30.656 -2.668 20.149 1.00 24.14 202 LYS C N 1
ATOM 3439 C CA . LYS C 1 180 ? -29.531 -1.760 19.922 1.00 22.77 202 LYS C CA 1
ATOM 3440 C C . LYS C 1 180 ? -28.854 -2.094 18.582 1.00 25.42 202 LYS C C 1
ATOM 3441 O O . LYS C 1 180 ? -28.444 -1.183 17.873 1.00 24.15 202 LYS C O 1
ATOM 3447 N N . LEU C 1 181 ? -28.791 -3.393 18.224 1.00 22.45 203 LEU C N 1
ATOM 3448 C CA . LEU C 1 181 ? -28.209 -3.866 16.968 1.00 22.33 203 LEU C CA 1
ATOM 3449 C C . LEU C 1 181 ? -29.096 -3.466 15.797 1.00 27.87 203 LEU C C 1
ATOM 3450 O O . LEU C 1 181 ? -28.576 -3.078 14.777 1.00 28.34 203 LEU C O 1
ATOM 3455 N N . GLU C 1 182 ? -30.422 -3.466 15.976 1.00 27.01 204 GLU C N 1
ATOM 3456 C CA . GLU C 1 182 ? -31.420 -3.069 14.969 1.00 28.00 204 GLU C CA 1
ATOM 3457 C C . GLU C 1 182 ? -31.335 -1.571 14.727 1.00 30.75 204 GLU C C 1
ATOM 3458 O O . GLU C 1 182 ? -31.384 -1.163 13.581 1.00 32.01 204 GLU C O 1
ATOM 3464 N N . GLU C 1 183 ? -31.176 -0.759 15.806 1.00 24.39 205 GLU C N 1
ATOM 3465 C CA . GLU C 1 183 ? -30.995 0.695 15.762 1.00 22.06 205 GLU C CA 1
ATOM 3466 C C . GLU C 1 183 ? -29.628 1.051 15.206 1.00 26.20 205 GLU C C 1
ATOM 3467 O O . GLU C 1 183 ? -29.498 2.125 14.644 1.00 28.40 205 GLU C O 1
ATOM 3473 N N . LEU C 1 184 ? -28.589 0.183 15.379 1.00 21.56 206 LEU C N 1
ATOM 3474 C CA . LEU C 1 184 ? -27.238 0.427 14.836 1.00 20.01 206 LEU C CA 1
ATOM 3475 C C . LEU C 1 184 ? -27.318 0.341 13.313 1.00 25.72 206 LEU C C 1
ATOM 3476 O O . LEU C 1 184 ? -26.664 1.114 12.625 1.00 25.83 206 LEU C O 1
ATOM 3481 N N . GLN C 1 185 ? -28.145 -0.588 12.793 1.00 22.34 207 GLN C N 1
ATOM 3482 C CA . GLN C 1 185 ? -28.329 -0.771 11.359 1.00 22.21 207 GLN C CA 1
ATOM 3483 C C . GLN C 1 185 ? -29.246 0.308 10.749 1.00 26.59 207 GLN C C 1
ATOM 3484 O O . GLN C 1 185 ? -28.959 0.753 9.649 1.00 26.49 207 GLN C O 1
ATOM 3490 N N . LYS C 1 186 ? -30.261 0.809 11.485 1.00 23.11 208 LYS C N 1
ATOM 3491 C CA . LYS C 1 186 ? -31.125 1.885 10.999 1.00 22.56 208 LYS C CA 1
ATOM 3492 C C . LYS C 1 186 ? -30.314 3.163 10.875 1.00 25.64 208 LYS C C 1
ATOM 3493 O O . LYS C 1 186 ? -30.465 3.871 9.879 1.00 27.08 208 LYS C O 1
ATOM 3499 N N . ALA C 1 187 ? -29.439 3.442 11.871 1.00 19.14 209 ALA C N 1
ATOM 3500 C CA . ALA C 1 187 ? -28.571 4.623 11.926 1.00 16.98 209 ALA C CA 1
ATOM 3501 C C . ALA C 1 187 ? -27.498 4.577 10.851 1.00 22.74 209 ALA C C 1
ATOM 3502 O O . ALA C 1 187 ? -27.142 5.620 10.323 1.00 25.42 209 ALA C O 1
ATOM 3504 N N . THR C 1 188 ? -26.985 3.387 10.504 1.00 17.17 210 THR C N 1
ATOM 3505 C CA . THR C 1 188 ? -25.990 3.273 9.441 1.00 17.31 210 THR C CA 1
ATOM 3506 C C . THR C 1 188 ? -26.650 3.561 8.083 1.00 22.27 210 THR C C 1
ATOM 3507 O O . THR C 1 188 ? -26.061 4.299 7.296 1.00 24.17 210 THR C O 1
ATOM 3511 N N . ALA C 1 189 ? -27.867 3.018 7.821 1.00 16.95 211 ALA C N 1
ATOM 3512 C CA . ALA C 1 189 ? -28.619 3.247 6.590 1.00 17.78 211 ALA C CA 1
ATOM 3513 C C . ALA C 1 189 ? -28.965 4.721 6.415 1.00 25.87 211 ALA C C 1
ATOM 3514 O O . ALA C 1 189 ? -28.865 5.219 5.302 1.00 28.81 211 ALA C O 1
ATOM 3516 N N . GLU C 1 190 ? -29.324 5.425 7.510 1.00 22.01 212 GLU C N 1
ATOM 3517 C CA . GLU C 1 190 ? -29.626 6.850 7.534 1.00 21.20 212 GLU C CA 1
ATOM 3518 C C . GLU C 1 190 ? -28.384 7.681 7.180 1.00 22.76 212 GLU C C 1
ATOM 3519 O O . GLU C 1 190 ? -28.580 8.754 6.603 1.00 24.84 212 GLU C O 1
ATOM 3525 N N . THR C 1 191 ? -27.130 7.255 7.578 1.00 14.48 213 THR C N 1
ATOM 3526 C CA . THR C 1 191 ? -25.919 8.032 7.233 1.00 13.88 213 THR C CA 1
ATOM 3527 C C . THR C 1 191 ? -25.643 7.876 5.748 1.00 21.71 213 THR C C 1
ATOM 3528 O O . THR C 1 191 ? -25.337 8.855 5.067 1.00 22.19 213 THR C O 1
ATOM 3532 N N . VAL C 1 192 ? -25.785 6.644 5.241 1.00 20.71 214 VAL C N 1
ATOM 3533 C CA . VAL C 1 192 ? -25.594 6.304 3.835 1.00 22.85 214 VAL C CA 1
ATOM 3534 C C . VAL C 1 192 ? -26.619 7.045 2.974 1.00 29.17 214 VAL C C 1
ATOM 3535 O O . VAL C 1 192 ? -26.229 7.619 1.969 1.00 31.45 214 VAL C O 1
ATOM 3539 N N . ARG C 1 193 ? -27.903 7.102 3.406 1.00 26.12 215 ARG C N 1
ATOM 3540 C CA . ARG C 1 193 ? -29.022 7.772 2.723 1.00 26.00 215 ARG C CA 1
ATOM 3541 C C . ARG C 1 193 ? -28.795 9.261 2.605 1.00 29.18 215 ARG C C 1
ATOM 3542 O O . ARG C 1 193 ? -29.076 9.832 1.570 1.00 29.04 215 ARG C O 1
ATOM 3550 N N . ALA C 1 194 ? -28.259 9.884 3.655 1.00 26.63 216 ALA C N 1
ATOM 3551 C CA . ALA C 1 194 ? -27.939 11.310 3.713 1.00 25.38 216 ALA C CA 1
ATOM 3552 C C . ALA C 1 194 ? -26.683 11.600 2.905 1.00 29.11 216 ALA C C 1
ATOM 3553 O O . ALA C 1 194 ? -26.591 12.666 2.319 1.00 30.28 216 ALA C O 1
ATOM 3555 N N . ALA C 1 195 ? -25.735 10.652 2.829 1.00 25.66 217 ALA C N 1
ATOM 3556 C CA . ALA C 1 195 ? -24.515 10.798 2.022 1.00 26.08 217 ALA C CA 1
ATOM 3557 C C . ALA C 1 195 ? -24.892 10.811 0.564 1.00 31.60 217 ALA C C 1
ATOM 3558 O O . ALA C 1 195 ? -24.323 11.598 -0.190 1.00 32.82 217 ALA C O 1
ATOM 3560 N N . ASP C 1 196 ? -25.871 9.958 0.162 1.00 27.90 218 ASP C N 1
ATOM 3561 C CA . ASP C 1 196 ? -26.393 9.862 -1.214 1.00 28.90 218 ASP C CA 1
ATOM 3562 C C . ASP C 1 196 ? -27.179 11.108 -1.550 1.00 28.57 218 ASP C C 1
ATOM 3563 O O . ASP C 1 196 ? -27.049 11.621 -2.651 1.00 27.98 218 ASP C O 1
ATOM 3568 N N . ALA C 1 197 ? -27.989 11.595 -0.591 1.00 23.50 219 ALA C N 1
ATOM 3569 C CA . ALA C 1 197 ? -28.800 12.806 -0.690 1.00 22.27 219 ALA C CA 1
ATOM 3570 C C . ALA C 1 197 ? -27.914 14.037 -0.938 1.00 26.54 219 ALA C C 1
ATOM 3571 O O . ALA C 1 197 ? -28.253 14.846 -1.809 1.00 25.37 219 ALA C O 1
ATOM 3573 N N . ALA C 1 198 ? -26.748 14.131 -0.230 1.00 23.15 220 ALA C N 1
ATOM 3574 C CA . ALA C 1 198 ? -25.775 15.217 -0.393 1.00 22.82 220 ALA C CA 1
ATOM 3575 C C . ALA C 1 198 ? -25.067 15.132 -1.739 1.00 29.58 220 ALA C C 1
ATOM 3576 O O . ALA C 1 198 ? -24.870 16.144 -2.371 1.00 29.97 220 ALA C O 1
ATOM 3578 N N . ASP C 1 199 ? -24.737 13.932 -2.209 1.00 30.33 221 ASP C N 1
ATOM 3579 C CA . ASP C 1 199 ? -24.078 13.713 -3.504 1.00 31.16 221 ASP C CA 1
ATOM 3580 C C . ASP C 1 199 ? -24.966 14.159 -4.635 1.00 34.31 221 ASP C C 1
ATOM 3581 O O . ASP C 1 199 ? -24.496 14.898 -5.490 1.00 35.45 221 ASP C O 1
ATOM 3586 N N . ASP C 1 200 ? -26.258 13.733 -4.628 1.00 30.61 222 ASP C N 1
ATOM 3587 C CA . ASP C 1 200 ? -27.286 14.075 -5.618 1.00 31.95 222 ASP C CA 1
ATOM 3588 C C . ASP C 1 200 ? -27.444 15.592 -5.751 1.00 35.89 222 ASP C C 1
ATOM 3589 O O . ASP C 1 200 ? -27.513 16.094 -6.873 1.00 38.51 222 ASP C O 1
ATOM 3594 N N . ALA C 1 201 ? -27.481 16.310 -4.602 1.00 28.35 223 ALA C N 1
ATOM 3595 C CA . ALA C 1 201 ? -27.593 17.761 -4.515 1.00 25.72 223 ALA C CA 1
ATOM 3596 C C . ALA C 1 201 ? -26.317 18.423 -5.021 1.00 28.72 223 ALA C C 1
ATOM 3597 O O . ALA C 1 201 ? -26.425 19.377 -5.775 1.00 30.94 223 ALA C O 1
ATOM 3599 N N . LYS C 1 202 ? -25.119 17.933 -4.627 1.00 24.06 224 LYS C N 1
ATOM 3600 C CA . LYS C 1 202 ? -23.808 18.424 -5.113 1.00 25.60 224 LYS C CA 1
ATOM 3601 C C . LYS C 1 202 ? -23.800 18.396 -6.647 1.00 34.82 224 LYS C C 1
ATOM 3602 O O . LYS C 1 202 ? -23.449 19.395 -7.277 1.00 36.42 224 LYS C O 1
ATOM 3608 N N . SER C 1 203 ? -24.208 17.251 -7.226 1.00 33.61 225 SER C N 1
ATOM 3609 C CA . SER C 1 203 ? -24.298 17.015 -8.658 1.00 36.76 225 SER C CA 1
ATOM 3610 C C . SER C 1 203 ? -25.280 17.951 -9.342 1.00 41.61 225 SER C C 1
ATOM 3611 O O . SER C 1 203 ? -24.995 18.399 -10.443 1.00 43.27 225 SER C O 1
ATOM 3614 N N . GLU C 1 204 ? -26.420 18.262 -8.697 1.00 38.02 226 GLU C N 1
ATOM 3615 C CA . GLU C 1 204 ? -27.416 19.192 -9.235 1.00 38.23 226 GLU C CA 1
ATOM 3616 C C . GLU C 1 204 ? -26.842 20.611 -9.262 1.00 38.80 226 GLU C C 1
ATOM 3617 O O . GLU C 1 204 ? -27.044 21.316 -10.251 1.00 40.27 226 GLU C O 1
ATOM 3623 N N . ALA C 1 205 ? -26.079 20.995 -8.219 1.00 31.21 227 ALA C N 1
ATOM 3624 C CA . ALA C 1 205 ? -25.415 22.295 -8.124 1.00 30.00 227 ALA C CA 1
ATOM 3625 C C . ALA C 1 205 ? -24.307 22.391 -9.170 1.00 38.24 227 ALA C C 1
ATOM 3626 O O . ALA C 1 205 ? -24.241 23.395 -9.880 1.00 40.21 227 ALA C O 1
ATOM 3628 N N . GLN C 1 206 ? -23.483 21.336 -9.310 1.00 36.04 228 GLN C N 1
ATOM 3629 C CA . GLN C 1 206 ? -22.392 21.267 -10.298 1.00 39.66 228 GLN C CA 1
ATOM 3630 C C . GLN C 1 206 ? -22.867 21.309 -11.766 1.00 47.17 228 GLN C C 1
ATOM 3631 O O . GLN C 1 206 ? -22.168 21.846 -12.626 1.00 47.23 228 GLN C O 1
ATOM 3637 N N . GLU C 1 207 ? -24.060 20.760 -12.021 1.00 47.22 229 GLU C N 1
ATOM 3638 C CA . GLU C 1 207 ? -24.749 20.694 -13.316 1.00 51.10 229 GLU C CA 1
ATOM 3639 C C . GLU C 1 207 ? -25.194 22.091 -13.736 1.00 53.37 229 GLU C C 1
ATOM 3640 O O . GLU C 1 207 ? -24.925 22.513 -14.865 1.00 55.81 229 GLU C O 1
ATOM 3646 N N . GLU C 1 208 ? -25.872 22.801 -12.817 1.00 45.84 230 GLU C N 1
ATOM 3647 C CA . GLU C 1 208 ? -26.367 24.163 -13.008 1.00 44.08 230 GLU C CA 1
ATOM 3648 C C . GLU C 1 208 ? -25.224 25.180 -13.174 1.00 48.77 230 GLU C C 1
ATOM 3649 O O . GLU C 1 208 ? -25.425 26.205 -13.836 1.00 50.94 230 GLU C O 1
ATOM 3655 N N . ALA C 1 209 ? -24.042 24.914 -12.571 1.00 42.92 231 ALA C N 1
ATOM 3656 C CA . ALA C 1 209 ? -22.879 25.812 -12.613 1.00 43.14 231 ALA C CA 1
ATOM 3657 C C . ALA C 1 209 ? -21.888 25.528 -13.735 1.00 52.64 231 ALA C C 1
ATOM 3658 O O . ALA C 1 209 ? -20.918 26.282 -13.895 1.00 54.19 231 ALA C O 1
ATOM 3660 N N . ALA C 1 210 ? -22.135 24.465 -14.525 1.00 51.68 232 ALA C N 1
ATOM 3661 C CA . ALA C 1 210 ? -21.268 24.039 -15.626 1.00 55.17 232 ALA C CA 1
ATOM 3662 C C . ALA C 1 210 ? -21.107 25.095 -16.712 1.00 60.83 232 ALA C C 1
ATOM 3663 O O . ALA C 1 210 ? -20.019 25.214 -17.285 1.00 62.56 232 ALA C O 1
ATOM 3665 N N . GLN C 1 211 ? -22.177 25.894 -16.952 1.00 55.89 233 GLN C N 1
ATOM 3666 C CA . GLN C 1 211 ? -22.212 26.947 -17.966 1.00 55.97 233 GLN C CA 1
ATOM 3667 C C . GLN C 1 211 ? -21.330 28.170 -17.651 1.00 60.64 233 GLN C C 1
ATOM 3668 O O . GLN C 1 211 ? -20.965 28.894 -18.580 1.00 64.12 233 GLN C O 1
ATOM 3674 N N . PHE C 1 212 ? -20.983 28.401 -16.368 1.00 53.84 234 PHE C N 1
ATOM 3675 C CA . PHE C 1 212 ? -20.211 29.572 -15.917 1.00 52.06 234 PHE C CA 1
ATOM 3676 C C . PHE C 1 212 ? -18.673 29.347 -15.775 1.00 59.15 234 PHE C C 1
ATOM 3677 O O . PHE C 1 212 ? -18.227 28.196 -15.725 1.00 59.28 234 PHE C O 1
ATOM 3685 N N . PRO C 1 213 ? -17.843 30.419 -15.679 1.00 59.10 235 PRO C N 1
ATOM 3686 C CA . PRO C 1 213 ? -16.388 30.214 -15.539 1.00 62.39 235 PRO C CA 1
ATOM 3687 C C . PRO C 1 213 ? -15.965 29.810 -14.134 1.00 68.56 235 PRO C C 1
ATOM 3688 O O . PRO C 1 213 ? -16.561 30.285 -13.155 1.00 67.65 235 PRO C O 1
ATOM 3692 N N . GLU C 1 214 ? -14.889 29.000 -14.039 1.00 67.67 236 GLU C N 1
ATOM 3693 C CA . GLU C 1 214 ? -14.303 28.527 -12.773 1.00 67.36 236 GLU C CA 1
ATOM 3694 C C . GLU C 1 214 ? -13.628 29.672 -11.976 1.00 71.48 236 GLU C C 1
ATOM 3695 O O . GLU C 1 214 ? -13.349 30.724 -12.555 1.00 72.79 236 GLU C O 1
ATOM 3701 N N . ILE C 1 215 ? -13.424 29.479 -10.643 1.00 66.23 237 ILE C N 1
ATOM 3702 C CA . ILE C 1 215 ? -12.772 30.425 -9.705 1.00 81.53 237 ILE C CA 1
ATOM 3703 C C . ILE C 1 215 ? -11.845 29.606 -8.781 1.00 118.56 237 ILE C C 1
ATOM 3704 O O . ILE C 1 215 ? -10.759 30.055 -8.415 1.00 87.77 237 ILE C O 1
ATOM 3709 N N . GLU D 2 2 ? -21.875 -44.909 48.029 1.00 94.20 264 GLU D N 1
ATOM 3710 C CA . GLU D 2 2 ? -22.442 -44.234 46.865 1.00 89.19 264 GLU D CA 1
ATOM 3711 C C . GLU D 2 2 ? -22.609 -42.725 47.142 1.00 87.90 264 GLU D C 1
ATOM 3712 O O . GLU D 2 2 ? -23.521 -42.347 47.887 1.00 86.19 264 GLU D O 1
ATOM 3718 N N . ILE D 2 3 ? -21.739 -41.867 46.549 1.00 81.72 265 ILE D N 1
ATOM 3719 C CA . ILE D 2 3 ? -21.765 -40.411 46.788 1.00 76.31 265 ILE D CA 1
ATOM 3720 C C . ILE D 2 3 ? -22.601 -39.650 45.738 1.00 75.06 265 ILE D C 1
ATOM 3721 O O . ILE D 2 3 ? -22.421 -39.855 44.538 1.00 73.26 265 ILE D O 1
ATOM 3726 N N . THR D 2 4 ? -23.486 -38.743 46.218 1.00 69.04 266 THR D N 1
ATOM 3727 C CA . THR D 2 4 ? -24.350 -37.899 45.394 1.00 64.00 266 THR D CA 1
ATOM 3728 C C . THR D 2 4 ? -24.428 -36.464 45.966 1.00 63.21 266 THR D C 1
ATOM 3729 O O . THR D 2 4 ? -24.444 -36.271 47.193 1.00 61.66 266 THR D O 1
ATOM 3733 N N . CYS D 2 5 ? -24.470 -35.457 45.046 1.00 57.11 267 CYS D N 1
ATOM 3734 C CA . CYS D 2 5 ? -24.591 -34.018 45.356 1.00 52.57 267 CYS D CA 1
ATOM 3735 C C . CYS D 2 5 ? -25.786 -33.450 44.672 1.00 51.02 267 CYS D C 1
ATOM 3736 O O . CYS D 2 5 ? -26.139 -33.858 43.563 1.00 49.52 267 CYS D O 1
ATOM 3739 N N . ASP D 2 6 ? -26.348 -32.422 45.292 1.00 45.46 268 ASP D N 1
ATOM 3740 C CA . ASP D 2 6 ? -27.423 -31.641 44.717 1.00 41.83 268 ASP D CA 1
ATOM 3741 C C . ASP D 2 6 ? -26.717 -30.572 43.875 1.00 39.94 268 ASP D C 1
ATOM 3742 O O . ASP D 2 6 ? -25.530 -30.312 44.119 1.00 39.97 268 ASP D O 1
ATOM 3747 N N . PRO D 2 7 ? -27.398 -29.933 42.893 1.00 31.81 269 PRO D N 1
ATOM 3748 C CA . PRO D 2 7 ? -26.740 -28.857 42.136 1.00 28.81 269 PRO D CA 1
ATOM 3749 C C . PRO D 2 7 ? -26.156 -27.769 43.048 1.00 31.06 269 PRO D C 1
ATOM 3750 O O . PRO D 2 7 ? -26.769 -27.464 44.074 1.00 30.39 269 PRO D O 1
ATOM 3754 N N . PRO D 2 8 ? -24.970 -27.192 42.733 1.00 27.63 270 PRO D N 1
ATOM 3755 C CA . PRO D 2 8 ? -24.435 -26.125 43.596 1.00 26.21 270 PRO D CA 1
ATOM 3756 C C . PRO D 2 8 ? -25.308 -24.875 43.552 1.00 26.37 270 PRO D C 1
ATOM 3757 O O . PRO D 2 8 ? -26.034 -24.636 42.586 1.00 26.22 270 PRO D O 1
ATOM 3761 N N . ARG D 2 9 ? -25.261 -24.089 44.612 1.00 21.14 271 ARG D N 1
ATOM 3762 C CA . ARG D 2 9 ? -26.011 -22.841 44.635 1.00 17.87 271 ARG D CA 1
ATOM 3763 C C . ARG D 2 9 ? -24.944 -21.746 44.628 1.00 25.37 271 ARG D C 1
ATOM 3764 O O . ARG D 2 9 ? -24.174 -21.614 45.588 1.00 27.40 271 ARG D O 1
ATOM 3772 N N . ILE D 2 10 ? -24.785 -21.084 43.459 1.00 21.54 272 ILE D N 1
ATOM 3773 C CA . ILE D 2 10 ? -23.783 -20.040 43.253 1.00 21.13 272 ILE D CA 1
ATOM 3774 C C . ILE D 2 10 ? -24.481 -18.726 42.885 1.00 27.01 272 ILE D C 1
ATOM 3775 O O . ILE D 2 10 ? -24.544 -18.378 41.704 1.00 28.87 272 ILE D O 1
ATOM 3780 N N . PRO D 2 11 ? -24.984 -17.944 43.869 1.00 22.53 273 PRO D N 1
ATOM 3781 C CA . PRO D 2 11 ? -25.520 -16.614 43.534 1.00 22.01 273 PRO D CA 1
ATOM 3782 C C . PRO D 2 11 ? -24.420 -15.744 42.890 1.00 27.80 273 PRO D C 1
ATOM 3783 O O . PRO D 2 11 ? -23.255 -15.875 43.272 1.00 29.33 273 PRO D O 1
ATOM 3787 N N . ASN D 2 12 ? -24.783 -14.889 41.895 1.00 24.11 274 ASN D N 1
ATOM 3788 C CA . ASN D 2 12 ? -23.901 -13.954 41.154 1.00 24.62 274 ASN D CA 1
ATOM 3789 C C . ASN D 2 12 ? -22.797 -14.654 40.347 1.00 29.54 274 ASN D C 1
ATOM 3790 O O . ASN D 2 12 ? -21.768 -14.049 40.003 1.00 30.76 274 ASN D O 1
ATOM 3795 N N . GLY D 2 13 ? -23.053 -15.924 40.036 1.00 24.63 275 GLY D N 1
ATOM 3796 C CA . GLY D 2 13 ? -22.183 -16.796 39.257 1.00 24.01 275 GLY D CA 1
ATOM 3797 C C . GLY D 2 13 ? -22.962 -17.772 38.390 1.00 26.17 275 GLY D C 1
ATOM 3798 O O . GLY D 2 13 ? -24.193 -17.866 38.491 1.00 24.55 275 GLY D O 1
ATOM 3799 N N . VAL D 2 14 ? -22.248 -18.502 37.527 1.00 22.23 276 VAL D N 1
ATOM 3800 C CA . VAL D 2 14 ? -22.814 -19.497 36.607 1.00 20.75 276 VAL D CA 1
ATOM 3801 C C . VAL D 2 14 ? -21.936 -20.754 36.550 1.00 25.66 276 VAL D C 1
ATOM 3802 O O . VAL D 2 14 ? -20.735 -20.647 36.350 1.00 28.55 276 VAL D O 1
ATOM 3806 N N . TYR D 2 15 ? -22.531 -21.927 36.743 1.00 19.92 277 TYR D N 1
ATOM 3807 C CA . TYR D 2 15 ? -21.810 -23.194 36.689 1.00 19.84 277 TYR D CA 1
ATOM 3808 C C . TYR D 2 15 ? -22.255 -23.988 35.475 1.00 24.89 277 TYR D C 1
ATOM 3809 O O . TYR D 2 15 ? -23.281 -23.687 34.845 1.00 24.56 277 TYR D O 1
ATOM 3818 N N . ARG D 2 16 ? -21.466 -25.003 35.150 1.00 23.13 278 ARG D N 1
ATOM 3819 C CA . ARG D 2 16 ? -21.712 -25.974 34.101 1.00 23.94 278 ARG D CA 1
ATOM 3820 C C . ARG D 2 16 ? -21.085 -27.339 34.520 1.00 32.82 278 ARG D C 1
ATOM 3821 O O . ARG D 2 16 ? -20.069 -27.329 35.214 1.00 35.29 278 ARG D O 1
ATOM 3829 N N . PRO D 2 17 ? -21.665 -28.509 34.147 1.00 29.27 279 PRO D N 1
ATOM 3830 C CA . PRO D 2 17 ? -22.932 -28.671 33.417 1.00 27.99 279 PRO D CA 1
ATOM 3831 C C . PRO D 2 17 ? -24.093 -28.481 34.394 1.00 31.66 279 PRO D C 1
ATOM 3832 O O . PRO D 2 17 ? -23.883 -28.460 35.610 1.00 31.42 279 PRO D O 1
ATOM 3836 N N . GLU D 2 18 ? -25.301 -28.322 33.867 1.00 27.25 280 GLU D N 1
ATOM 3837 C CA . GLU D 2 18 ? -26.460 -28.188 34.706 1.00 25.53 280 GLU D CA 1
ATOM 3838 C C . GLU D 2 18 ? -27.261 -29.515 34.752 1.00 32.22 280 GLU D C 1
ATOM 3839 O O . GLU D 2 18 ? -27.908 -29.890 33.776 1.00 34.28 280 GLU D O 1
ATOM 3845 N N . LEU D 2 19 ? -27.157 -30.247 35.864 1.00 28.64 281 LEU D N 1
ATOM 3846 C CA . LEU D 2 19 ? -27.836 -31.531 36.050 1.00 31.14 281 LEU D CA 1
ATOM 3847 C C . LEU D 2 19 ? -28.623 -31.532 37.351 1.00 35.39 281 LEU D C 1
ATOM 3848 O O . LEU D 2 19 ? -28.255 -30.804 38.268 1.00 33.40 281 LEU D O 1
ATOM 3853 N N . SER D 2 20 ? -29.675 -32.372 37.441 1.00 34.71 282 SER D N 1
ATOM 3854 C CA . SER D 2 20 ? -30.523 -32.500 38.630 1.00 36.41 282 SER D CA 1
ATOM 3855 C C . SER D 2 20 ? -29.781 -33.114 39.813 1.00 43.76 282 SER D C 1
ATOM 3856 O O . SER D 2 20 ? -30.078 -32.775 40.959 1.00 43.46 282 SER D O 1
ATOM 3859 N N . LYS D 2 21 ? -28.826 -34.021 39.533 1.00 43.19 283 LYS D N 1
ATOM 3860 C CA . LYS D 2 21 ? -28.020 -34.705 40.534 1.00 45.70 283 LYS D CA 1
ATOM 3861 C C . LYS D 2 21 ? -26.657 -35.067 39.950 1.00 51.79 283 LYS D C 1
ATOM 3862 O O . LYS D 2 21 ? -26.556 -35.473 38.785 1.00 53.74 283 LYS D O 1
ATOM 3868 N N . TYR D 2 22 ? -25.616 -34.925 40.777 1.00 46.87 284 TYR D N 1
ATOM 3869 C CA . TYR D 2 22 ? -24.226 -35.226 40.445 1.00 46.95 284 TYR D CA 1
ATOM 3870 C C . TYR D 2 22 ? -23.754 -36.399 41.290 1.00 54.71 284 TYR D C 1
ATOM 3871 O O . TYR D 2 22 ? -24.244 -36.604 42.401 1.00 55.01 284 TYR D O 1
ATOM 3880 N N . ARG D 2 23 ? -22.848 -37.194 40.744 1.00 54.65 285 ARG D N 1
ATOM 3881 C CA . ARG D 2 23 ? -22.292 -38.343 41.433 1.00 59.20 285 ARG D CA 1
ATOM 3882 C C . ARG D 2 23 ? -20.865 -37.998 41.893 1.00 63.78 285 ARG D C 1
ATOM 3883 O O . ARG D 2 23 ? -20.308 -36.997 41.438 1.00 58.51 285 ARG D O 1
ATOM 3891 N N . GLY D 2 24 ? -20.306 -38.800 42.806 1.00 66.44 286 GLY D N 1
ATOM 3892 C CA . GLY D 2 24 ? -18.961 -38.605 43.342 1.00 68.76 286 GLY D CA 1
ATOM 3893 C C . GLY D 2 24 ? -17.914 -38.421 42.261 1.00 75.19 286 GLY D C 1
ATOM 3894 O O . GLY D 2 24 ? -17.949 -39.112 41.235 1.00 76.97 286 GLY D O 1
ATOM 3895 N N . GLN D 2 25 ? -17.023 -37.430 42.459 1.00 70.64 287 GLN D N 1
ATOM 3896 C CA . GLN D 2 25 ? -15.912 -37.038 41.574 1.00 70.39 287 GLN D CA 1
ATOM 3897 C C . GLN D 2 25 ? -16.367 -36.282 40.313 1.00 68.34 287 GLN D C 1
ATOM 3898 O O . GLN D 2 25 ? -15.515 -35.917 39.501 1.00 67.68 287 GLN D O 1
ATOM 3904 N N . ASP D 2 26 ? -17.685 -35.973 40.187 1.00 60.78 288 ASP D N 1
ATOM 3905 C CA . ASP D 2 26 ? -18.227 -35.165 39.080 1.00 56.09 288 ASP D CA 1
ATOM 3906 C C . ASP D 2 26 ? -17.782 -33.734 39.353 1.00 57.68 288 ASP D C 1
ATOM 3907 O O . ASP D 2 26 ? -17.969 -33.231 40.470 1.00 57.43 288 ASP D O 1
ATOM 3912 N N . LYS D 2 27 ? -17.166 -33.097 38.349 1.00 52.91 289 LYS D N 1
ATOM 3913 C CA . LYS D 2 27 ? -16.671 -31.728 38.448 1.00 49.90 289 LYS D CA 1
ATOM 3914 C C . LYS D 2 27 ? -17.562 -30.744 37.738 1.00 49.60 289 LYS D C 1
ATOM 3915 O O . LYS D 2 27 ? -17.979 -30.978 36.596 1.00 51.56 289 LYS D O 1
ATOM 3921 N N . ILE D 2 28 ? -17.810 -29.620 38.401 1.00 40.09 290 ILE D N 1
ATOM 3922 C CA . ILE D 2 28 ? -18.499 -28.472 37.829 1.00 34.74 290 ILE D CA 1
ATOM 3923 C C . ILE D 2 28 ? -17.429 -27.362 37.677 1.00 38.48 290 ILE D C 1
ATOM 3924 O O . ILE D 2 28 ? -16.438 -27.343 38.415 1.00 39.38 290 ILE D O 1
ATOM 3929 N N . THR D 2 29 ? -17.613 -26.481 36.701 1.00 33.68 291 THR D N 1
ATOM 3930 C CA . THR D 2 29 ? -16.763 -25.318 36.497 1.00 33.86 291 THR D CA 1
ATOM 3931 C C . THR D 2 29 ? -17.696 -24.115 36.575 1.00 36.75 291 THR D C 1
ATOM 3932 O O . THR D 2 29 ? -18.796 -24.162 36.033 1.00 36.01 291 THR D O 1
ATOM 3936 N N . TYR D 2 30 ? -17.296 -23.070 37.296 1.00 31.98 292 TYR D N 1
ATOM 3937 C CA . TYR D 2 30 ? -18.127 -21.885 37.457 1.00 28.09 292 TYR D CA 1
ATOM 3938 C C . TYR D 2 30 ? -17.398 -20.590 37.103 1.00 30.51 292 TYR D C 1
ATOM 3939 O O . TYR D 2 30 ? -16.170 -20.491 37.253 1.00 30.01 292 TYR D O 1
ATOM 3948 N N . GLU D 2 31 ? -18.184 -19.587 36.676 1.00 26.30 293 GLU D N 1
ATOM 3949 C CA . GLU D 2 31 ? -17.727 -18.247 36.325 1.00 27.43 293 GLU D CA 1
ATOM 3950 C C . GLU D 2 31 ? -18.552 -17.256 37.112 1.00 32.72 293 GLU D C 1
ATOM 3951 O O . GLU D 2 31 ? -19.701 -17.530 37.402 1.00 29.09 293 GLU D O 1
ATOM 3957 N N . CYS D 2 32 ? -17.961 -16.129 37.496 1.00 35.21 294 CYS D N 1
ATOM 3958 C CA . CYS D 2 32 ? -18.645 -15.080 38.238 1.00 36.50 294 CYS D CA 1
ATOM 3959 C C . CYS D 2 32 ? -19.060 -13.946 37.290 1.00 40.04 294 CYS D C 1
ATOM 3960 O O . CYS D 2 32 ? -18.407 -13.715 36.271 1.00 40.96 294 CYS D O 1
ATOM 3963 N N . LYS D 2 33 ? -20.159 -13.257 37.622 1.00 37.05 295 LYS D N 1
ATOM 3964 C CA . LYS D 2 33 ? -20.700 -12.103 36.882 1.00 38.47 295 LYS D CA 1
ATOM 3965 C C . LYS D 2 33 ? -19.663 -10.988 36.861 1.00 43.78 295 LYS D C 1
ATOM 3966 O O . LYS D 2 33 ? -18.862 -10.907 37.790 1.00 45.26 295 LYS D O 1
ATOM 3972 N N . LYS D 2 34 ? -19.693 -10.114 35.840 1.00 41.30 296 LYS D N 1
ATOM 3973 C CA . LYS D 2 34 ? -18.816 -8.937 35.738 1.00 44.53 296 LYS D CA 1
ATOM 3974 C C . LYS D 2 34 ? -18.974 -8.171 37.068 1.00 50.88 296 LYS D C 1
ATOM 3975 O O . LYS D 2 34 ? -20.110 -7.924 37.506 1.00 49.74 296 LYS D O 1
ATOM 3981 N N . GLY D 2 35 ? -17.855 -7.923 37.743 1.00 50.52 297 GLY D N 1
ATOM 3982 C CA . GLY D 2 35 ? -17.830 -7.233 39.031 1.00 52.35 297 GLY D CA 1
ATOM 3983 C C . GLY D 2 35 ? -17.658 -8.142 40.231 1.00 54.04 297 GLY D C 1
ATOM 3984 O O . GLY D 2 35 ? -17.405 -7.665 41.339 1.00 55.49 297 GLY D O 1
ATOM 3985 N N . PHE D 2 36 ? -17.806 -9.457 40.018 1.00 47.09 298 PHE D N 1
ATOM 3986 C CA . PHE D 2 36 ? -17.691 -10.487 41.049 1.00 45.11 298 PHE D CA 1
ATOM 3987 C C . PHE D 2 36 ? -16.498 -11.366 40.771 1.00 52.55 298 PHE D C 1
ATOM 3988 O O . PHE D 2 36 ? -16.151 -11.571 39.603 1.00 53.73 298 PHE D O 1
ATOM 3996 N N . PHE D 2 37 ? -15.855 -11.865 41.843 1.00 50.49 299 PHE D N 1
ATOM 3997 C CA . PHE D 2 37 ? -14.650 -12.690 41.771 1.00 52.03 299 PHE D CA 1
ATOM 3998 C C . PHE D 2 37 ? -14.786 -13.906 42.675 1.00 55.22 299 PHE D C 1
ATOM 3999 O O . PHE D 2 37 ? -15.401 -13.781 43.740 1.00 54.04 299 PHE D O 1
ATOM 4007 N N . PRO D 2 38 ? -14.207 -15.080 42.312 1.00 52.32 300 PRO D N 1
ATOM 4008 C CA . PRO D 2 38 ? -14.338 -16.271 43.187 1.00 52.13 300 PRO D CA 1
ATOM 4009 C C . PRO D 2 38 ? -13.591 -16.128 44.513 1.00 64.87 300 PRO D C 1
ATOM 4010 O O . PRO D 2 38 ? -12.504 -15.543 44.505 1.00 68.83 300 PRO D O 1
ATOM 4014 N N . GLU D 2 39 ? -14.177 -16.589 45.655 1.00 64.09 301 GLU D N 1
ATOM 4015 C CA . GLU D 2 39 ? -13.535 -16.443 46.984 1.00 68.84 301 GLU D CA 1
ATOM 4016 C C . GLU D 2 39 ? -12.194 -17.206 47.119 1.00 79.20 301 GLU D C 1
ATOM 4017 O O . GLU D 2 39 ? -11.384 -16.905 48.006 1.00 82.22 301 GLU D O 1
ATOM 4023 N N . ILE D 2 40 ? -11.970 -18.167 46.213 1.00 77.10 302 ILE D N 1
ATOM 4024 C CA . ILE D 2 40 ? -10.767 -18.989 46.083 1.00 80.52 302 ILE D CA 1
ATOM 4025 C C . ILE D 2 40 ? -10.329 -18.839 44.630 1.00 83.97 302 ILE D C 1
ATOM 4026 O O . ILE D 2 40 ? -11.140 -19.098 43.739 1.00 80.48 302 ILE D O 1
ATOM 4031 N N . ARG D 2 41 ? -9.100 -18.344 44.376 1.00 84.13 303 ARG D N 1
ATOM 4032 C CA . ARG D 2 41 ? -8.627 -18.180 42.999 1.00 84.91 303 ARG D CA 1
ATOM 4033 C C . ARG D 2 41 ? -8.807 -19.547 42.319 1.00 87.03 303 ARG D C 1
ATOM 4034 O O . ARG D 2 41 ? -8.235 -20.540 42.783 1.00 89.27 303 ARG D O 1
ATOM 4042 N N . GLY D 2 42 ? -9.714 -19.601 41.342 1.00 78.78 304 GLY D N 1
ATOM 4043 C CA . GLY D 2 42 ? -10.074 -20.831 40.642 1.00 76.40 304 GLY D CA 1
ATOM 4044 C C . GLY D 2 42 ? -11.501 -20.857 40.114 1.00 74.99 304 GLY D C 1
ATOM 4045 O O . GLY D 2 42 ? -12.276 -19.923 40.349 1.00 73.16 304 GLY D O 1
ATOM 4046 N N . THR D 2 43 ? -11.854 -21.931 39.371 1.00 68.60 305 THR D N 1
ATOM 4047 C CA . THR D 2 43 ? -13.161 -22.103 38.716 1.00 63.77 305 THR D CA 1
ATOM 4048 C C . THR D 2 43 ? -13.725 -23.535 38.840 1.00 62.97 305 THR D C 1
ATOM 4049 O O . THR D 2 43 ? -14.771 -23.818 38.274 1.00 58.99 305 THR D O 1
ATOM 4053 N N . ASP D 2 44 ? -13.047 -24.422 39.585 1.00 61.00 306 ASP D N 1
ATOM 4054 C CA . ASP D 2 44 ? -13.387 -25.837 39.753 1.00 60.89 306 ASP D CA 1
ATOM 4055 C C . ASP D 2 44 ? -14.009 -26.199 41.091 1.00 60.56 306 ASP D C 1
ATOM 4056 O O . ASP D 2 44 ? -13.670 -25.603 42.111 1.00 61.14 306 ASP D O 1
ATOM 4061 N N . ALA D 2 45 ? -14.884 -27.222 41.082 1.00 53.52 307 ALA D N 1
ATOM 4062 C CA . ALA D 2 45 ? -15.542 -27.800 42.259 1.00 51.74 307 ALA D CA 1
ATOM 4063 C C . ALA D 2 45 ? -15.911 -29.246 41.952 1.00 53.98 307 ALA D C 1
ATOM 4064 O O . ALA D 2 45 ? -16.455 -29.530 40.890 1.00 51.03 307 ALA D O 1
ATOM 4066 N N . THR D 2 46 ? -15.550 -30.163 42.863 1.00 53.82 308 THR D N 1
ATOM 4067 C CA . THR D 2 46 ? -15.774 -31.606 42.738 1.00 55.46 308 THR D CA 1
ATOM 4068 C C . THR D 2 46 ? -16.828 -32.064 43.740 1.00 58.14 308 THR D C 1
ATOM 4069 O O . THR D 2 46 ? -16.865 -31.551 44.859 1.00 56.09 308 THR D O 1
ATOM 4073 N N . CYS D 2 47 ? -17.676 -33.035 43.333 1.00 56.79 309 CYS D N 1
ATOM 4074 C CA . CYS D 2 47 ? -18.678 -33.631 44.205 1.00 58.39 309 CYS D CA 1
ATOM 4075 C C . CYS D 2 47 ? -17.994 -34.676 45.082 1.00 64.73 309 CYS D C 1
ATOM 4076 O O . CYS D 2 47 ? -17.435 -35.648 44.575 1.00 65.95 309 CYS D O 1
ATOM 4079 N N . THR D 2 48 ? -18.003 -34.429 46.400 1.00 62.54 310 THR D N 1
ATOM 4080 C CA . THR D 2 48 ? -17.393 -35.279 47.427 1.00 66.96 310 THR D CA 1
ATOM 4081 C C . THR D 2 48 ? -18.418 -35.642 48.524 1.00 71.26 310 THR D C 1
ATOM 4082 O O . THR D 2 48 ? -19.570 -35.196 48.485 1.00 67.44 310 THR D O 1
ATOM 4086 N N . ARG D 2 49 ? -17.974 -36.434 49.513 1.00 72.61 311 ARG D N 1
ATOM 4087 C CA . ARG D 2 49 ? -18.739 -36.874 50.678 1.00 74.66 311 ARG D CA 1
ATOM 4088 C C . ARG D 2 49 ? -19.155 -35.663 51.544 1.00 76.58 311 ARG D C 1
ATOM 4089 O O . ARG D 2 49 ? -20.158 -35.737 52.257 1.00 76.39 311 ARG D O 1
ATOM 4097 N N . ASP D 2 50 ? -18.392 -34.548 51.453 1.00 70.87 312 ASP D N 1
ATOM 4098 C CA . ASP D 2 50 ? -18.607 -33.292 52.179 1.00 67.41 312 ASP D CA 1
ATOM 4099 C C . ASP D 2 50 ? -19.183 -32.180 51.281 1.00 64.98 312 ASP D C 1
ATOM 4100 O O . ASP D 2 50 ? -19.019 -30.999 51.594 1.00 63.31 312 ASP D O 1
ATOM 4105 N N . GLY D 2 51 ? -19.839 -32.560 50.181 1.00 58.48 313 GLY D N 1
ATOM 4106 C CA . GLY D 2 51 ? -20.426 -31.624 49.223 1.00 52.62 313 GLY D CA 1
ATOM 4107 C C . GLY D 2 51 ? -19.450 -31.167 48.158 1.00 54.76 313 GLY D C 1
ATOM 4108 O O . GLY D 2 51 ? -18.528 -31.904 47.801 1.00 57.19 313 GLY D O 1
ATOM 4109 N N . TRP D 2 52 ? -19.652 -29.943 47.633 1.00 47.00 314 TRP D N 1
ATOM 4110 C CA . TRP D 2 52 ? -18.810 -29.363 46.587 1.00 45.03 314 TRP D CA 1
ATOM 4111 C C . TRP D 2 52 ? -17.539 -28.867 47.192 1.00 53.90 314 TRP D C 1
ATOM 4112 O O . TRP D 2 52 ? -17.584 -28.090 48.154 1.00 54.48 314 TRP D O 1
ATOM 4123 N N . VAL D 2 53 ? -16.394 -29.387 46.690 1.00 53.24 315 VAL D N 1
ATOM 4124 C CA . VAL D 2 53 ? -15.063 -29.065 47.209 1.00 55.47 315 VAL D CA 1
ATOM 4125 C C . VAL D 2 53 ? -14.071 -28.624 46.101 1.00 59.35 315 VAL D C 1
ATOM 4126 O O . VAL D 2 53 ? -13.766 -29.438 45.214 1.00 59.55 315 VAL D O 1
ATOM 4130 N N . PRO D 2 54 ? -13.492 -27.386 46.188 1.00 54.92 316 PRO D N 1
ATOM 4131 C CA . PRO D 2 54 ? -13.768 -26.320 47.171 1.00 53.99 316 PRO D CA 1
ATOM 4132 C C . PRO D 2 54 ? -15.127 -25.681 46.916 1.00 54.82 316 PRO D C 1
ATOM 4133 O O . PRO D 2 54 ? -15.642 -25.758 45.795 1.00 53.34 316 PRO D O 1
ATOM 4137 N N . VAL D 2 55 ? -15.718 -25.084 47.958 1.00 50.19 317 VAL D N 1
ATOM 4138 C CA . VAL D 2 55 ? -17.054 -24.475 47.899 1.00 46.02 317 VAL D CA 1
ATOM 4139 C C . VAL D 2 55 ? -17.105 -23.288 46.922 1.00 48.82 317 VAL D C 1
ATOM 4140 O O . VAL D 2 55 ? -16.350 -22.322 47.113 1.00 51.03 317 VAL D O 1
ATOM 4144 N N . PRO D 2 56 ? -17.999 -23.319 45.895 1.00 41.68 318 PRO D N 1
ATOM 4145 C CA . PRO D 2 56 ? -18.064 -22.200 44.943 1.00 40.19 318 PRO D CA 1
ATOM 4146 C C . PRO D 2 56 ? -18.797 -20.983 45.500 1.00 44.28 318 PRO D C 1
ATOM 4147 O O . PRO D 2 56 ? -19.956 -21.092 45.934 1.00 45.38 318 PRO D O 1
ATOM 4151 N N . ARG D 2 57 ? -18.127 -19.825 45.500 1.00 39.53 319 ARG D N 1
ATOM 4152 C CA . ARG D 2 57 ? -18.710 -18.583 45.994 1.00 38.71 319 ARG D CA 1
ATOM 4153 C C . ARG D 2 57 ? -18.164 -17.404 45.204 1.00 43.03 319 ARG D C 1
ATOM 4154 O O . ARG D 2 57 ? -16.951 -17.320 44.995 1.00 44.50 319 ARG D O 1
ATOM 4162 N N . CYS D 2 58 ? -19.065 -16.505 44.758 1.00 39.18 320 CYS D N 1
ATOM 4163 C CA . CYS D 2 58 ? -18.731 -15.289 44.001 1.00 40.75 320 CYS D CA 1
ATOM 4164 C C . CYS D 2 58 ? -18.851 -14.035 44.891 1.00 44.59 320 CYS D C 1
ATOM 4165 O O . CYS D 2 58 ? -19.942 -13.672 45.293 1.00 41.48 320 CYS D O 1
ATOM 4168 N N . ALA D 2 59 ? -17.721 -13.410 45.223 1.00 44.95 321 ALA D N 1
ATOM 4169 C CA . ALA D 2 59 ? -17.655 -12.239 46.100 1.00 47.55 321 ALA D CA 1
ATOM 4170 C C . ALA D 2 59 ? -17.575 -10.913 45.354 1.00 53.70 321 ALA D C 1
ATOM 4171 O O . ALA D 2 59 ? -17.104 -10.884 44.228 1.00 53.16 321 ALA D O 1
ATOM 4173 N N . TRP D 2 60 ? -17.976 -9.814 46.043 1.00 54.14 322 TRP D N 1
ATOM 4174 C CA . TRP D 2 60 ? -18.028 -8.378 45.708 1.00 100.68 322 TRP D CA 1
ATOM 4175 C C . TRP D 2 60 ? -19.429 -7.891 45.422 1.00 113.49 322 TRP D C 1
ATOM 4176 O O . TRP D 2 60 ? -19.815 -6.862 45.962 1.00 77.05 322 TRP D O 1
#

Organism: Trypanosoma brucei brucei (strain 927/4 GUTat10.1) (NCBI:txid185431)

B-factor: mean 43.81, std 24.67, range [5.24, 170.83]

Solvent-accessible surface area: 28310 Å² total; per-residue (Å²): 118,108,56,42,109,32,8,39,84,8,2,100,2,3,12,57,0,0,72,8,0,29,37,0,36,87,11,0,44,59,56,63,12,1,0,40,0,0,16,55,28,0,83,93,1,13,159,54,0,111,116,4,0,120,57,0,67,64,24,6,125,83,24,90,94,146,55,96,75,7,9,145,130,0,80,103,7,4,48,58,0,132,87,0,8,70,135,0,81,50,4,2,100,48,0,73,104,12,0,152,34,0,44,66,14,32,52,49,3,39,70,7,0,19,3,1,3,135,5,0,12,107,53,7,50,56,113,70,0,54,104,39,2,115,121,2,61,119,33,65,14,146,91,1,49,15,119,18,0,31,144,0,0,96,66,2,112,55,52,7,162,25,123,8,1,61,48,0,14,102,52,0,54,98,4,5,89,69,0,81,65,0,65,104,4,2,45,77,0,17,145,7,0,45,36,0,26,102,7,40,41,94,0,67,130,36,1,66,104,10,104,135,203,214,45,79,10,96,47,10,222,14,100,58,9,2,15,4,8,26,21,94,98,1,159,29,139,51,87,0,8,4,31,16,51,128,35,40,141,43,99,85,234,42,48,48,0,22,0,34,197,130,28,24,69,58,71,8,113,16,54,221,140,122,67,53,108,35,9,32,82,8,1,99,5,2,12,76,0,0,73,10,0,29,38,0,37,86,8,2,40,37,40,55,0,2,0,15,0,0,24,53,40,0,95,94,0,14,118,43,0,107,117,8,0,108,58,0,67,58,24,2,124,84,26,86,89,139,48,91,87,7,6,111,110,0,75,90,8,4,60,73,0,132,88,0,8,72,130,0,79,60,5,2,144,65,0,70,116,3,4,156,36,0,57,65,16,32,57,50,3,39,68,7,0,18,4,1,2,133,4,0,13,108,60,8,48,60,101,82,0,61,98,40,2,110,122,3,61,122,31,63,14,145,91,1,49,19,118,35,0,40,165,0,0,79,61,3,99,53,61,8,141,25,128,13,2,60,50,0,7,102,51,0,57,97,4,7,88,70,0,84,64,0,70,104,1,5,45,68,0,20,147,7,0,47,36,0,32,100,7,32,54,70,0,83,130,33,1,67,110,8,98,144,171,215,48,68,9,95,48,10,222,15,97,56,11,4,15,3,9,27,22,98,102,3,176,25,134,43,83,0,7,1,30,16,64,128,43,55,115,43,108,68,251,37,60,52,0,15,0,33,192,131,29,25,69,62,109,10,138,10,25,236

Secondary structure (DSSP, 8-state):
-HHHHHHHHHHHHHHHHHHHHHHHHHHHHHHHHHHHHHHHHHHHHHHHHHHHHHHHHHHTTT--HHHHHHHHHHHHHHHHHHHHHHHHHHHHHHHHHHHHHHHHHHHHHHHHHHHHHHHHHHH-SSHHHHHHHHHTSS---S---HHHHHHHHHHHHHH--SHHHHHHHHHHHHHHHHHHHHHHHHHHHHHHHHHHHHHHHHHHHHSTTSPP-/--EEPPP--TTEEEES--S-EETT-EEEEEEPTT-EESSSS-EEEEETTEEESPP-EE-/-HHHHHHHHHHHHHHHHHHHHHHHHHHHHHHHHHHHHHHHHHHHHHHHHHHHHHHHHHHTTT--HHHHHHHHHHHHHHHHHHHHHHHHHHHHHHHHHHHHHHHHHHHHHHHHHHHHHHHHHHH-SSHHHHHHHHHTSS---S---HHHHHHHHHHHHHH--SHHHHHHHHHHHHHHHHHHHHHHHHHHHHHHHHHHHHHHHHHHHHTTTSPP-/--EEPPP--TTEEEES--S-EETT-EEEEEEPTT-EESSSS-EEEEETTEEESPP-EE-

Sequence (544 aa):
NDNLEAELEQTKALCEVAKQLRKLPLLTEERRFEAVGALEESKKAAKEGKKAAKRAEAGAVGGTSEQQQAAKRAREAATVAYEASVRAEAAAMEVKRFARALDSFESEYESVFSGLLRGAAEHGGNETIKQLAKECATAVADDVTPEALTRAAHNLRGLYMQDFAEEYLQEANEAANKLEELQKATAETVRAADAADDAKSEAQEEAAQFPEIEITCDPPRIPNGVYRPELSKYRGQDKITYECKKGFFPEIRGTDATCTRDGWVPVPRCAWNDNLEAELEQTKALCEVAKQLRKLPLLTEERRFEAVGALEESKKAAKEGKKAAKRAEAGAVGGTSEQQQAAKRAREAATVAYEASVRAEAAAMEVKRFARALDSFESEYESVFSGLLRGAAEHGGNETIKQLAKECATAVADDVTPEALTRAAHNLRGLYMQDFAEEYLQEANEAANKLEELQKATAETVRAADAADDAKSEAQEEAAQFPEIEITCDPPRIPNGVYRPELSKYRGQDKITYECKKGFFPEIRGTDATCTRDGWVPVPRCAW

Radius of gyration: 31.48 Å; Cα contacts (8 Å, |Δi|>4): 960; chains: 4; bounding box: 70×85×95 Å

Foldseek 3Di:
DVVLVLLLLLLVLLLLLLQALVCLLVVLVVLLVLLVVLLVLLVVLLVLLVQLLVLLVVQCVVHDPLSVVLSVQSVVLSVQSVVLSVQSVVLSVLSVVLSVLSNVLSVVPNVVSLVVLVCQLVPNPDVSSVVSSVVSNPHHDPDDALVSLLVSLVSNVVSDVDVVSVVNNVSSNVSSVSRVSSVVSSVSSNVSSVSSNVSSVSSNVSSVVGDRD/DAKAADADEPQKDKDDDDRMDGFQDKIFMDGHVVWDWPDPGRIWTQDPVGTPPRTYTHD/DVVLVLLLLLLVLLLLLLQALVCLLVVLVVLLVLLVVLLVLLVVLLVLLVQLLVQLVVQCVVHDPLSVVLSVLSVVLSVQSVVLSVQSVVLSVLSVVLSVLSNVLSVVPNVVSLVVLVCQLVPNPDVSSVVSSVVSNPHHDPDDALVSLLVSLVSNVVSDVDVVSVVNNVSSNVNSVSRVSSVVSSVSSNVSSVSSNVSSVSSNVSSVPGDHD/DFKAADADEPQKDKDDDDRMDGFQDKIFMDGHVVWDWPDNGGIWTGDPVGTPPRTYTHD